Protein AF-0000000087302072 (afdb_homodimer)

Sequence (572 aa):
MSTPLPGRTLVDLNGDALAHCARHLGARDVASLAMACRPLRAAAYCDAVWYHLYRGQWPFQQVPREALGIRELYIRRHTEVHQMKFDDPLSSIYYLDPTELTPSHLMLDRNGVWFSQGPVVKRLRLGLDMELVETYRTHSARITCMRLFPLIDTPLHRSDAHRNEKALVTSSTDRTVRLCWKGQSRCYKGHSGPVTALADKLLDDGECKILATGGEDCTIRLWSMNTRAKKHPLISTLHGHEKTLSHLSVAWHKSSLLVSSSKDTKVIEHRRKLYLKYYINRSNIVMSTPLPGRTLVDLNGDALAHCARHLGARDVASLAMACRPLRAAAYCDAVWYHLYRGQWPFQQVPREALGIRELYIRRHTEVHQMKFDDPLSSIYYLDPTELTPSHLMLDRNGVWFSQGPVVKRLRLGLDMELVETYRTHSARITCMRLFPLIDTPLHRSDAHRNEKALVTSSTDRTVRLCWKGQSRCYKGHSGPVTALADKLLDDGECKILATGGEDCTIRLWSMNTRAKKHPLISTLHGHEKTLSHLSVAWHKSSLLVSSSKDTKVIEHRRKLYLKYYINRSNIV

pLDDT: mean 75.03, std 20.23, range [24.38, 98.56]

Nearest PDB structures (foldseek):
  8i03-assembly1_K  TM=7.562E-01  e=9.283E-08  Schizosaccharomyces pombe
  5g04-assembly1_R  TM=7.813E-01  e=1.193E-05  Homo sapiens
  6tlj-assembly1_Q  TM=7.639E-01  e=2.046E-05  Homo sapiens
  4l9o-assembly2_B  TM=5.261E-01  e=6.475E-07  Komagataella pastoris
  5khu-assembly1_S  TM=4.387E-01  e=9.268E-05  Homo sapiens

Organism: Triticum turgidum subsp. durum (NCBI:txid4567)

Secondary structure (DSSP, 8-state):
---------GGGS-HHHHHHHHTT--HHHHHHHHHH-HHHHHHHT-HHHHHHHHHHH-TTS---TT-TTHHHHHHHHHHHHHTT----TT-EEEE--TTSPPP-EEEEETTEEEEEETTEEEEEE-STT-EEEEEE---SS-EEEEEEEEGGGSTT---GGGTT-EEEEEEETTSEEEEEETTEEEEEE--SS-EEEE-SS-EE-SSSEEEEEEETTS-EEEEE--GGGSS--EEEEE---SS-EEEEEE-SS-TTEEEEEETTSEEEEEE-----THHHHHHTT-/---------GGGS-HHHHHHHHTT--HHHHHHHHHH-HHHHHHHT-HHHHHHHHHHH-TTS---TT-TTHHHHHHHHHHHHHTT----TT-EEEE--TTSPPP-EEEEETTEEEEEETTEEEEEE-STT-EEEEEE---SS-EEEEEEEEGGGSTT---GGGTT-EEEEEEETTSEEEEEETTEEEEEE--SS-EEEE-SS-EE-SSSEEEEEEETTS-EEEEE--GGGSS--EEEEE---SS-EEEEEE-SS-TTEEEEEETTSEEEEEE-----THHHHHHTT-

Structure (mmCIF, N/CA/C/O backbone):
data_AF-0000000087302072-model_v1
#
loop_
_entity.id
_entity.type
_entity.pdbx_description
1 polymer 'F-box domain-containing protein'
#
loop_
_atom_site.group_PDB
_atom_site.id
_atom_site.type_symbol
_atom_site.label_atom_id
_atom_site.label_alt_id
_atom_site.label_comp_id
_atom_site.label_asym_id
_atom_site.label_entity_id
_atom_site.label_seq_id
_atom_site.pdbx_PDB_ins_code
_atom_site.Cartn_x
_atom_site.Cartn_y
_atom_site.Cartn_z
_atom_site.occupancy
_atom_site.B_iso_or_equiv
_atom_site.auth_seq_id
_atom_site.auth_comp_id
_atom_site.auth_asym_id
_atom_site.auth_atom_id
_atom_site.pdbx_PDB_model_num
ATOM 1 N N . MET A 1 1 ? 1.9 80.312 -13.07 1 27.48 1 MET A N 1
ATOM 2 C CA . MET A 1 1 ? 2.621 79.562 -12.047 1 27.48 1 MET A CA 1
ATOM 3 C C . MET A 1 1 ? 1.816 78.375 -11.594 1 27.48 1 MET A C 1
ATOM 5 O O . MET A 1 1 ? 0.83 78.5 -10.867 1 27.48 1 MET A O 1
ATOM 9 N N . SER A 1 2 ? 1.596 77.312 -12.438 1 33.25 2 SER A N 1
ATOM 10 C CA . SER A 1 2 ? 0.752 76.125 -12.359 1 33.25 2 SER A CA 1
ATOM 11 C C . SER A 1 2 ? 1.155 75.25 -11.195 1 33.25 2 SER A C 1
ATOM 13 O O . SER A 1 2 ? 2.334 74.938 -11.031 1 33.25 2 SER A O 1
ATOM 15 N N . THR A 1 3 ? 0.487 75.312 -10.008 1 36.47 3 THR A N 1
ATOM 16 C CA . THR A 1 3 ? 0.676 74.625 -8.758 1 36.47 3 THR A CA 1
ATOM 17 C C . THR A 1 3 ? 0.743 73.125 -8.992 1 36.47 3 THR A C 1
ATOM 19 O O . THR A 1 3 ? -0.147 72.562 -9.625 1 36.47 3 THR A O 1
ATOM 22 N N . PRO A 1 4 ? 1.937 72.438 -8.93 1 36.66 4 PRO A N 1
ATOM 23 C CA . PRO A 1 4 ? 2.154 71 -9.156 1 36.66 4 PRO A CA 1
ATOM 24 C C . PRO A 1 4 ? 1.213 70.125 -8.336 1 36.66 4 PRO A C 1
ATOM 26 O O . PRO A 1 4 ? 0.763 70.562 -7.262 1 36.66 4 PRO A O 1
ATOM 29 N N . LEU A 1 5 ? 0.185 69.5 -8.969 1 37.62 5 LEU A N 1
ATOM 30 C CA . LEU A 1 5 ? -0.734 68.562 -8.383 1 37.62 5 LEU A CA 1
ATOM 31 C C . LEU A 1 5 ? -0.007 67.625 -7.41 1 37.62 5 LEU A C 1
ATOM 33 O O . LEU A 1 5 ? 1.089 67.125 -7.703 1 37.62 5 LEU A O 1
ATOM 37 N N . PRO A 1 6 ? -0.197 67.812 -6.102 1 37.31 6 PRO A N 1
ATOM 38 C CA . PRO A 1 6 ? 0.45 67 -5.066 1 37.31 6 PRO A CA 1
ATOM 39 C C . PRO A 1 6 ? 0.487 65.5 -5.418 1 37.31 6 PRO A C 1
ATOM 41 O O . PRO A 1 6 ? -0.37 65 -6.164 1 37.31 6 PRO A O 1
ATOM 44 N N . GLY A 1 7 ? 1.671 64.938 -5.742 1 36.22 7 GLY A N 1
ATOM 45 C CA . GLY A 1 7 ? 2.031 63.562 -5.984 1 36.22 7 GLY A CA 1
ATOM 46 C C . GLY A 1 7 ? 1.283 62.594 -5.09 1 36.22 7 GLY A C 1
ATOM 47 O O . GLY A 1 7 ? 1.184 62.812 -3.881 1 36.22 7 GLY A O 1
ATOM 48 N N . ARG A 1 8 ? 0.014 62.188 -5.578 1 40.25 8 ARG A N 1
ATOM 49 C CA . ARG A 1 8 ? -0.771 61.188 -4.859 1 40.25 8 ARG A CA 1
ATOM 50 C C . ARG A 1 8 ? 0.125 60.094 -4.297 1 40.25 8 ARG A C 1
ATOM 52 O O . ARG A 1 8 ? 0.917 59.5 -5.031 1 40.25 8 ARG A O 1
ATOM 59 N N . THR A 1 9 ? 0.758 60.344 -3.174 1 40.03 9 THR A N 1
ATOM 60 C CA . THR A 1 9 ? 1.535 59.344 -2.477 1 40.03 9 THR A CA 1
ATOM 61 C C . THR A 1 9 ? 0.706 58.062 -2.266 1 40.03 9 THR A C 1
ATOM 63 O O . THR A 1 9 ? -0.525 58.125 -2.232 1 40.03 9 THR A O 1
ATOM 66 N N . LEU A 1 10 ? 1.238 56.938 -2.561 1 43.88 10 LEU A N 1
ATOM 67 C CA . LEU A 1 10 ? 0.696 55.625 -2.316 1 43.88 10 LEU A CA 1
ATOM 68 C C . LEU A 1 10 ? -0.06 55.562 -0.994 1 43.88 10 LEU A C 1
ATOM 70 O O . LEU A 1 10 ? -0.856 54.656 -0.76 1 43.88 10 LEU A O 1
ATOM 74 N N . VAL A 1 11 ? 0.166 56.5 -0.102 1 44.69 11 VAL A N 1
ATOM 75 C CA . VAL A 1 11 ? -0.5 56.594 1.195 1 44.69 11 VAL A CA 1
ATOM 76 C C . VAL A 1 11 ? -1.96 57 1.007 1 44.69 11 VAL A C 1
ATOM 78 O O . VAL A 1 11 ? -2.775 56.844 1.918 1 44.69 11 VAL A O 1
ATOM 81 N N . ASP A 1 12 ? -2.277 57.812 0.036 1 44.5 12 ASP A N 1
ATOM 82 C CA . ASP A 1 12 ? -3.65 58.25 -0.14 1 44.5 12 ASP A CA 1
ATOM 83 C C . ASP A 1 12 ? -4.516 57.188 -0.785 1 44.5 12 ASP A C 1
ATOM 85 O O . ASP A 1 12 ? -5.602 57.469 -1.295 1 44.5 12 ASP A O 1
ATOM 89 N N . LEU A 1 13 ? -3.957 56.094 -1.172 1 46 13 LEU A N 1
ATOM 90 C CA . LEU A 1 13 ? -4.844 55.094 -1.742 1 46 13 LEU A CA 1
ATOM 91 C C . LEU A 1 13 ? -5.93 54.688 -0.747 1 46 13 LEU A C 1
ATOM 93 O O . LEU A 1 13 ? -5.648 54.469 0.436 1 46 13 LEU A O 1
ATOM 97 N N . ASN A 1 14 ? -7.141 55.156 -0.917 1 49.5 14 ASN A N 1
ATOM 98 C CA . ASN A 1 14 ? -8.336 54.875 -0.134 1 49.5 14 ASN A CA 1
ATOM 99 C C . ASN A 1 14 ? -8.422 53.406 0.222 1 49.5 14 ASN A C 1
ATOM 101 O O . ASN A 1 14 ? -7.852 52.562 -0.476 1 49.5 14 ASN A O 1
ATOM 105 N N . GLY A 1 15 ? -8.789 53.094 1.533 1 49.44 15 GLY A N 1
ATOM 106 C CA . GLY A 1 15 ? -9.039 51.75 2.023 1 49.44 15 GLY A CA 1
ATOM 107 C C . GLY A 1 15 ? -9.664 50.812 0.98 1 49.44 15 GLY A C 1
ATOM 108 O O . GLY A 1 15 ? -9.32 49.656 0.892 1 49.44 15 GLY A O 1
ATOM 109 N N . ASP A 1 16 ? -10.477 51.375 0.191 1 54.22 16 ASP A N 1
ATOM 110 C CA . ASP A 1 16 ? -11.148 50.594 -0.842 1 54.22 16 ASP A CA 1
ATOM 111 C C . ASP A 1 16 ? -10.18 50.219 -1.964 1 54.22 16 ASP A C 1
ATOM 113 O O . ASP A 1 16 ? -10.242 49.125 -2.51 1 54.22 16 ASP A O 1
ATOM 117 N N . ALA A 1 17 ? -9.305 51.125 -2.387 1 56 17 ALA A N 1
ATOM 118 C CA . ALA A 1 17 ? -8.32 50.812 -3.422 1 56 17 ALA A CA 1
ATOM 119 C C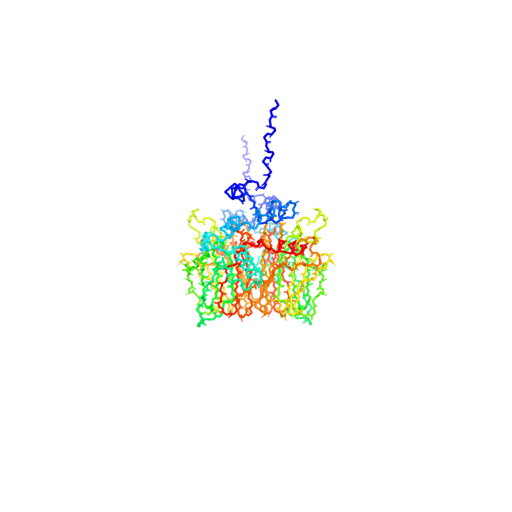 . ALA A 1 17 ? -7.293 49.812 -2.93 1 56 17 ALA A C 1
ATOM 121 O O . ALA A 1 17 ? -6.902 48.906 -3.674 1 56 17 ALA A O 1
ATOM 122 N N . LEU A 1 18 ? -6.918 49.906 -1.713 1 53.06 18 LEU A N 1
ATOM 123 C CA . LEU A 1 18 ? -6.016 48.906 -1.134 1 53.06 18 LEU A CA 1
ATOM 124 C C . LEU A 1 18 ? -6.703 47.562 -1.01 1 53.06 18 LEU A C 1
ATOM 126 O O . LEU A 1 18 ? -6.086 46.531 -1.255 1 53.06 18 LEU A O 1
ATOM 130 N N . ALA A 1 19 ? -7.988 47.656 -0.757 1 55.78 19 ALA A N 1
ATOM 131 C CA . ALA A 1 19 ? -8.766 46.438 -0.749 1 55.78 19 ALA A CA 1
ATOM 132 C C . ALA A 1 19 ? -8.812 45.781 -2.139 1 55.78 19 ALA A C 1
ATOM 134 O O . ALA A 1 19 ? -8.719 44.562 -2.281 1 55.78 19 ALA A O 1
ATOM 135 N N . HIS A 1 20 ? -8.961 46.594 -3.125 1 59.22 20 HIS A N 1
ATOM 136 C CA . HIS A 1 20 ? -8.969 46.094 -4.488 1 59.22 20 HIS A CA 1
ATOM 137 C C . HIS A 1 20 ? -7.609 45.531 -4.879 1 59.22 20 HIS A C 1
ATOM 139 O O . HIS A 1 20 ? -7.527 44.5 -5.559 1 59.22 20 HIS A O 1
ATOM 145 N N . CYS A 1 21 ? -6.562 46.125 -4.473 1 56.34 21 CYS A N 1
ATOM 146 C CA . CYS A 1 21 ? -5.23 45.625 -4.758 1 56.34 21 CYS A CA 1
ATOM 147 C C . CYS A 1 21 ? -4.941 44.375 -3.924 1 56.34 21 CYS A C 1
ATOM 149 O O . CYS A 1 21 ? -4.246 43.469 -4.379 1 56.34 21 CYS A O 1
ATOM 151 N N . ALA A 1 22 ? -5.586 44.375 -2.766 1 56.25 22 ALA A N 1
ATOM 152 C CA . ALA A 1 22 ? -5.379 43.25 -1.855 1 56.25 22 ALA A CA 1
ATOM 153 C C . ALA A 1 22 ? -6.035 42 -2.393 1 56.25 22 ALA A C 1
ATOM 155 O O . ALA A 1 22 ? -5.598 40.875 -2.08 1 56.25 22 ALA A O 1
ATOM 156 N N . ARG A 1 23 ? -6.992 42.281 -3.234 1 58.12 23 ARG A N 1
ATOM 157 C CA . ARG A 1 23 ? -7.633 41.125 -3.838 1 58.12 23 ARG A CA 1
ATOM 158 C C . ARG A 1 23 ? -6.629 40.281 -4.629 1 58.12 23 ARG A C 1
ATOM 160 O O . ARG A 1 23 ? -6.801 39.062 -4.789 1 58.12 23 ARG A O 1
ATOM 167 N N . HIS A 1 24 ? -5.566 40.969 -5.016 1 56.5 24 HIS A N 1
ATOM 168 C CA . HIS A 1 24 ? -4.566 40.281 -5.801 1 56.5 24 HIS A CA 1
ATOM 169 C C . HIS A 1 24 ? -3.314 40 -4.977 1 56.5 24 HIS A C 1
ATOM 171 O O . HIS A 1 24 ? -2.354 39.406 -5.477 1 56.5 24 HIS A O 1
ATOM 177 N N . LEU A 1 25 ? -3.367 40.438 -3.738 1 56.66 25 LEU A N 1
ATOM 178 C CA . LEU A 1 25 ? -2.178 40.281 -2.912 1 56.66 25 LEU A CA 1
ATOM 179 C C . LEU A 1 25 ? -2.342 39.094 -1.956 1 56.66 25 LEU A C 1
ATOM 181 O O . LEU A 1 25 ? -3.398 38.938 -1.341 1 56.66 25 LEU A O 1
ATOM 185 N N . GLY A 1 26 ? -1.495 38.219 -2.031 1 58.59 26 GLY A N 1
ATOM 186 C CA . GLY A 1 26 ? -1.417 37.188 -1.01 1 58.59 26 GLY A CA 1
ATOM 187 C C . GLY A 1 26 ? -0.792 37.656 0.284 1 58.59 26 GLY A C 1
ATOM 188 O O . GLY A 1 26 ? -0.33 38.812 0.365 1 58.59 26 GLY A O 1
ATOM 189 N N . ALA A 1 27 ? -1.087 36.969 1.275 1 57.31 27 ALA A N 1
ATOM 190 C CA . ALA A 1 27 ? -0.577 37.344 2.59 1 57.31 27 ALA A CA 1
ATOM 191 C C . ALA A 1 27 ? 0.906 37.688 2.523 1 57.31 27 ALA A C 1
ATOM 193 O O . ALA A 1 27 ? 1.366 38.594 3.223 1 57.31 27 ALA A O 1
ATOM 194 N N . ARG A 1 28 ? 1.515 37.125 1.558 1 58.19 28 ARG A N 1
ATOM 195 C CA . ARG A 1 28 ? 2.93 37.406 1.345 1 58.19 28 ARG A CA 1
ATOM 196 C C . ARG A 1 28 ? 3.127 38.812 0.769 1 58.19 28 ARG A C 1
ATOM 198 O O . ARG A 1 28 ? 4.062 39.531 1.148 1 58.19 28 ARG A O 1
ATOM 205 N N . ASP A 1 29 ? 2.369 38.969 -0.047 1 59.94 29 ASP A N 1
ATOM 206 C CA . ASP A 1 29 ? 2.463 40.281 -0.692 1 59.94 29 ASP A CA 1
ATOM 207 C C . ASP A 1 29 ? 2.219 41.406 0.31 1 59.94 29 ASP A C 1
ATOM 209 O O . ASP A 1 29 ? 2.916 42.406 0.292 1 59.94 29 ASP A O 1
ATOM 213 N N . VAL A 1 30 ? 1.321 41.125 1.217 1 62 30 VAL A N 1
ATOM 214 C CA . VAL A 1 30 ? 0.946 42.125 2.203 1 62 30 VAL A CA 1
ATOM 215 C C . VAL A 1 30 ? 2.078 42.312 3.211 1 62 30 VAL A C 1
ATOM 217 O O . VAL A 1 30 ? 2.398 43.438 3.598 1 62 30 VAL A O 1
ATOM 220 N N . ALA A 1 31 ? 2.729 41.219 3.471 1 58.03 31 ALA A N 1
ATOM 221 C CA . ALA A 1 31 ? 3.865 41.312 4.387 1 58.03 31 ALA A CA 1
ATOM 222 C C . ALA A 1 31 ? 5.035 42.062 3.748 1 58.03 31 ALA A C 1
ATOM 224 O O . ALA A 1 31 ? 5.703 42.844 4.406 1 58.03 31 ALA A O 1
ATOM 225 N N . SER A 1 32 ? 5.273 41.719 2.598 1 61.03 32 SER A N 1
ATOM 226 C CA . SER A 1 32 ? 6.34 42.406 1.873 1 61.03 32 SER A CA 1
ATOM 227 C C . SER A 1 32 ? 6.051 43.906 1.749 1 61.03 32 SER A C 1
ATOM 229 O O . SER A 1 32 ? 6.969 44.719 1.816 1 61.03 32 SER A O 1
ATOM 231 N N . LEU A 1 33 ? 4.824 44.125 1.572 1 59.97 33 LEU A N 1
ATOM 232 C CA . LEU A 1 33 ? 4.438 45.531 1.446 1 59.97 33 LEU A CA 1
ATOM 233 C C . LEU A 1 33 ? 4.648 46.281 2.762 1 59.97 33 LEU A C 1
ATOM 235 O O . LEU A 1 33 ? 5.074 47.438 2.766 1 59.97 33 LEU A O 1
ATOM 239 N N . ALA A 1 34 ? 4.336 45.5 3.824 1 59.34 34 ALA A N 1
ATOM 240 C CA . ALA A 1 34 ? 4.496 46.094 5.145 1 59.34 34 ALA A CA 1
ATOM 241 C C . ALA A 1 34 ? 5.957 46.438 5.418 1 59.34 34 ALA A C 1
ATOM 243 O O . ALA A 1 34 ? 6.258 47.375 6.137 1 59.34 34 ALA A O 1
ATOM 244 N N . MET A 1 35 ? 6.797 45.656 4.828 1 57.19 35 MET A N 1
ATOM 245 C CA . MET A 1 35 ? 8.227 45.844 5.074 1 57.19 35 MET A CA 1
ATOM 246 C C . MET A 1 35 ? 8.82 46.875 4.125 1 57.19 35 MET A C 1
ATOM 248 O O . MET A 1 35 ? 9.883 47.438 4.402 1 57.19 35 MET A O 1
ATOM 252 N N . ALA A 1 36 ? 8.359 47.031 3.016 1 56.88 36 ALA A N 1
ATOM 253 C CA . ALA A 1 36 ? 9.023 47.812 1.98 1 56.88 36 ALA A CA 1
ATOM 254 C C . ALA A 1 36 ? 8.812 49.312 2.199 1 56.88 36 ALA A C 1
ATOM 256 O O . ALA A 1 36 ? 9.711 50.125 1.962 1 56.88 36 ALA A O 1
ATOM 257 N N . CYS A 1 37 ? 7.52 49.812 2.324 1 55.75 37 CYS A N 1
ATOM 258 C CA . CYS A 1 37 ? 7.391 51.281 2.465 1 55.75 37 CYS A CA 1
ATOM 259 C C . CYS A 1 37 ? 6.367 51.625 3.537 1 55.75 37 CYS A C 1
ATOM 261 O O . CYS A 1 37 ? 5.445 50.844 3.799 1 55.75 37 CYS A O 1
ATOM 263 N N . ARG A 1 38 ? 6.574 52.688 4.422 1 56.34 38 ARG A N 1
ATOM 264 C CA . ARG A 1 38 ? 5.809 53.188 5.559 1 56.34 38 ARG A CA 1
ATOM 265 C C . ARG A 1 38 ? 4.332 53.344 5.207 1 56.34 38 ARG A C 1
ATOM 267 O O . ARG A 1 38 ? 3.463 52.906 5.973 1 56.34 38 ARG A O 1
ATOM 274 N N . PRO A 1 39 ? 4.027 53.969 4.113 1 53.75 39 PRO A N 1
ATOM 275 C CA . PRO A 1 39 ? 2.6 54.125 3.826 1 53.75 39 PRO A CA 1
ATOM 276 C C . PRO A 1 39 ? 1.896 52.812 3.541 1 53.75 39 PRO A C 1
ATOM 278 O O . PRO A 1 39 ? 0.725 52.625 3.891 1 53.75 39 PRO A O 1
ATOM 281 N N . LEU A 1 40 ? 2.693 51.906 3.029 1 55.22 40 LEU A N 1
ATOM 282 C CA . LEU A 1 40 ? 2.062 50.625 2.68 1 55.22 40 LEU A CA 1
ATOM 283 C C . LEU A 1 40 ? 1.978 49.719 3.895 1 55.22 40 LEU A C 1
ATOM 285 O O . LEU A 1 40 ? 1.176 48.781 3.916 1 55.22 40 LEU A O 1
ATOM 289 N N . ARG A 1 41 ? 2.711 50.094 4.871 1 58.56 41 ARG A N 1
ATOM 290 C CA . ARG A 1 41 ? 2.574 49.438 6.164 1 58.56 41 ARG A CA 1
ATOM 291 C C . ARG A 1 41 ? 1.188 49.656 6.758 1 58.56 41 ARG A C 1
ATOM 293 O O . ARG A 1 41 ? 0.612 48.75 7.379 1 58.56 41 ARG A O 1
ATOM 300 N N . ALA A 1 42 ? 0.739 50.875 6.531 1 60.12 42 ALA A N 1
ATOM 301 C CA . ALA A 1 42 ? -0.602 51.188 7.023 1 60.12 42 ALA A CA 1
ATOM 302 C C . ALA A 1 42 ? -1.65 50.312 6.328 1 60.12 42 ALA A C 1
ATOM 304 O O . ALA A 1 42 ? -2.605 49.875 6.961 1 60.12 42 ALA A O 1
ATOM 305 N N . ALA A 1 43 ? -1.455 50.094 5.07 1 58.62 43 ALA A N 1
ATOM 306 C CA . ALA A 1 43 ? -2.355 49.25 4.289 1 58.62 43 ALA A CA 1
ATOM 307 C C . ALA A 1 43 ? -2.25 47.781 4.723 1 58.62 43 ALA A C 1
ATOM 309 O O . ALA A 1 43 ? -3.248 47.062 4.734 1 58.62 43 ALA A O 1
ATOM 310 N N . ALA A 1 44 ? -1.04 47.469 5.117 1 61 44 ALA A N 1
ATOM 311 C CA . ALA A 1 44 ? -0.813 46.094 5.578 1 61 44 ALA A CA 1
ATOM 312 C C . ALA A 1 44 ? -1.511 45.844 6.914 1 61 44 ALA A C 1
ATOM 314 O O . ALA A 1 44 ? -1.811 44.688 7.258 1 61 44 ALA A O 1
ATOM 315 N N . TYR A 1 45 ? -1.797 46.969 7.586 1 60.56 45 TYR A N 1
ATOM 316 C CA . TYR A 1 45 ? -2.443 46.812 8.883 1 60.56 45 TYR A CA 1
ATOM 317 C C . TYR A 1 45 ? -3.922 47.188 8.805 1 60.56 45 TYR A C 1
ATOM 319 O O . TYR A 1 45 ? -4.613 47.219 9.82 1 60.56 45 TYR A O 1
ATOM 327 N N . CYS A 1 46 ? -4.328 47.5 7.645 1 64.06 46 CYS A N 1
ATOM 328 C CA . CYS A 1 46 ? -5.73 47.844 7.449 1 64.06 46 CYS A CA 1
ATOM 329 C C . CYS A 1 46 ? -6.617 46.594 7.559 1 64.06 46 CYS A C 1
ATOM 331 O O . CYS A 1 46 ? -6.293 45.562 7.004 1 64.06 46 CYS A O 1
ATOM 333 N N . ASP A 1 47 ? -7.664 46.625 8.344 1 67.62 47 ASP A N 1
ATOM 334 C CA . ASP A 1 47 ? -8.594 45.531 8.617 1 67.62 47 ASP A CA 1
ATOM 335 C C . ASP A 1 47 ? -9.258 45.062 7.336 1 67.62 47 ASP A C 1
ATOM 337 O O . ASP A 1 47 ? -9.562 43.875 7.203 1 67.62 47 ASP A O 1
ATOM 341 N N . ALA A 1 48 ? -9.344 45.969 6.371 1 67.5 48 ALA A N 1
ATOM 342 C CA . ALA A 1 48 ? -9.992 45.594 5.125 1 67.5 48 ALA A CA 1
ATOM 343 C C . ALA A 1 48 ? -9.125 44.594 4.344 1 67.5 48 ALA A C 1
ATOM 345 O O . ALA A 1 48 ? -9.641 43.625 3.76 1 67.5 48 ALA A O 1
ATOM 346 N N . VAL A 1 49 ? -7.859 44.812 4.336 1 68.88 49 VAL A N 1
ATOM 347 C CA . VAL A 1 49 ? -6.941 43.938 3.637 1 68.88 49 VAL A CA 1
ATOM 348 C C . VAL A 1 49 ? -6.938 42.562 4.309 1 68.88 49 VAL A C 1
ATOM 350 O O . VAL A 1 49 ? -7.027 41.531 3.635 1 68.88 49 VAL A O 1
ATOM 353 N N . TRP A 1 50 ? -6.961 42.594 5.602 1 70.12 50 TRP A N 1
ATOM 354 C CA . TRP A 1 50 ? -6.895 41.344 6.336 1 70.12 50 TRP A CA 1
ATOM 355 C C . TRP A 1 50 ? -8.242 40.625 6.309 1 70.12 50 TRP A C 1
ATOM 357 O O . TRP A 1 50 ? -8.297 39.375 6.367 1 70.12 50 TRP A O 1
ATOM 367 N N . TYR A 1 51 ? -9.25 41.438 6.172 1 71.19 51 TYR A N 1
ATOM 368 C CA . TYR A 1 51 ? -10.547 40.812 5.965 1 71.19 51 TYR A CA 1
ATOM 369 C C . TYR A 1 51 ? -10.578 40.031 4.648 1 71.19 51 TYR A C 1
ATOM 371 O O . TYR A 1 51 ? -11.07 38.906 4.59 1 71.19 51 TYR A O 1
ATOM 379 N N . HIS A 1 52 ? -10.031 40.594 3.65 1 69.88 52 HIS A N 1
ATOM 380 C CA . HIS A 1 52 ? -9.992 39.906 2.359 1 69.88 52 HIS A CA 1
ATOM 381 C C . HIS A 1 52 ? -9.102 38.656 2.414 1 69.88 52 HIS A C 1
ATOM 383 O O . HIS A 1 52 ? -9.453 37.625 1.869 1 69.88 52 HIS A O 1
ATOM 389 N N . LEU A 1 53 ? -8.016 38.812 3.088 1 68.5 53 LEU A N 1
ATOM 390 C CA . LEU A 1 53 ? -7.113 37.656 3.24 1 68.5 53 LEU A CA 1
ATOM 391 C C . LEU A 1 53 ? -7.777 36.562 4.051 1 68.5 53 LEU A C 1
ATOM 393 O O . LEU A 1 53 ? -7.652 35.375 3.711 1 68.5 53 LEU A O 1
ATOM 397 N N . TYR A 1 54 ? -8.477 37.031 5.055 1 68.25 54 TYR A N 1
ATOM 398 C CA . TYR A 1 54 ? -9.195 36.094 5.906 1 68.25 54 TYR A CA 1
ATOM 399 C C . TYR A 1 54 ? -10.305 35.375 5.133 1 68.25 54 TYR A C 1
ATOM 401 O O . TYR A 1 54 ? -10.422 34.156 5.184 1 68.25 54 TYR A O 1
ATOM 409 N N . ARG A 1 55 ? -11 36.156 4.383 1 67.5 55 ARG A N 1
ATOM 410 C CA . ARG A 1 55 ? -12.102 35.562 3.613 1 67.5 55 ARG A CA 1
ATOM 411 C C . ARG A 1 55 ? -11.586 34.688 2.48 1 67.5 55 ARG A C 1
ATOM 413 O O . ARG A 1 55 ? -12.219 33.719 2.115 1 67.5 55 ARG A O 1
ATOM 420 N N . GLY A 1 56 ? -10.586 35.125 1.945 1 65 56 GLY A N 1
ATOM 421 C CA . GLY A 1 56 ? -9.969 34.312 0.896 1 65 56 GLY A CA 1
ATOM 422 C C . GLY A 1 56 ? -9.445 32.969 1.393 1 65 56 GLY A C 1
ATOM 423 O O . GLY A 1 56 ? -9.633 31.953 0.739 1 65 56 GLY A O 1
ATOM 424 N N . GLN A 1 57 ? -8.883 33.062 2.568 1 61.97 57 GLN A N 1
ATOM 425 C CA . GLN A 1 57 ? -8.258 31.859 3.125 1 61.97 57 GLN A CA 1
ATOM 426 C C . GLN A 1 57 ? -9.297 30.969 3.811 1 61.97 57 GLN A C 1
ATOM 428 O O . GLN A 1 57 ? -9.203 29.75 3.758 1 61.97 57 GLN A O 1
ATOM 433 N N . TRP A 1 58 ? -10.312 31.734 4.484 1 59.41 58 TRP A N 1
ATOM 434 C CA . TRP A 1 58 ? -11.344 31 5.215 1 59.41 58 TRP A CA 1
ATOM 435 C C . TRP A 1 58 ? -12.734 31.516 4.84 1 59.41 58 TRP A C 1
ATOM 437 O O . TRP A 1 58 ? -13.391 32.188 5.633 1 59.41 58 TRP A O 1
ATOM 447 N N . PRO A 1 59 ? -13.141 31.094 3.654 1 58.19 59 PRO A N 1
ATOM 448 C CA . PRO A 1 59 ? -14.391 31.672 3.143 1 58.19 59 PRO A CA 1
ATOM 449 C C . PRO A 1 59 ? -15.609 31.266 3.955 1 58.19 59 PRO A C 1
ATOM 451 O O . PRO A 1 59 ? -16.641 31.953 3.939 1 58.19 59 PRO A O 1
ATOM 454 N N . PHE A 1 60 ? -15.445 30.234 4.637 1 53.59 60 PHE A N 1
ATOM 455 C CA . PHE A 1 60 ? -16.641 29.75 5.312 1 53.59 60 PHE A CA 1
ATOM 456 C C . PHE A 1 60 ? -16.703 30.266 6.75 1 53.59 60 PHE A C 1
ATOM 458 O O . PHE A 1 60 ? -17.656 29.969 7.477 1 53.59 60 PHE A O 1
ATOM 465 N N . GLN A 1 61 ? -15.672 30.828 7.199 1 56.72 61 GLN A N 1
ATOM 466 C CA . GLN A 1 61 ? -15.711 31.391 8.547 1 56.72 61 GLN A CA 1
ATOM 467 C C . GLN A 1 61 ? -16.344 32.781 8.531 1 56.72 61 GLN A C 1
ATOM 469 O O . GLN A 1 61 ? -15.977 33.625 7.727 1 56.72 61 GLN A O 1
ATOM 474 N N . GLN A 1 62 ? -17.391 32.906 9.141 1 58.03 62 GLN A N 1
ATOM 475 C CA . GLN A 1 62 ? -18.109 34.188 9.195 1 58.03 62 GLN A CA 1
ATOM 476 C C . GLN A 1 62 ? -17.406 35.188 10.125 1 58.03 62 GLN A C 1
ATOM 478 O O . GLN A 1 62 ? -17.203 34.875 11.305 1 58.03 62 GLN A O 1
ATOM 483 N N . VAL A 1 63 ? -16.531 36.031 9.68 1 61.03 63 VAL A N 1
ATOM 484 C CA . VAL A 1 63 ? -16.016 37.156 10.469 1 61.03 63 VAL A CA 1
ATOM 485 C C . VAL A 1 63 ? -16.734 38.438 10.094 1 61.03 63 VAL A C 1
ATOM 487 O O . VAL A 1 63 ? -16.922 38.719 8.914 1 61.03 63 VAL A O 1
ATOM 490 N N . PRO A 1 64 ? -17.328 39.094 11.055 1 59.44 64 PRO A N 1
ATOM 491 C CA . PRO A 1 64 ? -18 40.375 10.727 1 59.44 64 PRO A CA 1
ATOM 492 C C . PRO A 1 64 ? -17.062 41.375 10.086 1 59.44 64 PRO A C 1
ATOM 494 O O . PRO A 1 64 ? -15.883 41.469 10.453 1 59.44 64 PRO A O 1
ATOM 497 N N . ARG A 1 65 ? -17.391 41.938 8.953 1 60 65 ARG A N 1
ATOM 498 C CA . ARG A 1 65 ? -16.641 42.938 8.195 1 60 65 ARG A CA 1
ATOM 499 C C . ARG A 1 65 ? -16.156 44.062 9.094 1 60 65 ARG A C 1
ATOM 501 O O . ARG A 1 65 ? -15.086 44.656 8.867 1 60 65 ARG A O 1
ATOM 508 N N . GLU A 1 66 ? -16.922 44.375 10.117 1 59.59 66 GLU A N 1
ATOM 509 C CA . GLU A 1 66 ? -16.609 45.531 10.984 1 59.59 66 GLU A CA 1
ATOM 510 C C . GLU A 1 66 ? -15.82 45.094 12.211 1 59.59 66 GLU A C 1
ATOM 512 O O . GLU A 1 66 ? -15.602 45.875 13.133 1 59.59 66 GLU A O 1
ATOM 517 N N . ALA A 1 67 ? -15.336 43.875 12.211 1 58.31 67 ALA A N 1
ATOM 518 C CA . ALA A 1 67 ? -14.625 43.406 13.398 1 58.31 67 ALA A CA 1
ATOM 519 C C . ALA A 1 67 ? -13.266 44.094 13.516 1 58.31 67 ALA A C 1
ATOM 521 O O . ALA A 1 67 ? -12.523 44.188 12.539 1 58.31 67 ALA A O 1
ATOM 522 N N . LEU A 1 68 ? -12.961 44.75 14.586 1 62.97 68 LEU A N 1
ATOM 523 C CA . LEU A 1 68 ? -11.656 45.312 14.922 1 62.97 68 LEU A CA 1
ATOM 524 C C . LEU A 1 68 ? -10.68 44.219 15.297 1 62.97 68 LEU A C 1
ATOM 526 O O . LEU A 1 68 ? -11.07 43.188 15.898 1 62.97 68 LEU A O 1
ATOM 530 N N . GLY A 1 69 ? -9.398 44.156 14.789 1 68.31 69 GLY A N 1
ATOM 531 C CA . GLY A 1 69 ? -8.312 43.219 15.109 1 68.31 69 GLY A CA 1
ATOM 532 C C . GLY A 1 69 ? -8.297 42 14.242 1 68.31 69 GLY A C 1
ATOM 533 O O . GLY A 1 69 ? -7.969 40.906 14.711 1 68.31 69 GLY A O 1
ATOM 534 N N . ILE A 1 70 ? -8.898 42.188 13.016 1 68.69 70 ILE A N 1
ATOM 535 C CA . ILE A 1 70 ? -8.977 41.062 12.102 1 68.69 70 ILE A CA 1
ATOM 536 C C . ILE A 1 70 ? -7.574 40.5 11.844 1 68.69 70 ILE A C 1
ATOM 538 O O . ILE A 1 70 ? -7.395 39.281 11.688 1 68.69 70 ILE A O 1
ATOM 542 N N . ARG A 1 71 ? -6.746 41.438 11.859 1 67.81 71 ARG A N 1
ATOM 543 C CA . ARG A 1 71 ? -5.367 41 11.719 1 67.81 71 ARG A CA 1
ATOM 544 C C . ARG A 1 71 ? -4.996 40.031 12.828 1 67.81 71 ARG A C 1
ATOM 546 O O . ARG A 1 71 ? -4.43 38.969 12.562 1 67.81 71 ARG A O 1
ATOM 553 N N . GLU A 1 72 ? -5.309 40.375 13.984 1 68.56 72 GLU A N 1
ATOM 554 C CA . GLU A 1 72 ? -5.031 39.5 15.117 1 68.56 72 GLU A CA 1
ATOM 555 C C . GLU A 1 72 ? -5.836 38.188 15.016 1 68.56 72 GLU A C 1
ATOM 557 O O . GLU A 1 72 ? -5.332 37.125 15.336 1 68.56 72 GLU A O 1
ATOM 562 N N . LEU A 1 73 ? -7.074 38.312 14.617 1 67.69 73 LEU A N 1
ATOM 563 C CA . LEU A 1 73 ? -7.895 37.125 14.422 1 67.69 73 LEU A CA 1
ATOM 564 C C . LEU A 1 73 ? -7.305 36.25 13.336 1 67.69 73 LEU A C 1
ATOM 566 O O . LEU A 1 73 ? -7.301 35.031 13.469 1 67.69 73 LEU A O 1
ATOM 570 N N . TYR A 1 74 ? -6.863 36.969 12.336 1 63.84 74 TYR A N 1
ATOM 571 C CA . TYR A 1 74 ? -6.199 36.219 11.281 1 63.84 74 TYR A CA 1
ATOM 572 C C . TYR A 1 74 ? -4.953 35.531 11.805 1 63.84 74 TYR A C 1
ATOM 574 O O . TYR A 1 74 ? -4.746 34.344 11.555 1 63.84 74 TYR A O 1
ATOM 582 N N . ILE A 1 75 ? -4.188 36.281 12.609 1 60.22 75 ILE A N 1
ATOM 583 C CA . ILE A 1 75 ? -2.947 35.719 13.141 1 60.22 75 ILE A CA 1
ATOM 584 C C . ILE A 1 75 ? -3.262 34.594 14.117 1 60.22 75 ILE A C 1
ATOM 586 O O . ILE A 1 75 ? -2.629 33.531 14.078 1 60.22 75 ILE A O 1
ATOM 590 N N . ARG A 1 76 ? -4.133 34.812 14.961 1 59.78 76 ARG A N 1
ATOM 591 C CA . ARG A 1 76 ? -4.52 33.75 15.922 1 59.78 76 ARG A CA 1
ATOM 592 C C . ARG A 1 76 ? -5.023 32.531 15.203 1 59.78 76 ARG A C 1
ATOM 594 O O . ARG A 1 76 ? -4.594 31.406 15.508 1 59.78 76 ARG A O 1
ATOM 601 N N . ARG A 1 77 ? -5.949 32.844 14.398 1 57.22 77 ARG A N 1
ATOM 602 C CA . ARG A 1 77 ? -6.48 31.703 13.672 1 57.22 77 ARG A CA 1
ATOM 603 C C . ARG A 1 77 ? -5.391 31.031 12.836 1 57.22 77 ARG A C 1
ATOM 605 O O . ARG A 1 77 ? -5.324 29.797 12.766 1 57.22 77 ARG A O 1
ATOM 612 N N . HIS A 1 78 ? -4.641 31.875 12.391 1 53 78 HIS A N 1
ATOM 613 C CA . HIS A 1 78 ? -3.498 31.391 11.625 1 53 78 HIS A CA 1
ATOM 614 C C . HIS A 1 78 ? -2.553 30.578 12.508 1 53 78 HIS A C 1
ATOM 616 O O . HIS A 1 78 ? -2.086 29.516 12.102 1 53 78 HIS A O 1
ATOM 622 N N . THR A 1 79 ? -2.229 31.125 13.609 1 51.38 79 THR A N 1
ATOM 623 C CA . THR A 1 79 ? -1.417 30.406 14.578 1 51.38 79 THR A CA 1
ATOM 624 C C . THR A 1 79 ? -2.119 29.125 15.023 1 51.38 79 THR A C 1
ATOM 626 O O . THR A 1 79 ? -1.485 28.078 15.156 1 51.38 79 THR A O 1
ATOM 629 N N . GLU A 1 80 ? -3.324 29.312 15.43 1 49.5 80 GLU A N 1
ATOM 630 C CA . GLU A 1 80 ? -4.102 28.156 15.836 1 49.5 80 GLU A CA 1
ATOM 631 C C . GLU A 1 80 ? -4.098 27.078 14.75 1 49.5 80 GLU A C 1
ATOM 633 O O . GLU A 1 80 ? -3.951 25.891 15.047 1 49.5 80 GLU A O 1
ATOM 638 N N . VAL A 1 81 ? -4.312 27.609 13.711 1 46.75 81 VAL A N 1
ATOM 639 C CA . VAL A 1 81 ? -4.344 26.688 12.578 1 46.75 81 VAL A CA 1
ATOM 640 C C . VAL A 1 81 ? -2.957 26.094 12.352 1 46.75 81 VAL A C 1
ATOM 642 O O . VAL A 1 81 ? -2.824 24.906 12.047 1 46.75 81 VAL A O 1
ATOM 645 N N . HIS A 1 82 ? -2.033 26.906 12.57 1 41.81 82 HIS A N 1
ATOM 646 C CA . HIS A 1 82 ? -0.665 26.438 12.359 1 41.81 82 HIS A CA 1
ATOM 647 C C . HIS A 1 82 ? -0.148 25.672 13.57 1 41.81 82 HIS A C 1
ATOM 649 O O . HIS A 1 82 ? 0.723 24.812 13.438 1 41.81 82 HIS A O 1
ATOM 655 N N . GLN A 1 83 ? -0.299 26.266 14.75 1 42.59 83 GLN A N 1
ATOM 656 C CA . GLN A 1 83 ? 0.033 25.406 15.875 1 42.59 83 GLN A CA 1
ATOM 657 C C . GLN A 1 83 ? -0.872 24.172 15.914 1 42.59 83 GLN A C 1
ATOM 659 O O . GLN A 1 83 ? -0.657 23.266 16.703 1 42.59 83 GLN A O 1
ATOM 664 N N . MET A 1 84 ? -1.191 23.625 14.977 1 39.22 84 MET A N 1
ATOM 665 C CA . MET A 1 84 ? -1.941 22.469 14.477 1 39.22 84 MET A CA 1
ATOM 666 C C . MET A 1 84 ? -2.998 22.031 15.484 1 39.22 84 MET A C 1
ATOM 668 O O . MET A 1 84 ? -3.332 20.859 15.562 1 39.22 84 MET A O 1
ATOM 672 N N . LYS A 1 85 ? -3.113 22.719 16.625 1 39.47 85 LYS A N 1
ATOM 673 C CA . LYS A 1 85 ? -4.402 22.469 17.266 1 39.47 85 LYS A CA 1
ATOM 674 C C . LYS A 1 85 ? -5.555 22.734 16.297 1 39.47 85 LYS A C 1
ATOM 676 O O . LYS A 1 85 ? -6.105 23.828 16.281 1 39.47 85 LYS A O 1
ATOM 681 N N . PHE A 1 86 ? -5.363 22.625 15.156 1 36.41 86 PHE A N 1
ATOM 682 C CA . PHE A 1 86 ? -6.145 23.125 14.031 1 36.41 86 PHE A CA 1
ATOM 683 C C . PHE A 1 86 ? -7.57 22.594 14.078 1 36.41 86 PHE A C 1
ATOM 685 O O . PHE A 1 86 ? -7.816 21.438 13.758 1 36.41 86 PHE A O 1
ATOM 692 N N . ASP A 1 87 ? -8.242 22.766 15.023 1 36.25 87 ASP A N 1
ATOM 693 C CA . ASP A 1 87 ? -9.625 22.844 14.562 1 36.25 87 ASP A CA 1
ATOM 694 C C . ASP A 1 87 ? -9.734 23.609 13.258 1 36.25 87 ASP A C 1
ATOM 696 O O . ASP A 1 87 ? -9.922 24.828 13.258 1 36.25 87 ASP A O 1
ATOM 700 N N . ASP A 1 88 ? -8.734 23.828 12.492 1 39.72 88 ASP A N 1
ATOM 701 C CA . ASP A 1 88 ? -9.031 24.625 11.297 1 39.72 88 ASP A CA 1
ATOM 702 C C . ASP A 1 88 ? -10.359 24.203 10.672 1 39.72 88 ASP A C 1
ATOM 704 O O . ASP A 1 88 ? -10.672 23 10.617 1 39.72 88 ASP A O 1
ATOM 708 N N . PRO A 1 89 ? -11.156 25.078 10.641 1 44.12 89 PRO A N 1
ATOM 709 C CA . PRO A 1 89 ? -12.477 24.844 10.062 1 44.12 89 PRO A CA 1
ATOM 710 C C . PRO A 1 89 ? -12.438 23.922 8.844 1 44.12 89 PRO A C 1
ATOM 712 O O . PRO A 1 89 ? -13.453 23.359 8.461 1 44.12 89 PRO A O 1
ATOM 715 N N . LEU A 1 90 ? -11.125 23.766 8.188 1 54.09 90 LEU A N 1
ATOM 716 C CA . LEU A 1 90 ? -11.156 23.094 6.895 1 54.09 90 LEU A CA 1
ATOM 717 C C . LEU A 1 90 ? -10.969 21.578 7.062 1 54.09 90 LEU A C 1
ATOM 719 O O . LEU A 1 90 ? -11.062 20.828 6.09 1 54.09 90 LEU A O 1
ATOM 723 N N . SER A 1 91 ? -10.633 21.281 8.297 1 66.12 91 SER A N 1
ATOM 724 C CA . SER A 1 91 ? -10.625 19.828 8.461 1 66.12 91 SER A CA 1
ATOM 725 C C . SER A 1 91 ? -12.016 19.297 8.789 1 66.12 91 SER A C 1
ATOM 727 O O . SER A 1 91 ? -12.789 19.969 9.477 1 66.12 91 SER A O 1
ATOM 729 N N . SER A 1 92 ? -12.383 18.453 8.086 1 77.38 92 SER A N 1
ATOM 730 C CA . SER A 1 92 ? -13.617 17.719 8.367 1 77.38 92 SER A CA 1
ATOM 731 C C . SER A 1 92 ? -13.328 16.422 9.109 1 77.38 92 SER A C 1
ATOM 733 O O . SER A 1 92 ? -12.344 15.734 8.812 1 77.38 92 SER A O 1
ATOM 735 N N . ILE A 1 93 ? -14.117 16.281 10.164 1 80.69 93 ILE A N 1
ATOM 736 C CA . ILE A 1 93 ? -13.906 15.086 10.977 1 80.69 93 ILE A CA 1
ATOM 737 C C . ILE A 1 93 ? -15.125 14.164 10.875 1 80.69 93 ILE A C 1
ATOM 739 O O . ILE A 1 93 ? -16.266 14.633 10.93 1 80.69 93 ILE A O 1
ATOM 743 N N . TYR A 1 94 ? -14.844 12.977 10.656 1 83.25 94 TYR A N 1
ATOM 744 C CA . TYR A 1 94 ? -15.883 11.961 10.742 1 83.25 94 TYR A CA 1
ATOM 745 C C . TYR A 1 94 ? -15.609 11 11.898 1 83.25 94 TYR A C 1
ATOM 747 O O . TYR A 1 94 ? -14.523 10.43 12 1 83.25 94 TYR A O 1
ATOM 755 N N . TYR A 1 95 ? -16.625 10.859 12.711 1 82.25 95 TYR A N 1
ATOM 756 C CA . TYR A 1 95 ? -16.5 9.953 13.852 1 82.25 95 TYR A CA 1
ATOM 757 C C . TYR A 1 95 ? -17.078 8.578 13.523 1 82.25 95 TYR A C 1
ATOM 759 O O . TYR A 1 95 ? -18.266 8.445 13.227 1 82.25 95 TYR A O 1
ATOM 767 N N . LEU A 1 96 ? -16.141 7.676 13.602 1 80 96 LEU A N 1
ATOM 768 C CA . LEU A 1 96 ? -16.594 6.305 13.414 1 80 96 LEU A CA 1
ATOM 769 C C . LEU A 1 96 ? -17.281 5.781 14.672 1 80 96 LEU A C 1
ATOM 771 O O . LEU A 1 96 ? -17.078 6.32 15.766 1 80 96 LEU A O 1
ATOM 775 N N . ASP A 1 97 ? -18.141 4.777 14.5 1 76.56 97 ASP A N 1
ATOM 776 C CA . ASP A 1 97 ? -18.812 4.172 15.648 1 76.56 97 ASP A CA 1
ATOM 777 C C . ASP A 1 97 ? -17.797 3.588 16.625 1 76.56 97 ASP A C 1
ATOM 779 O O . ASP A 1 97 ? -17.078 2.645 16.297 1 76.56 97 ASP A O 1
ATOM 783 N N . PRO A 1 98 ? -17.719 4.219 17.781 1 71.56 98 PRO A N 1
ATOM 784 C CA . PRO A 1 98 ? -16.719 3.779 18.766 1 71.56 98 PRO A CA 1
ATOM 785 C C . PRO A 1 98 ? -16.953 2.352 19.25 1 71.56 98 PRO A C 1
ATOM 787 O O . PRO A 1 98 ? -16.062 1.739 19.828 1 71.56 98 PRO A O 1
ATOM 790 N N . THR A 1 99 ? -18.172 1.882 19.078 1 77.38 99 THR A N 1
ATOM 791 C CA . THR A 1 99 ? -18.5 0.534 19.547 1 77.38 99 THR A CA 1
ATOM 792 C C . THR A 1 99 ? -17.922 -0.511 18.594 1 77.38 99 THR A C 1
ATOM 794 O O . THR A 1 99 ? -17.812 -1.688 18.938 1 77.38 99 THR A O 1
ATOM 797 N N . GLU A 1 100 ? -17.516 0.025 17.516 1 78.75 100 GLU A N 1
ATOM 798 C CA . GLU A 1 100 ? -16.953 -0.885 16.531 1 78.75 100 GLU A CA 1
ATOM 799 C C . GLU A 1 100 ? -15.43 -0.963 16.656 1 78.75 100 GLU A C 1
ATOM 801 O O . GLU A 1 100 ? -14.82 -0.171 17.375 1 78.75 100 GLU A O 1
ATOM 806 N N . LEU A 1 101 ? -14.906 -1.97 16.156 1 81.38 101 LEU A N 1
ATOM 807 C CA . LEU A 1 101 ? -13.453 -2.141 16.172 1 81.38 101 LEU A CA 1
ATOM 808 C C . LEU A 1 101 ? -12.758 -0.977 15.484 1 81.38 101 LEU A C 1
ATOM 810 O O . LEU A 1 101 ? -13.359 -0.3 14.641 1 81.38 101 LEU A O 1
ATOM 814 N N . THR A 1 102 ? -11.609 -0.667 15.898 1 80.69 102 THR A N 1
ATOM 815 C CA . THR A 1 102 ? -10.797 0.358 15.25 1 80.69 102 THR A CA 1
ATOM 816 C C . THR A 1 102 ? -10.555 0.007 13.781 1 80.69 102 THR A C 1
ATOM 818 O O . THR A 1 102 ? -10.406 -1.166 13.438 1 80.69 102 THR A O 1
ATOM 821 N N . PRO A 1 103 ? -10.469 1.052 12.953 1 81.88 103 PRO A N 1
ATOM 822 C CA . PRO A 1 103 ? -10.18 0.772 11.539 1 81.88 103 PRO A CA 1
ATOM 823 C C . PRO A 1 103 ? -8.828 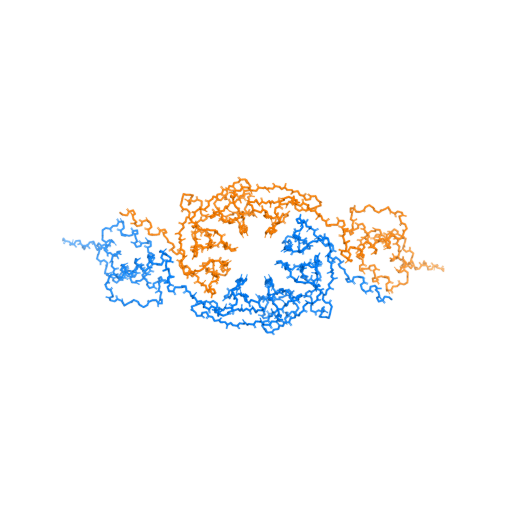0.098 11.336 1 81.88 103 PRO A C 1
ATOM 825 O O . PRO A 1 103 ? -7.852 0.453 12 1 81.88 103 PRO A O 1
ATOM 828 N N . SER A 1 104 ? -8.859 -0.896 10.531 1 84.62 104 SER A N 1
ATOM 829 C CA . SER A 1 104 ? -7.625 -1.642 10.289 1 84.62 104 SER A CA 1
ATOM 830 C C . SER A 1 104 ? -7.008 -1.261 8.945 1 84.62 104 SER A C 1
ATOM 832 O O . SER A 1 104 ? -5.805 -1.449 8.734 1 84.62 104 SER A O 1
ATOM 834 N N . HIS A 1 105 ? -7.742 -0.719 8.047 1 87.25 105 HIS A N 1
ATOM 835 C CA . HIS A 1 105 ? -7.281 -0.33 6.719 1 87.25 105 HIS A CA 1
ATOM 836 C C . HIS A 1 105 ? -7.91 0.987 6.281 1 87.25 105 HIS A C 1
ATOM 838 O O . HIS A 1 105 ? -9.062 1.271 6.617 1 87.25 105 HIS A O 1
ATOM 844 N N . LEU A 1 106 ? -7.133 1.772 5.578 1 86.5 106 LEU A N 1
ATOM 845 C CA . LEU A 1 106 ? -7.617 3.014 4.984 1 86.5 106 LEU A CA 1
ATOM 846 C C . LEU A 1 106 ? -7.07 3.188 3.57 1 86.5 106 LEU A C 1
ATOM 848 O O . LEU A 1 106 ? -5.871 3.012 3.338 1 86.5 106 LEU A O 1
ATOM 852 N N . MET A 1 107 ? -7.941 3.395 2.697 1 88.75 107 MET A N 1
ATOM 853 C CA . MET A 1 107 ? -7.531 3.623 1.315 1 88.75 107 MET A CA 1
ATOM 854 C C . MET A 1 107 ? -8.297 4.797 0.708 1 88.75 107 MET A C 1
ATOM 856 O O . MET A 1 107 ? -9.523 4.805 0.702 1 88.75 107 MET A O 1
ATOM 860 N N . LEU A 1 108 ? -7.594 5.703 0.129 1 86.81 108 LEU A N 1
ATOM 861 C CA . LEU A 1 108 ? -8.227 6.824 -0.55 1 86.81 108 LEU A CA 1
ATOM 862 C C . LEU A 1 108 ? -8.547 6.477 -2 1 86.81 108 LEU A C 1
ATOM 864 O O . LEU A 1 108 ? -7.746 5.82 -2.674 1 86.81 108 LEU A O 1
ATOM 868 N N . ASP A 1 109 ? -9.68 6.887 -2.412 1 87.44 109 ASP A N 1
ATOM 869 C CA . ASP A 1 109 ? -10.141 6.75 -3.789 1 87.44 109 ASP A CA 1
ATOM 870 C C . ASP A 1 109 ? -10.922 7.98 -4.23 1 87.44 109 ASP A C 1
ATOM 872 O O . ASP A 1 109 ? -12.109 8.109 -3.932 1 87.44 109 ASP A O 1
ATOM 876 N N . ARG A 1 110 ? -10.234 8.766 -4.965 1 82.81 110 ARG A N 1
ATOM 877 C CA . ARG A 1 110 ? -10.82 10.023 -5.402 1 82.81 110 ARG A CA 1
ATOM 878 C C . ARG A 1 110 ? -11.398 10.797 -4.219 1 82.81 110 ARG A C 1
ATOM 880 O O . ARG A 1 110 ? -10.68 11.125 -3.273 1 82.81 110 ARG A O 1
ATOM 887 N N . ASN A 1 111 ? -12.633 11.008 -4.211 1 81.75 111 ASN A N 1
ATOM 888 C CA . ASN A 1 111 ? -13.242 11.828 -3.162 1 81.75 111 ASN A CA 1
ATOM 889 C C . ASN A 1 111 ? -13.82 10.969 -2.045 1 81.75 111 ASN A C 1
ATOM 891 O O . ASN A 1 111 ? -14.688 11.414 -1.294 1 81.75 111 ASN A O 1
ATOM 895 N N . GLY A 1 112 ? -13.266 9.789 -2.016 1 88 112 GLY A N 1
ATOM 896 C CA . GLY A 1 112 ? -13.742 8.898 -0.965 1 88 112 GLY A CA 1
ATOM 897 C C . GLY A 1 112 ? -12.625 8.141 -0.271 1 88 112 GLY A C 1
ATOM 898 O O . GLY A 1 112 ? -11.5 8.109 -0.76 1 88 112 GLY A O 1
ATOM 899 N N . VAL A 1 113 ? -13.031 7.66 0.892 1 89.25 113 VAL A N 1
ATOM 900 C CA . VAL A 1 113 ? -12.078 6.852 1.647 1 89.25 113 VAL A CA 1
ATOM 901 C C . VAL A 1 113 ? -12.734 5.535 2.059 1 89.25 113 VAL A C 1
ATOM 903 O O . VAL A 1 113 ? -13.859 5.523 2.561 1 89.25 113 VAL A O 1
ATOM 906 N N . TRP A 1 114 ? -12 4.469 1.709 1 92.38 114 TRP A N 1
ATOM 907 C CA . TRP A 1 114 ? -12.406 3.145 2.172 1 92.38 114 TRP A CA 1
ATOM 908 C C . TRP A 1 114 ? -11.75 2.816 3.512 1 92.38 114 TRP A C 1
ATOM 910 O O . TRP A 1 114 ? -10.578 3.113 3.727 1 92.38 114 TRP A O 1
ATOM 920 N N . PHE A 1 115 ? -12.531 2.217 4.414 1 89.81 115 PHE A N 1
ATOM 921 C CA . PHE A 1 115 ? -11.945 1.721 5.656 1 89.81 115 PHE A CA 1
ATOM 922 C C . PHE A 1 115 ? -12.68 0.477 6.141 1 89.81 115 PHE A C 1
ATOM 924 O O . PHE A 1 115 ? -13.836 0.246 5.766 1 89.81 115 PHE A O 1
ATOM 931 N N . SER A 1 116 ? -11.945 -0.326 6.848 1 91.94 116 SER A N 1
ATOM 932 C CA . SER A 1 116 ? -12.547 -1.545 7.379 1 91.94 116 SER A CA 1
ATOM 933 C C . SER A 1 116 ? -12.609 -1.511 8.906 1 91.94 116 SER A C 1
ATOM 935 O O . SER A 1 116 ? -11.758 -0.906 9.555 1 91.94 116 SER A O 1
ATOM 937 N N . GLN A 1 117 ? -13.633 -2.123 9.438 1 89.69 117 GLN A N 1
ATOM 938 C CA . GLN A 1 117 ? -13.852 -2.383 10.859 1 89.69 117 GLN A CA 1
ATOM 939 C C . GLN A 1 117 ? -14.336 -3.809 11.094 1 89.69 117 GLN A C 1
ATOM 941 O O . GLN A 1 117 ? -15.523 -4.102 10.906 1 89.69 117 GLN A O 1
ATOM 946 N N . GLY A 1 118 ? -13.414 -4.652 11.508 1 90.81 118 GLY A N 1
ATOM 947 C CA . GLY A 1 118 ? -13.781 -6.055 11.609 1 90.81 118 GLY A CA 1
ATOM 948 C C . GLY A 1 118 ? -14.133 -6.68 10.273 1 90.81 118 GLY A C 1
ATOM 949 O O . GLY A 1 118 ? -13.32 -6.664 9.344 1 90.81 118 GLY A O 1
ATOM 950 N N . PRO A 1 119 ? -15.398 -7.18 10.227 1 94.44 119 PRO A N 1
ATOM 951 C CA . PRO A 1 119 ? -15.805 -7.828 8.977 1 94.44 119 PRO A CA 1
ATOM 952 C C . PRO A 1 119 ? -16.469 -6.859 8 1 94.44 119 PRO A C 1
ATOM 954 O O . PRO A 1 119 ? -16.922 -7.277 6.934 1 94.44 119 PRO A O 1
ATOM 957 N N . VAL A 1 120 ? -16.484 -5.578 8.344 1 93.81 120 VAL A N 1
ATOM 958 C CA . VAL A 1 120 ? -17.266 -4.613 7.57 1 93.81 120 VAL A CA 1
ATOM 959 C C . VAL A 1 120 ? -16.328 -3.623 6.883 1 93.81 120 VAL A C 1
ATOM 961 O O . VAL A 1 120 ? -15.344 -3.178 7.48 1 93.81 120 VAL A O 1
ATOM 964 N N . VAL A 1 121 ? -16.641 -3.291 5.648 1 95 121 VAL A N 1
ATOM 965 C CA . VAL A 1 121 ? -15.938 -2.232 4.934 1 95 121 VAL A CA 1
ATOM 966 C C . VAL A 1 121 ? -16.906 -1.096 4.605 1 95 121 VAL A C 1
ATOM 968 O O . VAL A 1 121 ? -18.047 -1.339 4.215 1 95 121 VAL A O 1
ATOM 971 N N . LYS A 1 122 ? -16.422 0.074 4.766 1 93.12 122 LYS A N 1
ATOM 972 C CA . LYS A 1 122 ? -17.234 1.264 4.531 1 93.12 122 LYS A CA 1
ATOM 973 C C . LYS A 1 122 ? -16.516 2.258 3.629 1 93.12 122 LYS A C 1
ATOM 975 O O . LYS A 1 122 ? -15.281 2.266 3.574 1 93.12 122 LYS A O 1
ATOM 980 N N . ARG A 1 123 ? -17.312 3.027 2.984 1 94 123 ARG A N 1
ATOM 981 C CA . ARG A 1 123 ? -16.781 4.117 2.174 1 94 123 ARG A CA 1
ATOM 982 C C . ARG A 1 123 ? -17.359 5.461 2.609 1 94 123 ARG A C 1
ATOM 984 O O . ARG A 1 123 ? -18.578 5.605 2.723 1 94 123 ARG A O 1
ATOM 991 N N . LEU A 1 124 ? -16.469 6.398 2.883 1 91.06 124 LEU A N 1
ATOM 992 C CA . LEU A 1 124 ? -16.828 7.758 3.271 1 91.06 124 LEU A CA 1
ATOM 993 C C . LEU A 1 124 ? -16.578 8.734 2.131 1 91.06 124 LEU A C 1
ATOM 995 O O . LEU A 1 124 ? -15.508 8.703 1.505 1 91.06 124 LEU A O 1
ATOM 999 N N . ARG A 1 125 ? -17.562 9.5 1.841 1 90 125 ARG A N 1
ATOM 1000 C CA . ARG A 1 125 ? -17.328 10.625 0.942 1 90 125 ARG A CA 1
ATOM 1001 C C . ARG A 1 125 ? -16.672 11.789 1.682 1 90 125 ARG A C 1
ATOM 1003 O O . ARG A 1 125 ? -17.172 12.234 2.717 1 90 125 ARG A O 1
ATOM 1010 N N . LEU A 1 126 ? -15.57 12.195 1.174 1 82.81 126 LEU A N 1
ATOM 1011 C CA . LEU A 1 126 ? -14.82 13.273 1.81 1 82.81 126 LEU A CA 1
ATOM 1012 C C . LEU A 1 126 ? -15.414 14.633 1.453 1 82.81 126 LEU A C 1
ATOM 1014 O O . LEU A 1 126 ? -16.172 14.75 0.482 1 82.81 126 LEU A O 1
ATOM 1018 N N . GLY A 1 127 ? -15.078 15.562 2.203 1 76.38 127 GLY A N 1
ATOM 1019 C CA . GLY A 1 127 ? -15.594 16.906 2.07 1 76.38 127 GLY A CA 1
ATOM 1020 C C . GLY A 1 127 ? -16.016 17.516 3.395 1 76.38 127 GLY A C 1
ATOM 1021 O O . GLY A 1 127 ? -15.742 16.953 4.457 1 76.38 127 GLY A O 1
ATOM 1022 N N . LEU A 1 128 ? -16.547 18.703 3.293 1 72.12 128 LEU A N 1
ATOM 1023 C CA . LEU A 1 128 ? -16.969 19.406 4.496 1 72.12 128 LEU A CA 1
ATOM 1024 C C . LEU A 1 128 ? -18.047 18.609 5.246 1 72.12 128 LEU A C 1
ATOM 1026 O O . LEU A 1 128 ? -18.062 18.609 6.477 1 72.12 128 LEU A O 1
ATOM 1030 N N . ASP A 1 129 ? -18.797 17.906 4.465 1 79.5 129 ASP A N 1
ATOM 1031 C CA . ASP A 1 129 ? -19.828 17.047 5.043 1 79.5 129 ASP A CA 1
ATOM 1032 C C . ASP A 1 129 ? -19.594 15.586 4.68 1 79.5 129 ASP A C 1
ATOM 1034 O O . ASP A 1 129 ? -20.281 15.039 3.812 1 79.5 129 ASP A O 1
ATOM 1038 N N . MET A 1 130 ? -18.688 15.047 5.461 1 83.94 130 MET A N 1
ATOM 1039 C CA . MET A 1 130 ? -18.375 13.648 5.176 1 83.94 130 MET A CA 1
ATOM 1040 C C . MET A 1 130 ? -19.578 12.758 5.43 1 83.94 130 MET A C 1
ATOM 1042 O O . MET A 1 130 ? -20.312 12.961 6.402 1 83.94 130 MET A O 1
ATOM 1046 N N . GLU A 1 131 ? -19.781 11.828 4.508 1 87.81 131 GLU A N 1
ATOM 1047 C CA . GLU A 1 131 ? -20.953 10.961 4.613 1 87.81 131 GLU A CA 1
ATOM 1048 C C . GLU A 1 131 ? -20.625 9.531 4.203 1 87.81 131 GLU A C 1
ATOM 1050 O O . GLU A 1 131 ? -19.875 9.312 3.248 1 87.81 131 GLU A O 1
ATOM 1055 N N . LEU A 1 132 ? -21.188 8.648 5.008 1 90.88 132 LEU A N 1
ATOM 1056 C CA . LEU A 1 132 ? -21.078 7.242 4.629 1 90.88 132 LEU A CA 1
ATOM 1057 C C . LEU A 1 132 ? -21.922 6.953 3.389 1 90.88 132 LEU A C 1
ATOM 1059 O O . LEU A 1 132 ? -23.125 7.227 3.365 1 90.88 132 LEU A O 1
ATOM 1063 N N . VAL A 1 133 ? -21.281 6.379 2.355 1 93 133 VAL A N 1
ATOM 1064 C CA . VAL A 1 133 ? -22.016 6.254 1.099 1 93 133 VAL A CA 1
ATOM 1065 C C . VAL A 1 133 ? -22.156 4.777 0.727 1 93 133 VAL A C 1
ATOM 1067 O O . VAL A 1 133 ? -23.047 4.406 -0.037 1 93 133 VAL A O 1
ATOM 1070 N N . GLU A 1 134 ? -21.281 3.896 1.166 1 94.25 134 GLU A N 1
ATOM 1071 C CA . GLU A 1 134 ? -21.328 2.469 0.863 1 94.25 134 GLU A CA 1
ATOM 1072 C C . GLU A 1 134 ? -20.875 1.638 2.062 1 94.25 134 GLU A C 1
ATOM 1074 O O . GLU A 1 134 ? -19.984 2.035 2.799 1 94.25 134 GLU A O 1
ATOM 1079 N N . THR A 1 135 ? -21.5 0.568 2.264 1 93.88 135 THR A N 1
ATOM 1080 C CA . THR A 1 135 ? -21.141 -0.387 3.305 1 93.88 135 THR A CA 1
ATOM 1081 C C . THR A 1 135 ? -21.25 -1.818 2.785 1 93.88 135 THR A C 1
ATOM 1083 O O . THR A 1 135 ? -22.234 -2.191 2.164 1 93.88 135 THR A O 1
ATOM 1086 N N . TYR A 1 136 ? -20.203 -2.59 2.998 1 95.56 136 TYR A N 1
ATOM 1087 C CA . TYR A 1 136 ? -20.203 -3.998 2.617 1 95.56 136 TYR A CA 1
ATOM 1088 C C . TYR A 1 136 ? -20.031 -4.895 3.84 1 95.56 136 TYR A C 1
ATOM 1090 O O . TYR A 1 136 ? -19.047 -4.785 4.566 1 95.56 136 TYR A O 1
ATOM 1098 N N . ARG A 1 137 ? -20.969 -5.688 4.043 1 94.31 137 ARG A N 1
ATOM 1099 C CA . ARG A 1 137 ? -20.938 -6.719 5.074 1 94.31 137 ARG A CA 1
ATOM 1100 C C . ARG A 1 137 ? -20.906 -8.109 4.453 1 94.31 137 ARG A C 1
ATOM 1102 O O . ARG A 1 137 ? -21.875 -8.867 4.57 1 94.31 137 ARG A O 1
ATOM 1109 N N . THR A 1 138 ? -19.828 -8.398 3.859 1 91.88 138 THR A N 1
ATOM 1110 C CA . THR A 1 138 ? -19.797 -9.594 3.025 1 91.88 138 THR A CA 1
ATOM 1111 C C . THR A 1 138 ? -18.969 -10.688 3.68 1 91.88 138 THR A C 1
ATOM 1113 O O . THR A 1 138 ? -19.047 -11.859 3.291 1 91.88 138 THR A O 1
ATOM 1116 N N . HIS A 1 139 ? -18.172 -10.344 4.652 1 96.19 139 HIS A N 1
ATOM 1117 C CA . HIS A 1 139 ? -17.328 -11.312 5.332 1 96.19 139 HIS A CA 1
ATOM 1118 C C . HIS A 1 139 ? -17.922 -11.719 6.676 1 96.19 139 HIS A C 1
ATOM 1120 O O . HIS A 1 139 ? -18.672 -10.961 7.277 1 96.19 139 HIS A O 1
ATOM 1126 N N . SER A 1 140 ? -17.609 -12.93 7.137 1 96.75 140 SER A N 1
ATOM 1127 C CA . SER A 1 140 ? -18.062 -13.422 8.43 1 96.75 140 SER A CA 1
ATOM 1128 C C . SER A 1 140 ? -17 -13.25 9.508 1 96.75 140 SER A C 1
ATOM 1130 O O . SER A 1 140 ? -17.219 -13.586 10.672 1 96.75 140 SER A O 1
ATOM 1132 N N . ALA A 1 141 ? -15.922 -12.812 9.156 1 97.12 141 ALA A N 1
ATOM 1133 C CA . ALA A 1 141 ? -14.812 -12.594 10.086 1 97.12 141 ALA A CA 1
ATOM 1134 C C . ALA A 1 141 ? -14.008 -11.367 9.695 1 97.12 141 ALA A C 1
ATOM 1136 O O . ALA A 1 141 ? -14.367 -10.648 8.758 1 97.12 141 ALA A O 1
ATOM 1137 N N . ARG A 1 142 ? -12.945 -11.133 10.398 1 95.88 142 ARG A N 1
ATOM 1138 C CA . ARG A 1 142 ? -12.141 -9.922 10.25 1 95.88 142 ARG A CA 1
ATOM 1139 C C . ARG A 1 142 ? -11.531 -9.836 8.859 1 95.88 142 ARG A C 1
ATOM 1141 O O . ARG A 1 142 ? -11.055 -10.844 8.32 1 95.88 142 ARG A O 1
ATOM 1148 N N . ILE A 1 143 ? -11.516 -8.617 8.312 1 97 143 ILE A N 1
ATOM 1149 C CA . ILE A 1 143 ? -10.859 -8.336 7.043 1 97 143 ILE A CA 1
ATOM 1150 C C . ILE A 1 143 ? -9.352 -8.227 7.258 1 97 143 ILE A C 1
ATOM 1152 O O . ILE A 1 143 ? -8.898 -7.566 8.195 1 97 143 ILE A O 1
ATOM 1156 N N . THR A 1 144 ? -8.586 -8.906 6.402 1 96.81 144 THR A N 1
ATOM 1157 C CA . THR A 1 144 ? -7.141 -8.938 6.578 1 96.81 144 THR A CA 1
ATOM 1158 C C . THR A 1 144 ? -6.457 -7.973 5.609 1 96.81 144 THR A C 1
ATOM 1160 O O . THR A 1 144 ? -5.398 -7.426 5.914 1 96.81 144 THR A O 1
ATOM 1163 N N . CYS A 1 145 ? -6.973 -7.836 4.418 1 96.44 145 CYS A N 1
ATOM 1164 C CA . CYS A 1 145 ? -6.406 -6.945 3.406 1 96.44 145 CYS A CA 1
ATOM 1165 C C . CYS A 1 145 ? -7.504 -6.324 2.553 1 96.44 145 CYS A C 1
ATOM 1167 O O . CYS A 1 145 ? -8.586 -6.895 2.416 1 96.44 145 CYS A O 1
ATOM 1169 N N . MET A 1 146 ? -7.156 -5.16 1.992 1 96.44 146 MET A N 1
ATOM 1170 C CA . MET A 1 146 ? -8.016 -4.453 1.049 1 96.44 146 MET A CA 1
ATOM 1171 C C . MET A 1 146 ? -7.207 -3.891 -0.114 1 96.44 146 MET A C 1
ATOM 1173 O O . MET A 1 146 ? -6.105 -3.373 0.083 1 96.44 146 MET A O 1
ATOM 1177 N N . ARG A 1 147 ? -7.758 -4.012 -1.251 1 96.62 147 ARG A N 1
ATOM 1178 C CA . ARG A 1 147 ? -7.164 -3.441 -2.455 1 96.62 147 ARG A CA 1
ATOM 1179 C C . ARG A 1 147 ? -8.234 -2.869 -3.377 1 96.62 147 ARG A C 1
ATOM 1181 O O . ARG A 1 147 ? -9.383 -3.314 -3.35 1 96.62 147 ARG A O 1
ATOM 1188 N N . LEU A 1 148 ? -7.793 -1.867 -4.168 1 95.75 148 LEU A N 1
ATOM 1189 C CA . LEU A 1 148 ? -8.633 -1.329 -5.234 1 95.75 148 LEU A CA 1
ATOM 1190 C C . LEU A 1 148 ? -8.039 -1.654 -6.602 1 95.75 148 LEU A C 1
ATOM 1192 O O . LEU A 1 148 ? -6.84 -1.49 -6.82 1 95.75 148 LEU A O 1
ATOM 1196 N N . PHE A 1 149 ? -8.914 -2.115 -7.469 1 96.5 149 PHE A N 1
ATOM 1197 C CA . PHE A 1 149 ? -8.508 -2.408 -8.836 1 96.5 149 PHE A CA 1
ATOM 1198 C C . PHE A 1 149 ? -9.43 -1.724 -9.836 1 96.5 149 PHE A C 1
ATOM 1200 O O . PHE A 1 149 ? -10.609 -1.506 -9.555 1 96.5 149 PHE A O 1
ATOM 1207 N N . PRO A 1 150 ? -8.875 -1.424 -11.016 1 94.81 150 PRO A N 1
ATOM 1208 C CA . PRO A 1 150 ? -9.766 -0.863 -12.039 1 94.81 150 PRO A CA 1
ATOM 1209 C C . PRO A 1 150 ? -10.953 -1.768 -12.344 1 94.81 150 PRO A C 1
ATOM 1211 O O . PRO A 1 150 ? -10.781 -2.961 -12.602 1 94.81 150 PRO A O 1
ATOM 1214 N N . LEU A 1 151 ? -12.078 -1.172 -12.359 1 95.56 151 LEU A N 1
ATOM 1215 C CA . LEU A 1 151 ? -13.305 -1.925 -12.602 1 95.56 151 LEU A CA 1
ATOM 1216 C C . LEU A 1 151 ? -13.258 -2.617 -13.961 1 95.56 151 LEU A C 1
ATOM 1218 O O . LEU A 1 151 ? -13.719 -3.752 -14.102 1 95.56 151 LEU A O 1
ATOM 1222 N N . ILE A 1 152 ? -12.648 -2.016 -14.938 1 93 152 ILE A N 1
ATOM 1223 C CA . ILE A 1 152 ? -12.602 -2.502 -16.312 1 93 152 ILE A CA 1
ATOM 1224 C C . ILE A 1 152 ? -11.852 -3.83 -16.359 1 93 152 ILE A C 1
ATOM 1226 O O . ILE A 1 152 ? -12.008 -4.602 -17.312 1 93 152 ILE A O 1
ATOM 1230 N N . ASP A 1 153 ? -11.07 -4.051 -15.352 1 93.56 153 ASP A N 1
ATOM 1231 C CA . ASP A 1 153 ? -10.25 -5.258 -15.336 1 93.56 153 ASP A CA 1
ATOM 1232 C C . ASP A 1 153 ? -10.914 -6.359 -14.508 1 93.56 153 ASP A C 1
ATOM 1234 O O . ASP A 1 153 ? -10.289 -7.383 -14.219 1 93.56 153 ASP A O 1
ATOM 1238 N N . THR A 1 154 ? -12.102 -6.199 -14.055 1 94.25 154 THR A N 1
ATOM 1239 C CA . THR A 1 154 ? -12.797 -7.156 -13.203 1 94.25 154 THR A CA 1
ATOM 1240 C C . THR A 1 154 ? -14.062 -7.672 -13.891 1 94.25 154 THR A C 1
ATOM 1242 O O . THR A 1 154 ? -14.562 -7.055 -14.828 1 94.25 154 THR A O 1
ATOM 1245 N N . PRO A 1 155 ? -14.555 -8.805 -13.422 1 93.12 155 PRO A N 1
ATOM 1246 C CA . PRO A 1 155 ? -15.766 -9.359 -14.039 1 93.12 155 PRO A CA 1
ATOM 1247 C C . PRO A 1 155 ? -17.016 -8.531 -13.727 1 93.12 155 PRO A C 1
ATOM 1249 O O . PRO A 1 155 ? -18.094 -8.805 -14.281 1 93.12 155 PRO A O 1
ATOM 1252 N N . LEU A 1 156 ? -16.938 -7.543 -12.898 1 93.19 156 LEU A N 1
ATOM 1253 C CA . LEU A 1 156 ? -18.094 -6.738 -12.523 1 93.19 156 LEU A CA 1
ATOM 1254 C C . LEU A 1 156 ? -18.297 -5.598 -13.508 1 93.19 156 LEU A C 1
ATOM 1256 O O . LEU A 1 156 ? -19.312 -4.902 -13.453 1 93.19 156 LEU A O 1
ATOM 1260 N N . HIS A 1 157 ? -17.359 -5.477 -14.398 1 91.25 157 HIS A N 1
ATOM 1261 C CA . HIS A 1 157 ? -17.5 -4.418 -15.391 1 91.25 157 HIS A CA 1
ATOM 1262 C C . HIS A 1 157 ? -18.656 -4.711 -16.344 1 91.25 157 HIS A C 1
ATOM 1264 O O . HIS A 1 157 ? -18.719 -5.797 -16.922 1 91.25 157 HIS A O 1
ATOM 1270 N N . ARG A 1 158 ? -19.547 -3.734 -16.516 1 85.5 158 ARG A N 1
ATOM 1271 C CA . ARG A 1 158 ? -20.703 -3.961 -17.375 1 85.5 158 ARG A CA 1
ATOM 1272 C C . ARG A 1 158 ? -20.797 -2.883 -18.453 1 85.5 158 ARG A C 1
ATOM 1274 O O . ARG A 1 158 ? -21.344 -3.125 -19.531 1 85.5 158 ARG A O 1
ATOM 1281 N N . SER A 1 159 ? -20.344 -1.635 -18.156 1 84.81 159 SER A N 1
ATOM 1282 C CA . SER A 1 159 ? -20.531 -0.542 -19.109 1 84.81 159 SER A CA 1
ATOM 1283 C C . SER A 1 159 ? -19.359 0.418 -19.078 1 84.81 159 SER A C 1
ATOM 1285 O O . SER A 1 159 ? -18.641 0.504 -18.078 1 84.81 159 SER A O 1
ATOM 1287 N N . ASP A 1 160 ? -19.281 1.137 -20.141 1 86.06 160 ASP A N 1
ATOM 1288 C CA . ASP A 1 160 ? -18.203 2.1 -20.297 1 86.06 160 ASP A CA 1
ATOM 1289 C C . ASP A 1 160 ? -18.438 3.34 -19.438 1 86.06 160 ASP A C 1
ATOM 1291 O O . ASP A 1 160 ? -17.516 4.133 -19.219 1 86.06 160 ASP A O 1
ATOM 1295 N N . ALA A 1 161 ? -19.594 3.475 -18.922 1 87.44 161 ALA A N 1
ATOM 1296 C CA . ALA A 1 161 ? -19.922 4.641 -18.109 1 87.44 161 ALA A CA 1
ATOM 1297 C C . ALA A 1 161 ? -19.109 4.656 -16.812 1 87.44 161 ALA A C 1
ATOM 1299 O O . ALA A 1 161 ? -18.906 5.715 -16.219 1 87.44 161 ALA A O 1
ATOM 1300 N N . HIS A 1 162 ? -18.609 3.51 -16.516 1 86.44 162 HIS A N 1
ATOM 1301 C CA . HIS A 1 162 ? -17.906 3.402 -15.242 1 86.44 162 HIS A CA 1
ATOM 1302 C C . HIS A 1 162 ? -16.469 2.945 -15.445 1 86.44 162 HIS A C 1
ATOM 1304 O O . HIS A 1 162 ? -15.883 2.307 -14.57 1 86.44 162 HIS A O 1
ATOM 1310 N N . ARG A 1 163 ? -15.93 3.279 -16.5 1 85.5 163 ARG A N 1
ATOM 1311 C CA . ARG A 1 163 ? -14.625 2.771 -16.922 1 85.5 163 ARG A CA 1
ATOM 1312 C C . ARG A 1 163 ? -13.523 3.277 -15.992 1 85.5 163 ARG A C 1
ATOM 1314 O O . ARG A 1 163 ? -12.492 2.621 -15.828 1 85.5 163 ARG A O 1
ATOM 1321 N N . ASN A 1 164 ? -13.727 4.395 -15.352 1 87.62 164 ASN A N 1
ATOM 1322 C CA . ASN A 1 164 ? -12.688 4.984 -14.516 1 87.62 164 ASN A CA 1
ATOM 1323 C C . ASN A 1 164 ? -12.898 4.66 -13.039 1 87.62 164 ASN A C 1
ATOM 1325 O O . ASN A 1 164 ? -12.164 5.16 -12.18 1 87.62 164 ASN A O 1
ATOM 1329 N N . GLU A 1 165 ? -13.836 3.846 -12.812 1 92.5 165 GLU A N 1
ATOM 1330 C CA . GLU A 1 165 ? -14.125 3.49 -11.43 1 92.5 165 GLU A CA 1
ATOM 1331 C C . GLU A 1 165 ? -13.297 2.283 -10.984 1 92.5 165 GLU A C 1
ATOM 1333 O O . GLU A 1 165 ? -12.68 1.612 -11.82 1 92.5 165 GLU A O 1
ATOM 1338 N N . LYS A 1 166 ? -13.242 2.109 -9.695 1 95 166 LYS A N 1
ATOM 1339 C CA . LYS A 1 166 ? -12.484 0.998 -9.125 1 95 166 LYS A CA 1
ATOM 1340 C C . LYS A 1 166 ? -13.398 0.036 -8.375 1 95 166 LYS A C 1
ATOM 1342 O O . LYS A 1 166 ? -14.453 0.437 -7.875 1 95 166 LYS A O 1
ATOM 1347 N N . ALA A 1 167 ? -12.992 -1.232 -8.391 1 96.69 167 ALA A N 1
ATOM 1348 C CA . ALA A 1 167 ? -13.641 -2.262 -7.582 1 96.69 167 ALA A CA 1
ATOM 1349 C C . ALA A 1 167 ? -12.836 -2.561 -6.324 1 96.69 167 ALA A C 1
ATOM 1351 O O . ALA A 1 167 ? -11.602 -2.471 -6.332 1 96.69 167 ALA A O 1
ATOM 1352 N N . LEU A 1 168 ? -13.531 -2.898 -5.27 1 97.5 168 LEU A N 1
ATOM 1353 C CA . LEU A 1 168 ? -12.914 -3.223 -3.986 1 97.5 168 LEU A CA 1
ATOM 1354 C C . LEU A 1 168 ? -12.719 -4.727 -3.842 1 97.5 168 LEU A C 1
ATOM 1356 O O . LEU A 1 168 ? -13.656 -5.504 -4.062 1 97.5 168 LEU A O 1
ATOM 1360 N N . VAL A 1 169 ? -11.492 -5.117 -3.531 1 98.25 169 VAL A N 1
ATOM 1361 C CA . VAL A 1 169 ? -11.203 -6.508 -3.191 1 98.25 169 VAL A CA 1
ATOM 1362 C C . VAL A 1 169 ? -10.797 -6.605 -1.723 1 98.25 169 VAL A C 1
ATOM 1364 O O . VAL A 1 169 ? -9.961 -5.836 -1.251 1 98.25 169 VAL A O 1
ATOM 1367 N N . THR A 1 170 ? -11.383 -7.512 -0.988 1 98.12 170 THR A N 1
ATOM 1368 C CA . THR A 1 170 ? -11.055 -7.723 0.418 1 98.12 170 THR A CA 1
ATOM 1369 C C . THR A 1 170 ? -10.773 -9.195 0.692 1 98.12 170 THR A C 1
ATOM 1371 O O . THR A 1 170 ? -11.375 -10.078 0.069 1 98.12 170 THR A O 1
ATOM 1374 N N . SER A 1 171 ? -9.859 -9.438 1.523 1 98.38 171 SER A N 1
ATOM 1375 C CA . SER A 1 171 ? -9.609 -10.773 2.066 1 98.38 171 SER A CA 1
ATOM 1376 C C . SER A 1 171 ? -9.969 -10.844 3.545 1 98.38 171 SER A C 1
ATOM 1378 O O . SER A 1 171 ? -10.07 -9.812 4.215 1 98.38 171 SER A O 1
ATOM 1380 N N . SER A 1 172 ? -10.094 -12.039 4.055 1 98.31 172 SER A N 1
ATOM 1381 C CA . SER A 1 172 ? -10.578 -12.188 5.422 1 98.31 172 SER A CA 1
ATOM 1382 C C . SER A 1 172 ? -10 -13.438 6.078 1 98.31 172 SER A C 1
ATOM 1384 O O . SER A 1 172 ? -9.492 -14.328 5.391 1 98.31 172 SER A O 1
ATOM 1386 N N . THR A 1 173 ? -10.18 -13.469 7.363 1 98.12 173 THR A N 1
ATOM 1387 C CA . THR A 1 173 ? -9.828 -14.664 8.125 1 98.12 173 THR A CA 1
ATOM 1388 C C . THR A 1 173 ? -10.867 -15.766 7.906 1 98.12 173 THR A C 1
ATOM 1390 O O . THR A 1 173 ? -10.633 -16.922 8.25 1 98.12 173 THR A O 1
ATOM 1393 N N . ASP A 1 174 ? -11.969 -15.508 7.289 1 98 174 ASP A N 1
ATOM 1394 C CA . ASP A 1 174 ? -12.992 -16.516 7.016 1 98 174 ASP A CA 1
ATOM 1395 C C . ASP A 1 174 ? -12.633 -17.344 5.793 1 98 174 ASP A C 1
ATOM 1397 O O . ASP A 1 174 ? -13.461 -18.094 5.277 1 98 174 ASP A O 1
ATOM 1401 N N . ARG A 1 175 ? -11.484 -17.125 5.227 1 98.19 175 ARG A N 1
ATOM 1402 C CA . ARG A 1 175 ? -10.867 -17.922 4.176 1 98.19 175 ARG A CA 1
ATOM 1403 C C . ARG A 1 175 ? -11.375 -17.5 2.799 1 98.19 175 ARG A C 1
ATOM 1405 O O . ARG A 1 175 ? -11.172 -18.219 1.815 1 98.19 175 ARG A O 1
ATOM 1412 N N . THR A 1 176 ? -12.031 -16.344 2.748 1 97.75 176 THR A N 1
ATOM 1413 C CA . THR A 1 176 ? -12.602 -15.945 1.464 1 97.75 176 THR A CA 1
ATOM 1414 C C . THR A 1 176 ? -12.031 -14.609 1.001 1 97.75 176 THR A C 1
ATOM 1416 O O . THR A 1 176 ? -11.453 -13.867 1.797 1 97.75 176 THR A O 1
ATOM 1419 N N . VAL A 1 177 ? -12.188 -14.383 -0.26 1 98.19 177 VAL A N 1
ATOM 1420 C CA . VAL A 1 177 ? -11.922 -13.102 -0.909 1 98.19 177 VAL A CA 1
ATOM 1421 C C . VAL A 1 177 ? -13.203 -12.57 -1.552 1 98.19 177 VAL A C 1
ATOM 1423 O O . VAL A 1 177 ? -13.969 -13.336 -2.137 1 98.19 177 VAL A O 1
ATOM 1426 N N . ARG A 1 178 ? -13.422 -11.312 -1.421 1 98.06 178 ARG A N 1
ATOM 1427 C CA . ARG A 1 178 ? -14.617 -10.711 -1.995 1 98.06 178 ARG A CA 1
ATOM 1428 C C . ARG A 1 178 ? -14.258 -9.586 -2.961 1 98.06 178 ARG A C 1
ATOM 1430 O O . ARG A 1 178 ? -13.359 -8.789 -2.684 1 98.06 178 ARG A O 1
ATOM 1437 N N . LEU A 1 179 ? -14.898 -9.57 -4.031 1 97.56 179 LEU A N 1
ATOM 1438 C CA . LEU A 1 179 ? -14.883 -8.477 -5 1 97.56 179 LEU A CA 1
ATOM 1439 C C . LEU A 1 179 ? -16.188 -7.699 -4.969 1 97.56 179 LEU A C 1
ATOM 1441 O O . LEU A 1 179 ? -17.266 -8.273 -5.188 1 97.56 179 LEU A O 1
ATOM 1445 N N . CYS A 1 180 ? -16.094 -6.383 -4.727 1 97.19 180 CYS A N 1
ATOM 1446 C CA . CYS A 1 180 ? -17.297 -5.59 -4.5 1 97.19 180 CYS A CA 1
ATOM 1447 C C . CYS A 1 180 ? -17.281 -4.328 -5.355 1 97.19 180 CYS A C 1
ATOM 1449 O O . CYS A 1 180 ? -16.234 -3.697 -5.527 1 97.19 180 CYS A O 1
ATOM 1451 N N . TRP A 1 181 ? -18.5 -4 -5.84 1 95.25 181 TRP A N 1
ATOM 1452 C CA . TRP A 1 181 ? -18.703 -2.748 -6.559 1 95.25 181 TRP A CA 1
ATOM 1453 C C . TRP A 1 181 ? -20.172 -2.357 -6.562 1 95.25 181 TRP A C 1
ATOM 1455 O O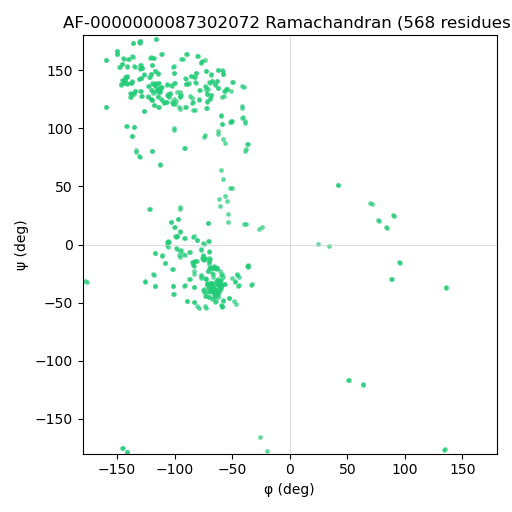 . TRP A 1 181 ? -21.016 -3.096 -7.078 1 95.25 181 TRP A O 1
ATOM 1465 N N . LYS A 1 182 ? -20.453 -1.237 -5.984 1 91.88 182 LYS A N 1
ATOM 1466 C CA . LYS A 1 182 ? -21.766 -0.609 -5.996 1 91.88 182 LYS A CA 1
ATOM 1467 C C . LYS A 1 182 ? -22.875 -1.643 -5.789 1 91.88 182 LYS A C 1
ATOM 1469 O O . LYS A 1 182 ? -23.797 -1.73 -6.586 1 91.88 182 LYS A O 1
ATOM 1474 N N . GLY A 1 183 ? -22.719 -2.393 -4.789 1 89.75 183 GLY A N 1
ATOM 1475 C CA . GLY A 1 183 ? -23.766 -3.311 -4.371 1 89.75 183 GLY A CA 1
ATOM 1476 C C . GLY A 1 183 ? -23.578 -4.711 -4.926 1 89.75 183 GLY A C 1
ATOM 1477 O O . GLY A 1 183 ? -24.25 -5.648 -4.488 1 89.75 183 GLY A O 1
ATOM 1478 N N . GLN A 1 184 ? -22.781 -4.852 -5.883 1 92.56 184 GLN A N 1
ATOM 1479 C CA . GLN A 1 184 ? -22.469 -6.176 -6.414 1 92.56 184 GLN A CA 1
ATOM 1480 C C . GLN A 1 184 ? -21.266 -6.781 -5.695 1 92.56 184 GLN A C 1
ATOM 1482 O O . GLN A 1 184 ? -20.359 -6.062 -5.27 1 92.56 184 GLN A O 1
ATOM 1487 N N . SER A 1 185 ? -21.406 -8.102 -5.516 1 93.31 185 SER A N 1
ATOM 1488 C CA . SER A 1 185 ? -20.281 -8.773 -4.863 1 93.31 185 SER A CA 1
ATOM 1489 C C . SER A 1 185 ? -20.062 -10.172 -5.418 1 93.31 185 SER A C 1
ATOM 1491 O O . SER A 1 185 ? -21.031 -10.844 -5.801 1 93.31 185 SER A O 1
ATOM 1493 N N . ARG A 1 186 ? -18.844 -10.523 -5.543 1 94.56 186 ARG A N 1
ATOM 1494 C CA . ARG A 1 186 ? -18.438 -11.883 -5.891 1 94.56 186 ARG A CA 1
ATOM 1495 C C . ARG A 1 186 ? -17.516 -12.477 -4.82 1 94.56 186 ARG A C 1
ATOM 1497 O O . ARG A 1 186 ? -16.672 -11.773 -4.27 1 94.56 186 ARG A O 1
ATOM 1504 N N . CYS A 1 187 ? -17.719 -13.758 -4.652 1 95.94 187 CYS A N 1
ATOM 1505 C CA . CYS A 1 187 ? -16.953 -14.445 -3.615 1 95.94 187 CYS A CA 1
ATOM 1506 C C . CYS A 1 187 ? -15.984 -15.453 -4.227 1 95.94 187 CYS A C 1
ATOM 1508 O O . CYS A 1 187 ? -16.359 -16.219 -5.113 1 95.94 187 CYS A O 1
ATOM 1510 N N . TYR A 1 188 ? -14.797 -15.445 -3.779 1 96.5 188 TYR A N 1
ATOM 1511 C CA . TYR A 1 188 ? -13.781 -16.406 -4.184 1 96.5 188 TYR A CA 1
ATOM 1512 C C . TYR A 1 188 ? -13.383 -17.297 -3.012 1 96.5 188 TYR A C 1
ATOM 1514 O O . TYR A 1 188 ? -12.82 -16.812 -2.023 1 96.5 188 TYR A O 1
ATOM 1522 N N . LYS A 1 189 ? -13.641 -18.562 -3.211 1 95.25 189 LYS A N 1
ATOM 1523 C CA . LYS A 1 189 ? -13.359 -19.547 -2.178 1 95.25 189 LYS A CA 1
ATOM 1524 C C . LYS A 1 189 ? -12.336 -20.578 -2.662 1 95.25 189 LYS A C 1
ATOM 1526 O O . LYS A 1 189 ? -12.438 -21.078 -3.783 1 95.25 189 LYS A O 1
ATOM 1531 N N . GLY A 1 190 ? -11.336 -20.781 -1.828 1 94.25 190 GLY A N 1
ATOM 1532 C CA . GLY A 1 190 ? -10.344 -21.766 -2.219 1 94.25 190 GLY A CA 1
ATOM 1533 C C . GLY A 1 190 ? -9.289 -22 -1.161 1 94.25 190 GLY A C 1
ATOM 1534 O O . GLY A 1 190 ? -8.805 -23.125 -0.994 1 94.25 190 GLY A O 1
ATOM 1535 N N . HIS A 1 191 ? -8.953 -21.031 -0.424 1 96.69 191 HIS A N 1
ATOM 1536 C CA . HIS A 1 191 ? -7.961 -21.156 0.635 1 96.69 191 HIS A CA 1
ATOM 1537 C C . HIS A 1 191 ? -8.477 -22.031 1.773 1 96.69 191 HIS A C 1
ATOM 1539 O O . HIS A 1 191 ? -9.672 -22.016 2.08 1 96.69 191 HIS A O 1
ATOM 1545 N N . SER A 1 192 ? -7.594 -22.766 2.391 1 97.25 192 SER A N 1
ATOM 1546 C CA . SER A 1 192 ? -7.98 -23.625 3.498 1 97.25 192 SER A CA 1
ATOM 1547 C C . SER A 1 192 ? -7.773 -22.938 4.84 1 97.25 192 SER A C 1
ATOM 1549 O O . SER A 1 192 ? -8.133 -23.484 5.887 1 97.25 192 SER A O 1
ATOM 1551 N N . GLY A 1 193 ? -7.227 -21.797 4.879 1 97.69 193 GLY A N 1
ATOM 1552 C CA . GLY A 1 193 ? -7.047 -20.938 6.039 1 97.69 193 GLY A CA 1
ATOM 1553 C C . GLY A 1 193 ? -7.25 -19.469 5.73 1 97.69 193 GLY A C 1
ATOM 1554 O O . GLY A 1 193 ? -7.637 -19.109 4.613 1 97.69 193 GLY A O 1
ATOM 1555 N N . PRO A 1 194 ? -7.051 -18.734 6.762 1 98.38 194 PRO A N 1
ATOM 1556 C CA . PRO A 1 194 ? -7.18 -17.281 6.551 1 98.38 194 PRO A CA 1
ATOM 1557 C C . PRO A 1 194 ? -6.387 -16.797 5.344 1 98.38 194 PRO A C 1
ATOM 1559 O O . PRO A 1 194 ? -5.273 -17.266 5.098 1 98.38 194 PRO A O 1
ATOM 1562 N N . VAL A 1 195 ? -6.965 -15.867 4.574 1 98.56 195 VAL A N 1
ATOM 1563 C CA . VAL A 1 195 ? -6.246 -15.18 3.51 1 98.56 195 VAL A CA 1
ATOM 1564 C C . VAL A 1 195 ? -5.484 -13.984 4.086 1 98.56 195 VAL A C 1
ATOM 1566 O O . VAL A 1 195 ? -6.086 -13.086 4.68 1 98.56 195 VAL A O 1
ATOM 1569 N N . THR A 1 196 ? -4.172 -13.969 3.9 1 97.44 196 THR A N 1
ATOM 1570 C CA . THR A 1 196 ? -3.352 -13.016 4.645 1 97.44 196 THR A CA 1
ATOM 1571 C C . THR A 1 196 ? -2.664 -12.039 3.697 1 97.44 196 THR A C 1
ATOM 1573 O O . THR A 1 196 ? -2.047 -11.062 4.141 1 97.44 196 THR A O 1
ATOM 1576 N N . ALA A 1 197 ? -2.764 -12.25 2.408 1 96.5 197 ALA A N 1
ATOM 1577 C CA . ALA A 1 197 ? -2.104 -11.352 1.462 1 96.5 197 ALA A CA 1
ATOM 1578 C C . ALA A 1 197 ? -2.914 -11.219 0.175 1 96.5 197 ALA A C 1
ATOM 1580 O O . ALA A 1 197 ? -3.473 -12.203 -0.317 1 96.5 197 ALA A O 1
ATOM 1581 N N . LEU A 1 198 ? -3.006 -10.008 -0.311 1 97.25 198 LEU A N 1
ATOM 1582 C CA . LEU A 1 198 ? -3.545 -9.664 -1.622 1 97.25 198 LEU A CA 1
ATOM 1583 C C . LEU A 1 198 ? -2.496 -8.961 -2.475 1 97.25 198 LEU A C 1
ATOM 1585 O O . LEU A 1 198 ? -1.793 -8.07 -1.99 1 97.25 198 LEU A O 1
ATOM 1589 N N . ALA A 1 199 ? -2.385 -9.406 -3.67 1 95.06 199 ALA A N 1
ATOM 1590 C CA . ALA A 1 199 ? -1.47 -8.688 -4.559 1 95.06 199 ALA A CA 1
ATOM 1591 C C . ALA A 1 199 ? -1.923 -7.25 -4.77 1 95.06 199 ALA A C 1
ATOM 1593 O O . ALA A 1 199 ? -3.123 -6.965 -4.777 1 95.06 199 ALA A O 1
ATOM 1594 N N . ASP A 1 200 ? -0.979 -6.371 -4.996 1 91.62 200 ASP A N 1
ATOM 1595 C CA . ASP A 1 200 ? -1.274 -4.945 -5.102 1 91.62 200 ASP A CA 1
ATOM 1596 C C . ASP A 1 200 ? -1.726 -4.582 -6.516 1 91.62 200 ASP A C 1
ATOM 1598 O O . ASP A 1 200 ? -2.271 -3.5 -6.738 1 91.62 200 ASP A O 1
ATOM 1602 N N . LYS A 1 201 ? -1.463 -5.469 -7.445 1 92.81 201 LYS A N 1
ATOM 1603 C CA . LYS A 1 201 ? -1.906 -5.34 -8.828 1 92.81 201 LYS A CA 1
ATOM 1604 C C . LYS A 1 201 ? -2.373 -6.68 -9.383 1 92.81 201 LYS A C 1
ATOM 1606 O O . LYS A 1 201 ? -2.031 -7.734 -8.852 1 92.81 201 LYS A O 1
ATOM 1611 N N . LEU A 1 202 ? -3.139 -6.531 -10.414 1 94.06 202 LEU A N 1
ATOM 1612 C CA . LEU A 1 202 ? -3.549 -7.754 -11.102 1 94.06 202 LEU A CA 1
ATOM 1613 C C . LEU A 1 202 ? -2.463 -8.227 -12.055 1 94.06 202 LEU A C 1
ATOM 1615 O O . LEU A 1 202 ? -1.823 -7.418 -12.734 1 94.06 202 LEU A O 1
ATOM 1619 N N . LEU A 1 203 ? -2.328 -9.461 -12.031 1 89.38 203 LEU A N 1
ATOM 1620 C CA . LEU A 1 203 ? -1.47 -10.062 -13.039 1 89.38 203 LEU A CA 1
ATOM 1621 C C . LEU A 1 203 ? -2.146 -10.039 -14.406 1 89.38 203 LEU A C 1
ATOM 1623 O O . LEU A 1 203 ? -3.375 -9.977 -14.5 1 89.38 203 LEU A O 1
ATOM 1627 N N . ASP A 1 204 ? -1.267 -9.953 -15.367 1 84.38 204 ASP A N 1
ATOM 1628 C CA . ASP A 1 204 ? -1.748 -9.977 -16.75 1 84.38 204 ASP A CA 1
ATOM 1629 C C . ASP A 1 204 ? -1.043 -11.055 -17.562 1 84.38 204 ASP A C 1
ATOM 1631 O O . ASP A 1 204 ? 0.173 -11 -17.75 1 84.38 204 ASP A O 1
ATOM 1635 N N . ASP A 1 205 ? -1.737 -11.984 -17.969 1 71.88 205 ASP A N 1
ATOM 1636 C CA . ASP A 1 205 ? -1.127 -13.055 -18.75 1 71.88 205 ASP A CA 1
ATOM 1637 C C . ASP A 1 205 ? -1.367 -12.852 -20.25 1 71.88 205 ASP A C 1
ATOM 1639 O O . ASP A 1 205 ? -1.143 -13.758 -21.047 1 71.88 205 ASP A O 1
ATOM 1643 N N . GLY A 1 206 ? -1.779 -11.648 -20.578 1 68.62 206 GLY A N 1
ATOM 1644 C CA . GLY A 1 206 ? -2.076 -11.359 -21.969 1 68.62 206 GLY A CA 1
ATOM 1645 C C . GLY A 1 206 ? -3.51 -11.672 -22.359 1 68.62 206 GLY A C 1
ATOM 1646 O O . GLY A 1 206 ? -4.066 -11.055 -23.266 1 68.62 206 GLY A O 1
ATOM 1647 N N . GLU A 1 207 ? -4.125 -12.656 -21.703 1 68.38 207 GLU A N 1
ATOM 1648 C CA . GLU A 1 207 ? -5.492 -13.055 -22.031 1 68.38 207 GLU A CA 1
ATOM 1649 C C . GLU A 1 207 ? -6.484 -12.477 -21.031 1 68.38 207 GLU A C 1
ATOM 1651 O O . GLU A 1 207 ? -7.566 -12.023 -21.406 1 68.38 207 GLU A O 1
ATOM 1656 N N . CYS A 1 208 ? -6.062 -12.578 -19.875 1 77.75 208 CYS A N 1
ATOM 1657 C CA . CYS A 1 208 ? -6.969 -12.062 -18.844 1 77.75 208 CYS A CA 1
ATOM 1658 C C . CYS A 1 208 ? -6.195 -11.539 -17.641 1 77.75 208 CYS A C 1
ATOM 1660 O O . CYS A 1 208 ? -5.008 -11.836 -17.484 1 77.75 208 CYS A O 1
ATOM 1662 N N . LYS A 1 209 ? -6.91 -10.805 -16.891 1 90.56 209 LYS A N 1
ATOM 1663 C CA . LYS A 1 209 ? -6.363 -10.336 -15.609 1 90.56 209 LYS A CA 1
ATOM 1664 C C . LYS A 1 209 ? -6.516 -11.398 -14.531 1 90.56 209 LYS A C 1
ATOM 1666 O O . LYS A 1 209 ? -7.492 -12.148 -14.516 1 90.56 209 LYS A O 1
ATOM 1671 N N . ILE A 1 210 ? -5.492 -11.445 -13.648 1 91.88 210 ILE A N 1
AT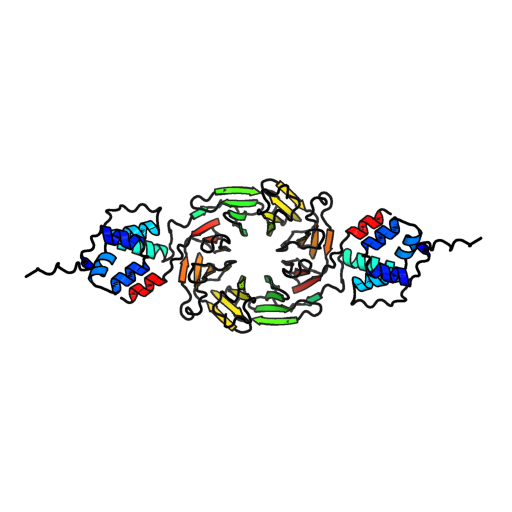OM 1672 C CA . ILE A 1 210 ? -5.453 -12.484 -12.625 1 91.88 210 ILE A CA 1
ATOM 1673 C C . ILE A 1 210 ? -5.199 -11.859 -11.258 1 91.88 210 ILE A C 1
ATOM 1675 O O . ILE A 1 210 ? -4.301 -11.023 -11.102 1 91.88 210 ILE A O 1
ATOM 1679 N N . LEU A 1 211 ? -5.988 -12.258 -10.289 1 95.69 211 LEU A N 1
ATOM 1680 C CA . LEU A 1 211 ? -5.773 -11.852 -8.898 1 95.69 211 LEU A CA 1
ATOM 1681 C C . LEU A 1 211 ? -4.98 -12.914 -8.141 1 95.69 211 LEU A C 1
ATOM 1683 O O . LEU A 1 211 ? -5.328 -14.094 -8.172 1 95.69 211 LEU A O 1
ATOM 1687 N N . ALA A 1 212 ? -3.938 -12.5 -7.508 1 95 212 ALA A N 1
ATOM 1688 C CA . ALA A 1 212 ? -3.156 -13.414 -6.672 1 95 212 ALA A CA 1
ATOM 1689 C C . ALA A 1 212 ? -3.447 -13.18 -5.191 1 95 212 ALA A C 1
ATOM 1691 O O . ALA A 1 212 ? -3.441 -12.039 -4.723 1 95 212 ALA A O 1
ATOM 1692 N N . THR A 1 213 ? -3.73 -14.203 -4.473 1 97.56 213 THR A N 1
ATOM 1693 C CA . THR A 1 213 ? -3.98 -14.148 -3.035 1 97.56 213 THR A CA 1
ATOM 1694 C C . THR A 1 213 ? -3.086 -15.141 -2.293 1 97.56 213 THR A C 1
ATOM 1696 O O . THR A 1 213 ? -2.73 -16.188 -2.834 1 97.56 213 THR A O 1
ATOM 1699 N N . GLY A 1 214 ? -2.668 -14.812 -1.141 1 97.12 214 GLY A N 1
ATOM 1700 C CA . GLY A 1 214 ? -1.869 -15.672 -0.276 1 97.12 214 GLY A CA 1
ATOM 1701 C C . GLY A 1 214 ? -2.535 -15.961 1.055 1 97.12 214 GLY A C 1
ATOM 1702 O O . GLY A 1 214 ? -3.217 -15.102 1.617 1 97.12 214 GLY A O 1
ATOM 1703 N N . GLY A 1 215 ? -2.287 -17.141 1.539 1 97.44 215 GLY A N 1
ATOM 1704 C CA . GLY A 1 215 ? -2.984 -17.516 2.756 1 97.44 215 GLY A CA 1
ATOM 1705 C C . GLY A 1 215 ? -2.059 -18.078 3.824 1 97.44 215 GLY A C 1
ATOM 1706 O O . GLY A 1 215 ? -0.853 -18.203 3.605 1 97.44 215 GLY A O 1
ATOM 1707 N N . GLU A 1 216 ? -2.684 -18.297 4.949 1 97.44 216 GLU A N 1
ATOM 1708 C CA . GLU A 1 216 ? -2.014 -18.984 6.039 1 97.44 216 GLU A CA 1
ATOM 1709 C C . GLU A 1 216 ? -1.733 -20.453 5.676 1 97.44 216 GLU A C 1
ATOM 1711 O O . GLU A 1 216 ? -0.896 -21.094 6.305 1 97.44 216 GLU A O 1
ATOM 1716 N N . ASP A 1 217 ? -2.402 -21.016 4.727 1 95.06 217 ASP A N 1
ATOM 1717 C CA . ASP A 1 217 ? -2.203 -22.375 4.254 1 95.06 217 ASP A CA 1
ATOM 1718 C C . ASP A 1 217 ? -0.93 -22.5 3.418 1 95.06 217 ASP A C 1
ATOM 1720 O O . ASP A 1 217 ? -0.674 -23.531 2.803 1 95.06 217 ASP A O 1
ATOM 1724 N N . CYS A 1 218 ? -0.176 -21.406 3.229 1 92.81 218 CYS A N 1
ATOM 1725 C CA . CYS A 1 218 ? 1.154 -21.344 2.635 1 92.81 218 CYS A CA 1
ATOM 1726 C C . CYS A 1 218 ? 1.081 -21.453 1.116 1 92.81 218 CYS A C 1
ATOM 1728 O O . CYS A 1 218 ? 2.07 -21.781 0.465 1 92.81 218 CYS A O 1
ATOM 1730 N N . THR A 1 219 ? -0.111 -21.156 0.63 1 91.5 219 THR A N 1
ATOM 1731 C CA . THR A 1 219 ? -0.268 -21.234 -0.817 1 91.5 219 THR A CA 1
ATOM 1732 C C . THR A 1 219 ? -0.658 -19.891 -1.404 1 91.5 219 THR A C 1
ATOM 1734 O O . THR A 1 219 ? -1.164 -19.016 -0.691 1 91.5 219 THR A O 1
ATOM 1737 N N . ILE A 1 220 ? -0.315 -19.734 -2.656 1 92.94 220 ILE A N 1
ATOM 1738 C CA . ILE A 1 220 ? -0.813 -18.625 -3.455 1 92.94 220 ILE A CA 1
ATOM 1739 C C . ILE A 1 220 ? -1.876 -19.125 -4.43 1 92.94 220 ILE A C 1
ATOM 1741 O O . ILE A 1 220 ? -1.668 -20.125 -5.133 1 92.94 220 ILE A O 1
ATOM 1745 N N . ARG A 1 221 ? -2.959 -18.516 -4.406 1 93.56 221 ARG A N 1
ATOM 1746 C CA . ARG A 1 221 ? -4.023 -18.844 -5.348 1 93.56 221 ARG A CA 1
ATOM 1747 C C . ARG A 1 221 ? -4.16 -17.766 -6.422 1 93.56 221 ARG A C 1
ATOM 1749 O O . ARG A 1 221 ? -4.078 -16.578 -6.129 1 93.56 221 ARG A O 1
ATOM 1756 N N . LEU A 1 222 ? -4.336 -18.172 -7.637 1 91.25 222 LEU A N 1
ATOM 1757 C CA . LEU A 1 222 ? -4.539 -17.297 -8.781 1 91.25 222 LEU A CA 1
ATOM 1758 C C . LEU A 1 222 ? -5.977 -17.391 -9.289 1 91.25 222 LEU A C 1
ATOM 1760 O O . LEU A 1 222 ? -6.445 -18.469 -9.641 1 91.25 222 LEU A O 1
ATOM 1764 N N . TRP A 1 223 ? -6.613 -16.25 -9.297 1 92.81 223 TRP A N 1
ATOM 1765 C CA . TRP A 1 223 ? -8.023 -16.203 -9.688 1 92.81 223 TRP A CA 1
ATOM 1766 C C . TRP A 1 223 ? -8.203 -15.453 -10.992 1 92.81 223 TRP A C 1
ATOM 1768 O O . TRP A 1 223 ? -7.684 -14.344 -11.148 1 92.81 223 TRP A O 1
ATOM 1778 N N . SER A 1 224 ? -8.992 -16.016 -11.844 1 89.44 224 SER A N 1
ATOM 1779 C CA . SER A 1 224 ? -9.312 -15.312 -13.086 1 89.44 224 SER A CA 1
ATOM 1780 C C . SER A 1 224 ? -10.266 -14.148 -12.836 1 89.44 224 SER A C 1
ATOM 1782 O O . SER A 1 224 ? -11.242 -14.289 -12.102 1 89.44 224 SER A O 1
ATOM 1784 N N . MET A 1 225 ? -9.992 -13.023 -13.445 1 92.62 225 MET A N 1
ATOM 1785 C CA . MET A 1 225 ? -10.867 -11.859 -13.359 1 92.62 225 MET A CA 1
ATOM 1786 C C . MET A 1 225 ? -11.688 -11.695 -14.633 1 92.62 225 MET A C 1
ATOM 1788 O O . MET A 1 225 ? -12.227 -10.617 -14.898 1 92.62 225 MET A O 1
ATOM 1792 N N . ASN A 1 226 ? -11.75 -12.703 -15.281 1 84.06 226 ASN A N 1
ATOM 1793 C CA . ASN A 1 226 ? -12.562 -12.703 -16.5 1 84.06 226 ASN A CA 1
ATOM 1794 C C . ASN A 1 226 ? -14.023 -13.008 -16.188 1 84.06 226 ASN A C 1
ATOM 1796 O O . ASN A 1 226 ? -14.32 -13.812 -15.305 1 84.06 226 ASN A O 1
ATOM 1800 N N . THR A 1 227 ? -14.875 -12.398 -16.922 1 72.56 227 THR A N 1
ATOM 1801 C CA . THR A 1 227 ? -16.312 -12.578 -16.75 1 72.56 227 THR A CA 1
ATOM 1802 C C . THR A 1 227 ? -16.719 -14.023 -17 1 72.56 227 THR A C 1
ATOM 1804 O O . THR A 1 227 ? -17.641 -14.539 -16.375 1 72.56 227 THR A O 1
ATOM 1807 N N . ARG A 1 228 ? -16.078 -14.688 -17.891 1 67.62 228 ARG A N 1
ATOM 1808 C CA . ARG A 1 228 ? -16.453 -16.031 -18.312 1 67.62 228 ARG A CA 1
ATOM 1809 C C . ARG A 1 228 ? -16.094 -17.062 -17.234 1 67.62 228 ARG A C 1
ATOM 1811 O O . ARG A 1 228 ? -16.594 -18.188 -17.266 1 67.62 228 ARG A O 1
ATOM 1818 N N . ALA A 1 229 ? -15.336 -16.703 -16.25 1 61.5 229 ALA A N 1
ATOM 1819 C CA . ALA A 1 229 ? -14.828 -17.609 -15.242 1 61.5 229 ALA A CA 1
ATOM 1820 C C . ALA A 1 229 ? -15.719 -17.609 -14 1 61.5 229 ALA A C 1
ATOM 1822 O O . ALA A 1 229 ? -15.234 -17.812 -12.883 1 61.5 229 ALA A O 1
ATOM 1823 N N . LYS A 1 230 ? -16.969 -17.391 -14.125 1 65 230 LYS A N 1
ATOM 1824 C CA . LYS A 1 230 ? -17.859 -17.219 -12.984 1 65 230 LYS A CA 1
ATOM 1825 C C . LYS A 1 230 ? -17.938 -18.484 -12.141 1 65 230 LYS A C 1
ATOM 1827 O O . LYS A 1 230 ? -17.891 -18.422 -10.906 1 65 230 LYS A O 1
ATOM 1832 N N . LYS A 1 231 ? -17.844 -19.594 -12.781 1 71.31 231 LYS A N 1
ATOM 1833 C CA . LYS A 1 231 ? -18.094 -20.812 -12.008 1 71.31 231 LYS A CA 1
ATOM 1834 C C . LYS A 1 231 ? -16.781 -21.359 -11.43 1 71.31 231 LYS A C 1
ATOM 1836 O O . LYS A 1 231 ? -16.766 -21.859 -10.297 1 71.31 231 LYS A O 1
ATOM 1841 N N . HIS A 1 232 ? -15.656 -21.234 -12.164 1 78.69 232 HIS A N 1
ATOM 1842 C CA . HIS A 1 232 ? -14.375 -21.75 -11.688 1 78.69 232 HIS A CA 1
ATOM 1843 C C . HIS A 1 232 ? -13.266 -20.734 -11.867 1 78.69 232 HIS A C 1
ATOM 1845 O O . HIS A 1 232 ? -12.414 -20.875 -12.742 1 78.69 232 HIS A O 1
ATOM 1851 N N . PRO A 1 233 ? -13.273 -19.844 -10.938 1 86.44 233 PRO A N 1
ATOM 1852 C CA . PRO A 1 233 ? -12.328 -18.75 -11.156 1 86.44 233 PRO A CA 1
ATOM 1853 C C . PRO A 1 233 ? -10.898 -19.109 -10.766 1 86.44 233 PRO A C 1
ATOM 1855 O O . PRO A 1 233 ? -9.953 -18.391 -11.109 1 86.44 233 PRO A O 1
ATOM 1858 N N . LEU A 1 234 ? -10.719 -20.188 -10.039 1 87.5 234 LEU A N 1
ATOM 1859 C CA . LEU A 1 234 ? -9.367 -20.562 -9.625 1 87.5 234 LEU A CA 1
ATOM 1860 C C . LEU A 1 234 ? -8.57 -21.109 -10.805 1 87.5 234 LEU A C 1
ATOM 1862 O O . LEU A 1 234 ? -8.938 -22.109 -11.406 1 87.5 234 LEU A O 1
ATOM 1866 N N . ILE A 1 235 ? -7.559 -20.453 -11.117 1 82.69 235 ILE A N 1
ATOM 1867 C CA . ILE A 1 235 ? -6.715 -20.812 -12.25 1 82.69 235 ILE A CA 1
ATOM 1868 C C . ILE A 1 235 ? -5.625 -21.781 -11.797 1 82.69 235 ILE A C 1
ATOM 1870 O O . ILE A 1 235 ? -5.352 -22.781 -12.461 1 82.69 235 ILE A O 1
ATOM 1874 N N . SER A 1 236 ? -4.984 -21.391 -10.719 1 83.38 236 SER A N 1
ATOM 1875 C CA . SER A 1 236 ? -3.832 -22.172 -10.266 1 83.38 236 SER A CA 1
ATOM 1876 C C . SER A 1 236 ? -3.533 -21.906 -8.797 1 83.38 236 SER A C 1
ATOM 1878 O O . SER A 1 236 ? -4.02 -20.938 -8.219 1 83.38 236 SER A O 1
ATOM 1880 N N . THR A 1 237 ? -2.857 -22.828 -8.25 1 86.12 237 THR A N 1
ATOM 1881 C CA . THR A 1 237 ? -2.33 -22.719 -6.895 1 86.12 237 THR A CA 1
ATOM 1882 C C . THR A 1 237 ? -0.808 -22.812 -6.898 1 86.12 237 THR A C 1
ATOM 1884 O O . THR A 1 237 ? -0.241 -23.75 -7.457 1 86.12 237 THR A O 1
ATOM 1887 N N . LEU A 1 238 ? -0.178 -21.844 -6.352 1 85.38 238 LEU A N 1
ATOM 1888 C CA . LEU A 1 238 ? 1.277 -21.859 -6.254 1 85.38 238 LEU A CA 1
ATOM 1889 C C . LEU A 1 238 ? 1.725 -22.281 -4.859 1 85.38 238 LEU A C 1
ATOM 1891 O O . LEU A 1 238 ? 1.145 -21.859 -3.859 1 85.38 238 LEU A O 1
ATOM 1895 N N . HIS A 1 239 ? 2.779 -23.109 -4.902 1 83.25 239 HIS A N 1
ATOM 1896 C CA . HIS A 1 239 ? 3.352 -23.609 -3.66 1 83.25 239 HIS A CA 1
ATOM 1897 C C . HIS A 1 239 ? 4.785 -23.125 -3.473 1 83.25 239 HIS A C 1
ATOM 1899 O O . HIS A 1 239 ? 5.277 -22.312 -4.27 1 83.25 239 HIS A O 1
ATOM 1905 N N . GLY A 1 240 ? 5.406 -23.469 -2.316 1 79.12 240 GLY A N 1
ATOM 1906 C CA . GLY A 1 240 ? 6.793 -23.094 -2.084 1 79.12 240 GLY A CA 1
ATOM 1907 C C . GLY A 1 240 ? 7.039 -22.547 -0.688 1 79.12 240 GLY A C 1
ATOM 1908 O O . GLY A 1 240 ? 8.109 -22.766 -0.114 1 79.12 240 GLY A O 1
ATOM 1909 N N . HIS A 1 241 ? 6.105 -21.859 -0.259 1 84.75 241 HIS A N 1
ATOM 1910 C CA . HIS A 1 241 ? 6.238 -21.328 1.093 1 84.75 241 HIS A CA 1
ATOM 1911 C C . HIS A 1 241 ? 5.859 -22.375 2.135 1 84.75 241 HIS A C 1
ATOM 1913 O O . HIS A 1 241 ? 5 -23.219 1.888 1 84.75 241 HIS A O 1
ATOM 1919 N N . GLU A 1 242 ? 6.488 -22.328 3.242 1 87.25 242 GLU A N 1
ATOM 1920 C CA . GLU A 1 242 ? 6.23 -23.281 4.312 1 87.25 242 GLU A CA 1
ATOM 1921 C C . GLU A 1 242 ? 5.547 -22.625 5.5 1 87.25 242 GLU A C 1
ATOM 1923 O O . GLU A 1 242 ? 5.152 -23.297 6.457 1 87.25 242 GLU A O 1
ATOM 1928 N N . LYS A 1 243 ? 5.5 -21.391 5.441 1 91.19 243 LYS A N 1
ATOM 1929 C CA . LYS A 1 243 ? 4.789 -20.625 6.457 1 91.19 243 LYS A CA 1
ATOM 1930 C C . LYS A 1 243 ? 3.826 -19.625 5.824 1 91.19 243 LYS A C 1
ATOM 1932 O O . LYS A 1 243 ? 3.746 -19.531 4.598 1 91.19 243 LYS A O 1
ATOM 1937 N N . THR A 1 244 ? 3.094 -18.984 6.668 1 94 244 THR A N 1
ATOM 1938 C CA . THR A 1 244 ? 2.041 -18.062 6.25 1 94 244 THR A CA 1
ATOM 1939 C C . THR A 1 244 ? 2.598 -16.984 5.312 1 94 244 THR A C 1
ATOM 1941 O O . THR A 1 244 ? 3.664 -16.422 5.57 1 94 244 THR A O 1
ATOM 1944 N N . LEU A 1 245 ? 1.904 -16.719 4.199 1 93.5 245 LEU A N 1
ATOM 1945 C CA . LEU A 1 245 ? 2.26 -15.625 3.291 1 93.5 245 LEU A CA 1
ATOM 1946 C C . LEU A 1 245 ? 2.031 -14.273 3.951 1 93.5 245 LEU A C 1
ATOM 1948 O O . LEU A 1 245 ? 1.037 -14.078 4.652 1 93.5 245 LEU A O 1
ATOM 1952 N N . SER A 1 246 ? 2.943 -13.414 3.672 1 91.62 246 SER A N 1
ATOM 1953 C CA . SER A 1 246 ? 2.83 -12.094 4.273 1 91.62 246 SER A CA 1
ATOM 1954 C C . SER A 1 246 ? 2.65 -11.016 3.211 1 91.62 246 SER A C 1
ATOM 1956 O O . SER A 1 246 ? 1.922 -10.047 3.422 1 91.62 246 SER A O 1
ATOM 1958 N N . HIS A 1 247 ? 3.309 -11.203 2.09 1 91.12 247 HIS A N 1
ATOM 1959 C CA . HIS A 1 247 ? 3.252 -10.164 1.066 1 91.12 247 HIS A CA 1
ATOM 1960 C C . HIS A 1 247 ? 3.197 -10.773 -0.332 1 91.12 247 HIS A C 1
ATOM 1962 O O . HIS A 1 247 ? 3.83 -11.797 -0.593 1 91.12 247 HIS A O 1
ATOM 1968 N N . LEU A 1 248 ? 2.465 -10.102 -1.16 1 92.25 248 LEU A N 1
ATOM 1969 C CA . LEU A 1 248 ? 2.387 -10.375 -2.59 1 92.25 248 LEU A CA 1
ATOM 1970 C C . LEU A 1 248 ? 2.484 -9.086 -3.4 1 92.25 248 LEU A C 1
ATOM 1972 O O . LEU A 1 248 ? 1.819 -8.102 -3.084 1 92.25 248 LEU A O 1
ATOM 1976 N N . SER A 1 249 ? 3.314 -9.102 -4.387 1 90.62 249 SER A N 1
ATOM 1977 C CA . SER A 1 249 ? 3.438 -7.918 -5.234 1 90.62 249 SER A CA 1
ATOM 1978 C C . SER A 1 249 ? 3.678 -8.305 -6.691 1 90.62 249 SER A C 1
ATOM 1980 O O . SER A 1 249 ? 4.43 -9.242 -6.973 1 90.62 249 SER A O 1
ATOM 1982 N N . VAL A 1 250 ? 3.027 -7.578 -7.555 1 88.44 250 VAL A N 1
ATOM 1983 C CA . VAL A 1 250 ? 3.188 -7.789 -8.992 1 88.44 250 VAL A CA 1
ATOM 1984 C C . VAL A 1 250 ? 4.078 -6.699 -9.578 1 88.44 250 VAL A C 1
ATOM 1986 O O . VAL A 1 250 ? 3.898 -5.516 -9.281 1 88.44 250 VAL A O 1
ATOM 1989 N N . ALA A 1 251 ? 4.941 -7.129 -10.414 1 81.5 251 ALA A N 1
ATOM 1990 C CA . ALA A 1 251 ? 5.852 -6.16 -11.016 1 81.5 251 ALA A CA 1
ATOM 1991 C C . ALA A 1 251 ? 5.113 -5.246 -11.992 1 81.5 251 ALA A C 1
ATOM 1993 O O . ALA A 1 251 ? 4.273 -5.707 -12.766 1 81.5 251 ALA A O 1
ATOM 1994 N N . TRP A 1 252 ? 5.496 -4 -11.93 1 70.31 252 TRP A N 1
ATOM 1995 C CA . TRP A 1 252 ? 4.828 -3.023 -12.789 1 70.31 252 TRP A CA 1
ATOM 1996 C C . TRP A 1 252 ? 5.289 -3.16 -14.234 1 70.31 252 TRP A C 1
ATOM 1998 O O . TRP A 1 252 ? 4.492 -2.996 -15.164 1 70.31 252 TRP A O 1
ATOM 2008 N N . HIS A 1 253 ? 6.539 -3.41 -14.383 1 69.88 253 HIS A N 1
ATOM 2009 C CA . HIS A 1 253 ? 7.129 -3.42 -15.719 1 69.88 253 HIS A CA 1
ATOM 2010 C C . HIS A 1 253 ? 6.914 -4.762 -16.406 1 69.88 253 HIS A C 1
ATOM 2012 O O . HIS A 1 253 ? 7.047 -4.867 -17.625 1 69.88 253 HIS A O 1
ATOM 2018 N N . LYS A 1 254 ? 6.617 -5.746 -15.68 1 72.31 254 LYS A N 1
ATOM 2019 C CA . LYS A 1 254 ? 6.312 -7.09 -16.172 1 72.31 254 LYS A CA 1
ATOM 2020 C C . LYS A 1 254 ? 5.105 -7.676 -15.438 1 72.31 254 LYS A C 1
ATOM 2022 O O . LYS A 1 254 ? 5.262 -8.328 -14.406 1 72.31 254 LYS A O 1
ATOM 2027 N N . SER A 1 255 ? 4.004 -7.508 -15.984 1 77.75 255 SER A N 1
ATOM 2028 C CA . SER A 1 255 ? 2.748 -7.789 -15.297 1 77.75 255 SER A CA 1
ATOM 2029 C C . SER A 1 255 ? 2.551 -9.289 -15.094 1 77.75 255 SER A C 1
ATOM 2031 O O . SER A 1 255 ? 1.558 -9.711 -14.5 1 77.75 255 SER A O 1
ATOM 2033 N N . SER A 1 256 ? 3.52 -10.07 -15.492 1 77.19 256 SER A N 1
ATOM 2034 C CA . SER A 1 256 ? 3.438 -11.516 -15.289 1 77.19 256 SER A CA 1
ATOM 2035 C C . SER A 1 256 ? 4.363 -11.977 -14.172 1 77.19 256 SER A C 1
ATOM 2037 O O . SER A 1 256 ? 4.445 -13.164 -13.875 1 77.19 256 SER A O 1
ATOM 2039 N N . LEU A 1 257 ? 5.008 -11.047 -13.594 1 81.69 257 LEU A N 1
ATOM 2040 C CA . LEU A 1 257 ? 5.961 -11.367 -12.531 1 81.69 257 LEU A CA 1
ATOM 2041 C C . LEU A 1 257 ? 5.348 -11.102 -11.164 1 81.69 257 LEU A C 1
ATOM 2043 O O . LEU A 1 257 ? 4.906 -9.992 -10.875 1 81.69 257 LEU A O 1
ATOM 2047 N N . LEU A 1 258 ? 5.301 -12.141 -10.359 1 88.5 258 LEU A N 1
ATOM 2048 C CA . LEU A 1 258 ? 4.785 -12.086 -9 1 88.5 258 LEU A CA 1
ATOM 2049 C C . LEU A 1 258 ? 5.891 -12.375 -7.988 1 88.5 258 LEU A C 1
ATOM 2051 O O . LEU A 1 258 ? 6.68 -13.305 -8.172 1 88.5 258 LEU A O 1
ATOM 2055 N N . VAL A 1 259 ? 5.965 -11.57 -7 1 88.69 259 VAL A N 1
ATOM 2056 C CA . VAL A 1 259 ? 6.906 -11.805 -5.914 1 88.69 259 VAL A CA 1
ATOM 2057 C C . VAL A 1 259 ? 6.148 -12.031 -4.609 1 88.69 259 VAL A C 1
ATOM 2059 O O . VAL A 1 259 ? 5.18 -11.32 -4.316 1 88.69 259 VAL A O 1
ATOM 2062 N N . SER A 1 260 ? 6.566 -13.008 -3.855 1 90.56 260 SER A N 1
ATOM 2063 C CA . SER A 1 260 ? 5.906 -13.344 -2.596 1 90.56 260 SER A CA 1
ATOM 2064 C C . SER A 1 260 ? 6.914 -13.453 -1.457 1 90.56 260 SER A C 1
ATOM 2066 O O . SER A 1 260 ? 8.094 -13.719 -1.688 1 90.56 260 SER A O 1
ATOM 2068 N N . SER A 1 261 ? 6.469 -13.18 -0.325 1 88.44 261 SER A N 1
ATOM 2069 C CA . SER A 1 261 ? 7.23 -13.406 0.898 1 88.44 261 SER A CA 1
ATOM 2070 C C . SER A 1 261 ? 6.371 -14.062 1.975 1 88.44 261 SER A C 1
ATOM 2072 O O . SER A 1 261 ? 5.148 -13.906 1.974 1 88.44 261 SER A O 1
ATOM 2074 N N . SER A 1 262 ? 7 -14.766 2.83 1 88.62 262 SER A N 1
ATOM 2075 C CA . SER A 1 262 ? 6.32 -15.469 3.91 1 88.62 262 SER A CA 1
ATOM 2076 C C . SER A 1 262 ? 7.059 -15.297 5.234 1 88.62 262 SER A C 1
ATOM 2078 O O . SER A 1 262 ? 8.148 -14.719 5.273 1 88.62 262 SER A O 1
ATOM 2080 N N . LYS A 1 263 ? 6.438 -15.797 6.289 1 85.19 263 LYS A N 1
ATOM 2081 C CA . LYS A 1 263 ? 7.012 -15.695 7.629 1 85.19 263 LYS A CA 1
ATOM 2082 C C . LYS A 1 263 ? 8.242 -16.578 7.77 1 85.19 263 LYS A C 1
ATOM 2084 O O . LYS A 1 263 ? 8.984 -16.484 8.75 1 85.19 263 LYS A O 1
ATOM 2089 N N . ASP A 1 264 ? 8.523 -17.5 6.793 1 74.06 264 ASP A N 1
ATOM 2090 C CA . ASP A 1 264 ? 9.711 -18.344 6.82 1 74.06 264 ASP A CA 1
ATOM 2091 C C . ASP A 1 264 ? 10.922 -17.609 6.234 1 74.06 264 ASP A C 1
ATOM 2093 O O . ASP A 1 264 ? 11.953 -18.219 5.969 1 74.06 264 ASP A O 1
ATOM 2097 N N . THR A 1 265 ? 10.828 -16.406 5.934 1 74 265 THR A N 1
ATOM 2098 C CA . THR A 1 265 ? 11.938 -15.57 5.48 1 74 265 THR A CA 1
ATOM 2099 C C . THR A 1 265 ? 12.367 -15.961 4.07 1 74 265 THR A C 1
ATOM 2101 O O . THR A 1 265 ? 13.562 -16.109 3.797 1 74 265 THR A O 1
ATOM 2104 N N . LYS A 1 266 ? 11.438 -16.328 3.305 1 81 266 LYS A N 1
ATOM 2105 C CA . LYS A 1 266 ? 11.68 -16.625 1.895 1 81 266 LYS A CA 1
ATOM 2106 C C . LYS A 1 266 ? 11.031 -15.57 0.995 1 81 266 LYS A C 1
ATOM 2108 O O . LYS A 1 266 ? 9.914 -15.133 1.252 1 81 266 LYS A O 1
ATOM 2113 N N . VAL A 1 267 ? 11.828 -15.188 0.043 1 81.62 267 VAL A N 1
ATOM 2114 C CA . VAL A 1 267 ? 11.289 -14.406 -1.061 1 81.62 267 VAL A CA 1
ATOM 2115 C C . VAL A 1 267 ? 11.305 -15.234 -2.344 1 81.62 267 VAL A C 1
ATOM 2117 O O . VAL A 1 267 ? 12.344 -15.789 -2.713 1 81.62 267 VAL A O 1
ATOM 2120 N N . ILE A 1 268 ? 10.141 -15.359 -2.965 1 82.56 268 ILE A N 1
ATOM 2121 C CA . ILE A 1 268 ? 10.039 -16.188 -4.168 1 82.56 268 ILE A CA 1
ATOM 2122 C C . ILE A 1 268 ? 9.555 -15.32 -5.336 1 82.56 268 ILE A C 1
ATOM 2124 O O . ILE A 1 268 ? 8.594 -14.562 -5.199 1 82.56 268 ILE A O 1
ATOM 2128 N N . GLU A 1 269 ? 10.281 -15.328 -6.359 1 81.38 269 GLU A N 1
ATOM 2129 C CA . GLU A 1 269 ? 9.844 -14.766 -7.637 1 81.38 269 GLU A CA 1
ATOM 2130 C C . GLU A 1 269 ? 9.156 -15.828 -8.492 1 81.38 269 GLU A C 1
ATOM 2132 O O . GLU A 1 269 ? 9.742 -16.875 -8.789 1 81.38 269 GLU A O 1
ATOM 2137 N N . HIS A 1 270 ? 7.902 -15.492 -8.734 1 76.88 270 HIS A N 1
ATOM 2138 C CA . HIS A 1 270 ? 7.117 -16.391 -9.562 1 76.88 270 HIS A CA 1
ATOM 2139 C C . HIS A 1 270 ? 7.02 -15.875 -11 1 76.88 270 HIS A C 1
ATOM 2141 O O . HIS A 1 270 ? 6.496 -14.789 -11.234 1 76.88 270 HIS A O 1
ATOM 2147 N N . ARG A 1 271 ? 7.746 -16.344 -11.766 1 63.47 271 ARG A N 1
ATOM 2148 C CA . ARG A 1 271 ? 7.676 -15.953 -13.172 1 63.47 271 ARG A CA 1
ATOM 2149 C C . ARG A 1 271 ? 6.73 -16.859 -13.945 1 63.47 271 ARG A C 1
ATOM 2151 O O . ARG A 1 271 ? 6.797 -18.078 -13.828 1 63.47 271 ARG A O 1
ATOM 2158 N N . ARG A 1 272 ? 5.508 -16.484 -13.82 1 53.16 272 ARG A N 1
ATOM 2159 C CA . ARG A 1 272 ? 4.52 -17.328 -14.492 1 53.16 272 ARG A CA 1
ATOM 2160 C C . ARG A 1 272 ? 4.828 -17.453 -15.977 1 53.16 272 ARG A C 1
ATOM 2162 O O . ARG A 1 272 ? 5.043 -16.453 -16.656 1 53.16 272 ARG A O 1
ATOM 2169 N N . LYS A 1 273 ? 5.5 -18.219 -16.438 1 45.22 273 LYS A N 1
ATOM 2170 C CA . LYS A 1 273 ? 4.809 -18.484 -17.703 1 45.22 273 LYS A CA 1
ATOM 2171 C C . LYS A 1 273 ? 3.334 -18.812 -17.453 1 45.22 273 LYS A C 1
ATOM 2173 O O . LYS A 1 273 ? 2.99 -19.922 -17.062 1 45.22 273 LYS A O 1
ATOM 2178 N N . LEU A 1 274 ? 2.551 -17.984 -16.609 1 40.22 274 LEU A N 1
ATOM 2179 C CA . LEU A 1 274 ? 1.118 -18.203 -16.438 1 40.22 274 LEU A CA 1
ATOM 2180 C C . LEU A 1 274 ? 0.516 -18.875 -17.656 1 40.22 274 LEU A C 1
ATOM 2182 O O . LEU A 1 274 ? -0.11 -18.203 -18.5 1 40.22 274 LEU A O 1
ATOM 2186 N N . TYR A 1 275 ? 1.204 -19.375 -18.484 1 33.38 275 TYR A N 1
ATOM 2187 C CA . TYR A 1 275 ? 0.484 -20.172 -19.469 1 33.38 275 TYR A CA 1
ATOM 2188 C C . TYR A 1 275 ? -0.375 -21.234 -18.781 1 33.38 275 TYR A C 1
ATOM 2190 O O . TYR A 1 275 ? 0.13 -22.281 -18.375 1 33.38 275 TYR A O 1
ATOM 2198 N N . LEU A 1 276 ? -0.997 -20.828 -17.578 1 33.88 276 LEU A N 1
ATOM 2199 C CA . LEU A 1 276 ? -1.919 -21.75 -16.922 1 33.88 276 LEU A CA 1
ATOM 2200 C C . LEU A 1 276 ? -2.527 -22.719 -17.922 1 33.88 276 LEU A C 1
ATOM 2202 O O . LEU A 1 276 ? -2.512 -22.469 -19.141 1 33.88 276 LEU A O 1
ATOM 2206 N N . LYS A 1 277 ? -3.664 -23.375 -17.328 1 35.34 277 LYS A N 1
ATOM 2207 C CA . LYS A 1 277 ? -4.711 -24.375 -17.531 1 35.34 277 LYS A CA 1
ATOM 2208 C C . LYS A 1 277 ? -5.449 -24.156 -18.844 1 35.34 277 LYS A C 1
ATOM 2210 O O . LYS A 1 277 ? -6.301 -24.953 -19.234 1 35.34 277 LYS A O 1
ATOM 2215 N N . TYR A 1 278 ? -5.555 -22.969 -19.359 1 30.02 278 TYR A N 1
ATOM 2216 C CA . TYR A 1 278 ? -6.48 -23.188 -20.469 1 30.02 278 TYR A CA 1
ATOM 2217 C C . TYR A 1 278 ? -6.105 -24.438 -21.25 1 30.02 278 TYR A C 1
ATOM 2219 O O . TYR A 1 278 ? -6.98 -25.156 -21.734 1 30.02 278 TYR A O 1
ATOM 2227 N N . TYR A 1 279 ? -4.859 -24.719 -21.391 1 29.89 279 TYR A N 1
ATOM 2228 C CA . TYR A 1 279 ? -4.598 -25.812 -22.312 1 29.89 279 TYR A CA 1
ATOM 2229 C C . TYR A 1 279 ? -4.75 -27.156 -21.609 1 29.89 279 TYR A C 1
ATOM 2231 O O . TYR A 1 279 ? -4.898 -28.188 -22.266 1 29.89 279 TYR A O 1
ATOM 2239 N N . ILE A 1 280 ? -4.574 -27.234 -20.266 1 30.33 280 ILE A N 1
ATOM 2240 C CA . ILE A 1 280 ? -4.766 -28.609 -19.781 1 30.33 280 ILE A CA 1
ATOM 2241 C C . ILE A 1 280 ? -6.254 -28.953 -19.797 1 30.33 280 ILE A C 1
ATOM 2243 O O . ILE A 1 280 ? -6.633 -30.047 -20.203 1 30.33 280 ILE A O 1
ATOM 2247 N N . ASN A 1 281 ? -7.074 -28.141 -19.188 1 30.95 281 ASN A N 1
ATOM 2248 C CA . ASN A 1 281 ? -8.445 -28.641 -19.156 1 30.95 281 ASN A CA 1
ATOM 2249 C C . ASN A 1 281 ? -9 -28.844 -20.562 1 30.95 281 ASN A C 1
ATOM 2251 O O . ASN A 1 281 ? -9.961 -29.609 -20.734 1 30.95 281 ASN A O 1
ATOM 2255 N N . ARG A 1 282 ? -8.688 -28.078 -21.547 1 31.67 282 ARG A N 1
ATOM 2256 C CA . ARG A 1 282 ? -9.312 -28.516 -22.797 1 31.67 282 ARG A CA 1
ATOM 2257 C C . ARG A 1 282 ? -8.703 -29.812 -23.281 1 31.67 282 ARG A C 1
ATOM 2259 O O . ARG A 1 282 ? -9.258 -30.469 -24.172 1 31.67 282 ARG A O 1
ATOM 2266 N N . SER A 1 283 ? -7.559 -30.094 -22.812 1 31.03 283 SER A N 1
ATOM 2267 C CA . SER A 1 283 ? -7.152 -31.406 -23.312 1 31.03 283 SER A CA 1
ATOM 2268 C C . SER A 1 283 ? -7.938 -32.531 -22.641 1 31.03 283 SER A C 1
ATOM 2270 O O . SER A 1 283 ? -7.887 -33.688 -23.094 1 31.03 283 SER A O 1
ATOM 2272 N N . ASN A 1 284 ? -8.398 -32.406 -21.406 1 29.64 284 ASN A N 1
ATOM 2273 C CA . ASN A 1 284 ? -9.164 -33.594 -21.016 1 29.64 284 ASN A CA 1
ATOM 2274 C C . ASN A 1 284 ? -10.484 -33.688 -21.766 1 29.64 284 ASN A C 1
ATOM 2276 O O . ASN A 1 284 ? -11.312 -34.531 -21.469 1 29.64 284 ASN A O 1
ATOM 2280 N N . ILE A 1 285 ? -10.953 -32.594 -22.422 1 27.23 285 ILE A N 1
ATOM 2281 C CA . ILE A 1 285 ? -12.109 -33.031 -23.203 1 27.23 285 ILE A CA 1
ATOM 2282 C C . ILE A 1 285 ? -11.656 -33.906 -24.359 1 27.23 285 ILE A C 1
ATOM 2284 O O . ILE A 1 285 ? -12.477 -34.312 -25.188 1 27.23 285 ILE A O 1
ATOM 2288 N N . VAL A 1 286 ? -10.445 -34.5 -24.375 1 24.92 286 VAL A N 1
ATOM 2289 C CA . VAL A 1 286 ? -10.555 -35.656 -25.234 1 24.92 286 VAL A CA 1
ATOM 2290 C C . VAL A 1 286 ? -11.172 -36.812 -24.469 1 24.92 286 VAL A C 1
ATOM 2292 O O . VAL A 1 286 ? -10.875 -37.031 -23.281 1 24.92 286 VAL A O 1
ATOM 2295 N N . MET B 1 1 ? -0.402 -38.312 -71 1 27.53 1 MET B N 1
ATOM 2296 C CA . MET B 1 1 ? -1.192 -38.656 -69.812 1 27.53 1 MET B CA 1
ATOM 2297 C C . MET B 1 1 ? -0.421 -38.344 -68.562 1 27.53 1 MET B C 1
ATOM 2299 O O . MET B 1 1 ? 0.532 -39.031 -68.188 1 27.53 1 MET B O 1
ATOM 2303 N N . SER B 1 2 ? -0.188 -37.031 -68.188 1 33.56 2 SER B N 1
ATOM 2304 C CA . SER B 1 2 ? 0.625 -36.406 -67.188 1 33.56 2 SER B CA 1
ATOM 2305 C C . SER B 1 2 ? 0.164 -36.844 -65.75 1 33.56 2 SER B C 1
ATOM 2307 O O . SER B 1 2 ? -1.025 -36.75 -65.438 1 33.56 2 SER B O 1
ATOM 2309 N N . THR B 1 3 ? 0.782 -37.875 -65.125 1 36.53 3 THR B N 1
ATOM 2310 C CA . THR B 1 3 ? 0.521 -38.5 -63.844 1 36.53 3 THR B CA 1
ATOM 2311 C C . THR B 1 3 ? 0.438 -37.406 -62.781 1 36.53 3 THR B C 1
ATOM 2313 O O . THR B 1 3 ? 1.354 -36.594 -62.625 1 36.53 3 THR B O 1
ATOM 2316 N N . PRO B 1 4 ? -0.766 -37.031 -62.25 1 37.03 4 PRO B N 1
ATOM 2317 C CA . PRO B 1 4 ? -0.994 -36.031 -61.219 1 37.03 4 PRO B CA 1
ATOM 2318 C C . PRO B 1 4 ? -0.118 -36.219 -60 1 37.03 4 PRO B C 1
ATOM 2320 O O . PRO B 1 4 ? 0.277 -37.344 -59.688 1 37.03 4 PRO B O 1
ATOM 2323 N N . LEU B 1 5 ? 0.94 -35.375 -59.781 1 38.25 5 LEU B N 1
ATOM 2324 C CA . LEU B 1 5 ? 1.806 -35.312 -58.625 1 38.25 5 LEU B CA 1
ATOM 2325 C C . LEU B 1 5 ? 1.004 -35.531 -57.344 1 38.25 5 LEU B C 1
ATOM 2327 O O . LEU B 1 5 ? -0.075 -34.969 -57.188 1 38.25 5 LEU B O 1
ATOM 2331 N N . PRO B 1 6 ? 1.108 -36.719 -56.719 1 37.84 6 PRO B N 1
ATOM 2332 C CA . PRO B 1 6 ? 0.388 -37.062 -55.5 1 37.84 6 PRO B CA 1
ATOM 2333 C C . PRO B 1 6 ? 0.345 -35.906 -54.5 1 37.84 6 PRO B C 1
ATOM 2335 O O . PRO B 1 6 ? 1.228 -35.031 -54.5 1 37.84 6 PRO B O 1
ATOM 2338 N N . GLY B 1 7 ? -0.834 -35.281 -54.281 1 36.59 7 GLY B N 1
ATOM 2339 C CA . GLY B 1 7 ? -1.208 -34.25 -53.344 1 36.59 7 GLY B CA 1
ATOM 2340 C C . GLY B 1 7 ? -0.518 -34.406 -52 1 36.59 7 GLY B C 1
ATOM 2341 O O . GLY B 1 7 ? -0.5 -35.5 -51.406 1 36.59 7 GLY B O 1
ATOM 2342 N N . ARG B 1 8 ? 0.758 -33.812 -51.906 1 40.59 8 ARG B N 1
ATOM 2343 C CA . ARG B 1 8 ? 1.499 -33.812 -50.656 1 40.59 8 ARG B CA 1
ATOM 2344 C C . ARG B 1 8 ? 0.568 -33.594 -49.469 1 40.59 8 ARG B C 1
ATOM 2346 O O . ARG B 1 8 ? -0.191 -32.625 -49.438 1 40.59 8 ARG B O 1
ATOM 2353 N N . THR B 1 9 ? -0.081 -34.656 -49 1 40.72 9 THR B N 1
ATOM 2354 C CA . THR B 1 9 ? -0.902 -34.562 -47.812 1 40.72 9 THR B CA 1
ATOM 2355 C C . THR B 1 9 ? -0.101 -34 -46.625 1 40.72 9 THR B C 1
ATOM 2357 O O . THR B 1 9 ? 1.128 -34.094 -46.594 1 40.72 9 THR B O 1
ATOM 2360 N N . LEU B 1 10 ? -0.643 -33.062 -45.906 1 43.88 10 LEU B N 1
ATOM 2361 C CA . LEU B 1 10 ? -0.118 -32.469 -44.688 1 43.88 10 LEU B CA 1
ATOM 2362 C C . LEU B 1 10 ? 0.598 -33.5 -43.812 1 43.88 10 LEU B C 1
ATOM 2364 O O . LEU B 1 10 ? 1.354 -33.156 -42.906 1 43.88 10 LEU B O 1
ATOM 2368 N N . VAL B 1 11 ? 0.312 -34.781 -44.031 1 44.88 11 VAL B N 1
ATOM 2369 C CA . VAL B 1 11 ? 0.942 -35.844 -43.281 1 44.88 11 VAL B CA 1
ATOM 2370 C C . VAL B 1 11 ? 2.404 -36 -43.688 1 44.88 11 VAL B C 1
ATOM 2372 O O . VAL B 1 11 ? 3.193 -36.656 -43 1 44.88 11 VAL B O 1
ATOM 2375 N N . ASP B 1 12 ? 2.713 -35.75 -44.938 1 44.56 12 ASP B N 1
ATOM 2376 C CA . ASP B 1 12 ? 4.086 -35.938 -45.406 1 44.56 12 ASP B CA 1
ATOM 2377 C C . ASP B 1 12 ? 4.98 -34.781 -44.938 1 44.56 12 ASP B C 1
ATOM 2379 O O . ASP B 1 12 ? 6.078 -34.594 -45.469 1 44.56 12 ASP B O 1
ATOM 2383 N N . LEU B 1 13 ? 4.453 -33.781 -44.312 1 45.69 13 LEU B N 1
ATOM 2384 C CA . LEU B 1 13 ? 5.363 -32.75 -43.875 1 45.69 13 LEU B CA 1
ATOM 2385 C C . LEU B 1 13 ? 6.418 -33.312 -42.938 1 45.69 13 LEU B C 1
ATOM 2387 O O . LEU B 1 13 ? 6.105 -34.125 -42.031 1 45.69 13 LEU B O 1
ATOM 2391 N N . ASN B 1 14 ? 7.625 -33.5 -43.406 1 49.12 14 ASN B N 1
ATOM 2392 C CA . ASN B 1 14 ? 8.805 -33.969 -42.656 1 49.12 14 ASN B CA 1
ATOM 2393 C C . ASN B 1 14 ? 8.875 -33.375 -41.281 1 49.12 14 ASN B C 1
ATOM 2395 O O . ASN B 1 14 ? 8.336 -32.281 -41.031 1 49.12 14 ASN B O 1
ATOM 2399 N N . GLY B 1 15 ? 9.195 -34.219 -40.219 1 49.31 15 GLY B N 1
ATOM 2400 C CA . GLY B 1 15 ? 9.438 -33.812 -38.844 1 49.31 15 GLY B CA 1
ATOM 2401 C C . GLY B 1 15 ? 10.094 -32.438 -38.75 1 49.31 15 GLY B C 1
ATOM 2402 O O . GLY B 1 15 ? 9.758 -31.641 -37.875 1 49.31 15 GLY B O 1
ATOM 2403 N N . ASP B 1 16 ? 10.914 -32.156 -39.688 1 53.78 16 ASP B N 1
ATOM 2404 C CA . ASP B 1 16 ? 11.617 -30.891 -39.688 1 53.78 16 ASP B CA 1
ATOM 2405 C C . ASP B 1 16 ? 10.68 -29.75 -40.094 1 53.78 16 ASP B C 1
ATOM 2407 O O . ASP B 1 16 ? 10.766 -28.641 -39.531 1 53.78 16 ASP B O 1
ATOM 2411 N N . ALA B 1 17 ? 9.828 -29.953 -41.062 1 55.62 17 ALA B N 1
ATOM 2412 C CA . ALA B 1 17 ? 8.867 -28.922 -41.469 1 55.62 17 ALA B CA 1
ATOM 2413 C C . ALA B 1 17 ? 7.848 -28.656 -40.344 1 55.62 17 ALA B C 1
ATOM 2415 O O . ALA B 1 17 ? 7.488 -27.516 -40.094 1 55.62 17 ALA B O 1
ATOM 2416 N N . LEU B 1 18 ? 7.438 -29.656 -39.688 1 52.66 18 LEU B N 1
ATOM 2417 C CA . LEU B 1 18 ? 6.527 -29.484 -38.562 1 52.66 18 LEU B CA 1
ATOM 2418 C C . LEU B 1 18 ? 7.227 -28.781 -37.406 1 52.66 18 LEU B C 1
ATOM 2420 O O . LEU B 1 18 ? 6.629 -27.938 -36.75 1 52.66 18 LEU B O 1
ATOM 2424 N N . ALA B 1 19 ? 8.508 -29.094 -37.344 1 55.78 19 ALA B N 1
ATOM 2425 C CA . ALA B 1 19 ? 9.289 -28.359 -36.344 1 55.78 19 ALA B CA 1
ATOM 2426 C C . ALA B 1 19 ? 9.375 -26.875 -36.688 1 55.78 19 ALA B C 1
ATOM 2428 O O . ALA B 1 19 ? 9.289 -26.016 -35.812 1 55.78 19 ALA B O 1
ATOM 2429 N N . HIS B 1 20 ? 9.516 -26.609 -37.938 1 58.66 20 HIS B N 1
ATOM 2430 C CA . HIS B 1 20 ? 9.57 -25.219 -38.344 1 58.66 20 HIS B CA 1
ATOM 2431 C C . HIS B 1 20 ? 8.227 -24.531 -38.156 1 58.66 20 HIS B C 1
ATOM 2433 O O . HIS B 1 20 ? 8.164 -23.359 -37.75 1 58.66 20 HIS B O 1
ATOM 2439 N N . CYS B 1 21 ? 7.172 -25.188 -38.375 1 56.25 21 CYS B N 1
ATOM 2440 C CA . CYS B 1 21 ? 5.852 -24.609 -38.156 1 56.25 21 CYS B CA 1
ATOM 2441 C C . CYS B 1 21 ? 5.547 -24.5 -36.688 1 56.25 21 CYS B C 1
ATOM 2443 O O . CYS B 1 21 ? 4.875 -23.562 -36.25 1 56.25 21 CYS B O 1
ATOM 2445 N N . ALA B 1 22 ? 6.16 -25.438 -35.969 1 56.34 22 ALA B N 1
ATOM 2446 C CA . ALA B 1 22 ? 5.93 -25.469 -34.531 1 56.34 22 ALA B CA 1
ATOM 2447 C C . ALA B 1 22 ? 6.602 -24.281 -33.844 1 56.34 22 ALA B C 1
ATOM 2449 O O . ALA B 1 22 ? 6.156 -23.828 -32.781 1 56.34 22 ALA B O 1
ATOM 2450 N N . ARG B 1 23 ? 7.566 -23.812 -34.562 1 58.28 23 ARG B N 1
ATOM 2451 C CA . ARG B 1 23 ? 8.227 -22.641 -34.031 1 58.28 23 ARG B CA 1
ATOM 2452 C C . ARG B 1 23 ? 7.238 -21.484 -33.844 1 58.28 23 ARG B C 1
ATOM 2454 O O . ARG B 1 23 ? 7.418 -20.625 -33 1 58.28 23 ARG B O 1
ATOM 2461 N N . HIS B 1 24 ? 6.191 -21.594 -34.656 1 56.53 24 HIS B N 1
ATOM 2462 C CA . HIS B 1 24 ? 5.219 -20.516 -34.594 1 56.53 24 HIS B CA 1
ATOM 2463 C C . HIS B 1 24 ? 3.943 -20.953 -33.875 1 56.53 24 HIS B C 1
ATOM 2465 O O . HIS B 1 24 ? 3.002 -20.172 -33.719 1 56.53 24 HIS B O 1
ATOM 2471 N N . LEU B 1 25 ? 3.967 -22.219 -33.5 1 56.97 25 LEU B N 1
ATOM 2472 C CA . LEU B 1 25 ? 2.756 -22.734 -32.875 1 56.97 25 LEU B CA 1
ATOM 2473 C C . LEU B 1 25 ? 2.893 -22.766 -31.344 1 56.97 25 LEU B C 1
ATOM 2475 O O . LEU B 1 25 ? 3.926 -23.172 -30.812 1 56.97 25 LEU B O 1
ATOM 2479 N N . GLY B 1 26 ? 2.059 -22.094 -30.719 1 58.72 26 GLY B N 1
ATOM 2480 C CA . GLY B 1 26 ? 1.946 -22.266 -29.281 1 58.72 26 GLY B CA 1
ATOM 2481 C C . GLY B 1 26 ? 1.269 -23.562 -28.875 1 58.72 26 GLY B C 1
ATOM 2482 O O . GLY B 1 26 ? 0.792 -24.312 -29.734 1 58.72 26 GLY B O 1
ATOM 2483 N N . ALA B 1 27 ? 1.525 -23.922 -27.703 1 57.69 27 ALA B N 1
ATOM 2484 C CA . ALA B 1 27 ? 0.959 -25.172 -27.203 1 57.69 27 ALA B CA 1
ATOM 2485 C C . ALA B 1 27 ? -0.523 -25.281 -27.547 1 57.69 27 ALA B C 1
ATOM 2487 O O . ALA B 1 27 ? -1.021 -26.375 -27.828 1 57.69 27 ALA B O 1
ATOM 2488 N N . ARG B 1 28 ? -1.096 -24.156 -27.688 1 59 28 ARG B N 1
ATOM 2489 C CA . ARG B 1 28 ? -2.504 -24.125 -28.078 1 59 28 ARG B CA 1
ATOM 2490 C C . ARG B 1 28 ? -2.689 -24.516 -29.531 1 59 28 ARG B C 1
ATOM 2492 O O . ARG B 1 28 ? -3.641 -25.219 -29.875 1 59 28 ARG B O 1
ATOM 2499 N N . ASP B 1 29 ? -1.902 -23.984 -30.125 1 59.84 29 ASP B N 1
ATOM 2500 C CA . ASP B 1 29 ? -1.984 -24.281 -31.562 1 59.84 29 ASP B CA 1
ATOM 2501 C C . ASP B 1 29 ? -1.789 -25.766 -31.828 1 59.84 29 ASP B C 1
ATOM 2503 O O . ASP B 1 29 ? -2.494 -26.359 -32.656 1 59.84 29 ASP B O 1
ATOM 2507 N N . VAL B 1 30 ? -0.911 -26.344 -31.062 1 62.22 30 VAL B N 1
ATOM 2508 C CA . VAL B 1 30 ? -0.581 -27.766 -31.25 1 62.22 30 VAL B CA 1
ATOM 2509 C C . VAL B 1 30 ? -1.751 -28.625 -30.781 1 62.22 30 VAL B C 1
ATOM 2511 O O . VAL B 1 30 ? -2.094 -29.609 -31.438 1 62.22 30 VAL B O 1
ATOM 2514 N N . ALA B 1 31 ? -2.391 -28.141 -29.781 1 58.69 31 ALA B N 1
ATOM 2515 C CA . ALA B 1 31 ? -3.561 -28.875 -29.297 1 58.69 31 ALA B CA 1
ATOM 2516 C C . ALA B 1 31 ? -4.711 -28.781 -30.297 1 58.69 31 ALA B C 1
ATOM 2518 O O . ALA B 1 31 ? -5.406 -29.781 -30.547 1 58.69 31 ALA B O 1
ATOM 2519 N N . SER B 1 32 ? -4.926 -27.672 -30.75 1 61.31 32 SER B N 1
ATOM 2520 C CA . SER B 1 32 ? -5.969 -27.484 -31.75 1 61.31 32 SER B CA 1
ATOM 2521 C C . SER B 1 32 ? -5.691 -28.312 -33 1 61.31 32 SER B C 1
ATOM 2523 O O . SER B 1 32 ? -6.617 -28.844 -33.625 1 61.31 32 SER B O 1
ATOM 2525 N N . LEU B 1 33 ? -4.465 -28.375 -33.281 1 59.97 33 LEU B N 1
ATOM 2526 C CA . LEU B 1 33 ? -4.082 -29.141 -34.438 1 59.97 33 LEU B CA 1
ATOM 2527 C C . LEU B 1 33 ? -4.344 -30.625 -34.219 1 59.97 33 LEU B C 1
ATOM 2529 O O . LEU B 1 33 ? -4.781 -31.328 -35.156 1 59.97 33 LEU B O 1
ATOM 2533 N N . ALA B 1 34 ? -4.047 -30.984 -32.969 1 59.25 34 ALA B N 1
ATOM 2534 C CA . ALA B 1 34 ? -4.258 -32.375 -32.625 1 59.25 34 ALA B CA 1
ATOM 2535 C C . ALA B 1 34 ? -5.734 -32.75 -32.75 1 59.25 34 ALA B C 1
ATOM 2537 O O . ALA B 1 34 ? -6.066 -33.906 -33.062 1 59.25 34 ALA B O 1
ATOM 2538 N N . MET B 1 35 ? -6.539 -31.812 -32.531 1 57.34 35 MET B N 1
ATOM 2539 C CA . MET B 1 35 ? -7.977 -32.062 -32.531 1 57.34 35 MET B CA 1
ATOM 2540 C C . MET B 1 35 ? -8.547 -31.938 -33.938 1 57.34 35 MET B C 1
ATOM 2542 O O . MET B 1 35 ? -9.609 -32.5 -34.25 1 57.34 35 MET B O 1
ATOM 2546 N N . ALA B 1 36 ? -8.047 -31.188 -34.75 1 56.88 36 ALA B N 1
ATOM 2547 C CA . ALA B 1 36 ? -8.68 -30.828 -36 1 56.88 36 ALA B CA 1
ATOM 2548 C C . ALA B 1 36 ? -8.477 -31.922 -37.062 1 56.88 36 ALA B C 1
ATOM 2550 O O . ALA B 1 36 ? -9.375 -32.188 -37.844 1 56.88 36 ALA B O 1
ATOM 2551 N N . CYS B 1 37 ? -7.195 -32.375 -37.344 1 56.19 37 CYS B N 1
ATOM 2552 C CA . CYS B 1 37 ? -7.074 -33.375 -38.406 1 56.19 37 CYS B CA 1
ATOM 2553 C C . CYS B 1 37 ? -6.094 -34.469 -38 1 56.19 37 CYS B C 1
ATOM 2555 O O . CYS B 1 37 ? -5.176 -34.25 -37.219 1 56.19 37 CYS B O 1
ATOM 2557 N N . ARG B 1 38 ? -6.328 -35.844 -38.281 1 56.62 38 ARG B N 1
ATOM 2558 C CA . ARG B 1 38 ? -5.609 -37.062 -37.969 1 56.62 38 ARG B CA 1
ATOM 2559 C C . ARG B 1 38 ? -4.125 -36.906 -38.281 1 56.62 38 ARG B C 1
ATOM 2561 O O . ARG B 1 38 ? -3.275 -37.281 -37.469 1 56.62 38 ARG B O 1
ATOM 2568 N N . PRO B 1 39 ? -3.793 -36.469 -39.438 1 54.06 39 PRO B N 1
ATOM 2569 C CA . PRO B 1 39 ? -2.359 -36.375 -39.719 1 54.06 39 PRO B CA 1
ATOM 2570 C C . PRO B 1 39 ? -1.635 -35.375 -38.844 1 54.06 39 PRO B C 1
ATOM 2572 O O . PRO B 1 39 ? -0.476 -35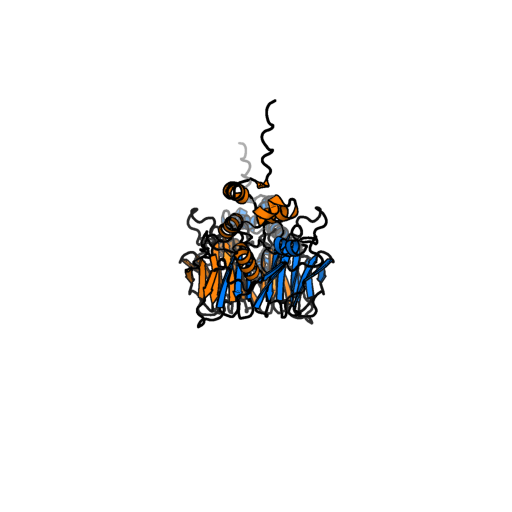.594 -38.469 1 54.06 39 PRO B O 1
ATOM 2575 N N . LEU B 1 40 ? -2.4 -34.375 -38.5 1 55.31 40 LEU B N 1
ATOM 2576 C CA . LEU B 1 40 ? -1.744 -33.344 -37.719 1 55.31 40 LEU B CA 1
ATOM 2577 C C . LEU B 1 40 ? -1.701 -33.75 -36.219 1 55.31 40 LEU B C 1
ATOM 2579 O O . LEU B 1 40 ? -0.896 -33.219 -35.469 1 55.31 40 LEU B O 1
ATOM 2583 N N . ARG B 1 41 ? -2.475 -34.719 -35.938 1 59.16 41 ARG B N 1
ATOM 2584 C CA . ARG B 1 41 ? -2.385 -35.312 -34.625 1 59.16 41 ARG B CA 1
ATOM 2585 C C . ARG B 1 41 ? -1.026 -35.969 -34.406 1 59.16 41 ARG B C 1
ATOM 2587 O O . ARG B 1 41 ? -0.469 -35.938 -33.312 1 59.16 41 ARG B O 1
ATOM 2594 N N . ALA B 1 42 ? -0.59 -36.594 -35.469 1 60.31 42 ALA B N 1
ATOM 2595 C CA . ALA B 1 42 ? 0.729 -37.219 -35.406 1 60.31 42 ALA B CA 1
ATOM 2596 C C . ALA B 1 42 ? 1.809 -36.156 -35.125 1 60.31 42 ALA B C 1
ATOM 2598 O O . ALA B 1 42 ? 2.738 -36.406 -34.344 1 60.31 42 ALA B O 1
ATOM 2599 N N . ALA B 1 43 ? 1.665 -35.031 -35.719 1 58.91 43 ALA B N 1
ATOM 2600 C CA . ALA B 1 43 ? 2.6 -33.938 -35.531 1 58.91 43 ALA B CA 1
ATOM 2601 C C . ALA B 1 43 ? 2.488 -33.375 -34.125 1 58.91 43 ALA B C 1
ATOM 2603 O O . ALA B 1 43 ? 3.488 -32.938 -33.531 1 58.91 43 ALA B O 1
ATOM 2604 N N . ALA B 1 44 ? 1.28 -33.438 -33.656 1 61 44 ALA B N 1
ATOM 2605 C CA . ALA B 1 44 ? 1.046 -32.938 -32.312 1 61 44 ALA B CA 1
ATOM 2606 C C . ALA B 1 44 ? 1.697 -33.844 -31.266 1 61 44 ALA B C 1
ATOM 2608 O O . ALA B 1 44 ? 1.999 -33.406 -30.141 1 61 44 ALA B O 1
ATOM 2609 N N . TYR B 1 45 ? 1.956 -35.062 -31.703 1 60.88 45 TYR B N 1
ATOM 2610 C CA . TYR B 1 45 ? 2.553 -36 -30.781 1 60.88 45 TYR B CA 1
ATOM 2611 C C . TYR B 1 45 ? 4.031 -36.219 -31.078 1 60.88 45 TYR B C 1
ATOM 2613 O O . TYR B 1 45 ? 4.684 -37.062 -30.469 1 60.88 45 TYR B O 1
ATOM 2621 N N . CYS B 1 46 ? 4.469 -35.531 -32.031 1 64.25 46 CYS B N 1
ATOM 2622 C CA . CYS B 1 46 ? 5.875 -35.656 -32.406 1 64.25 46 CYS B CA 1
ATOM 2623 C C . CYS B 1 46 ? 6.77 -35 -31.359 1 64.25 46 CYS B C 1
ATOM 2625 O O . CYS B 1 46 ? 6.473 -33.906 -30.875 1 64.25 46 CYS B O 1
ATOM 2627 N N . ASP B 1 47 ? 7.797 -35.688 -30.875 1 68.12 47 ASP B N 1
ATOM 2628 C CA . ASP B 1 47 ? 8.727 -35.25 -29.844 1 68.12 47 ASP B CA 1
ATOM 2629 C C . ASP B 1 47 ? 9.438 -33.938 -30.234 1 68.12 47 ASP B C 1
ATOM 2631 O O . ASP B 1 47 ? 9.766 -33.125 -29.391 1 68.12 47 ASP B O 1
ATOM 2635 N N . ALA B 1 48 ? 9.547 -33.781 -31.562 1 67.56 48 ALA B N 1
ATOM 2636 C CA . ALA B 1 48 ? 10.25 -32.562 -32.031 1 67.56 48 ALA B CA 1
ATOM 2637 C C . ALA B 1 48 ? 9.414 -31.312 -31.734 1 67.56 48 ALA B C 1
ATOM 2639 O O . ALA B 1 48 ? 9.961 -30.281 -31.328 1 67.56 48 ALA B O 1
ATOM 2640 N N . VAL B 1 49 ? 8.156 -31.406 -31.922 1 68.94 49 VAL B N 1
ATOM 2641 C CA . VAL B 1 49 ? 7.266 -30.281 -31.656 1 68.94 49 VAL B CA 1
ATOM 2642 C C . VAL B 1 49 ? 7.254 -29.969 -30.172 1 68.94 49 VAL B C 1
ATOM 2644 O O . VAL B 1 49 ? 7.375 -28.797 -29.766 1 68.94 49 VAL B O 1
ATOM 2647 N N . TRP B 1 50 ? 7.227 -31 -29.406 1 70.5 50 TRP B N 1
ATOM 2648 C CA . TRP B 1 50 ? 7.148 -30.797 -27.953 1 70.5 50 TRP B CA 1
ATOM 2649 C C . TRP B 1 50 ? 8.508 -30.391 -27.391 1 70.5 50 TRP B C 1
ATOM 2651 O O . TRP B 1 50 ? 8.57 -29.688 -26.391 1 70.5 50 TRP B O 1
ATOM 2661 N N . TYR B 1 51 ? 9.5 -30.812 -28.094 1 71.38 51 TYR B N 1
ATOM 2662 C CA . TYR B 1 51 ? 10.812 -30.312 -27.719 1 71.38 51 TYR B CA 1
ATOM 2663 C C . TYR B 1 51 ? 10.906 -28.797 -27.922 1 71.38 51 TYR B C 1
ATOM 2665 O O . TYR B 1 51 ? 11.406 -28.078 -27.047 1 71.38 51 TYR B O 1
ATOM 2673 N N . HIS B 1 52 ? 10.383 -28.328 -28.969 1 69.62 52 HIS B N 1
ATOM 2674 C CA . HIS B 1 52 ? 10.406 -26.891 -29.219 1 69.62 52 HIS B CA 1
ATOM 2675 C C . HIS B 1 52 ? 9.523 -26.141 -28.234 1 69.62 52 HIS B C 1
ATOM 2677 O O . HIS B 1 52 ? 9.906 -25.078 -27.734 1 69.62 52 HIS B O 1
ATOM 2683 N N . LEU B 1 53 ? 8.406 -26.719 -27.953 1 68.62 53 LEU B N 1
ATOM 2684 C CA . LEU B 1 53 ? 7.516 -26.094 -26.969 1 68.62 53 LEU B CA 1
ATOM 2685 C C . LEU B 1 53 ? 8.164 -26.078 -25.594 1 68.62 53 LEU B C 1
ATOM 2687 O O . LEU B 1 53 ? 8.07 -25.078 -24.875 1 68.62 53 LEU B O 1
ATOM 2691 N N . TYR B 1 54 ? 8.828 -27.188 -25.328 1 68.25 54 TYR B N 1
ATOM 2692 C CA . TYR B 1 54 ? 9.523 -27.297 -24.062 1 68.25 54 TYR B CA 1
ATOM 2693 C C . TYR B 1 54 ? 10.664 -26.297 -23.969 1 68.25 54 TYR B C 1
ATOM 2695 O O . TYR B 1 54 ? 10.797 -25.594 -22.969 1 68.25 54 TYR B O 1
ATOM 2703 N N . ARG B 1 55 ? 11.367 -26.203 -25 1 67.25 55 ARG B N 1
ATOM 2704 C CA . ARG B 1 55 ? 12.5 -25.281 -25.016 1 67.25 55 ARG B CA 1
ATOM 2705 C C . ARG B 1 55 ? 12.031 -23.828 -25.031 1 67.25 55 ARG B C 1
ATOM 2707 O O . ARG B 1 55 ? 12.688 -22.953 -24.453 1 67.25 55 ARG B O 1
ATOM 2714 N N . GLY B 1 56 ? 11.039 -23.625 -25.703 1 64.5 56 GLY B N 1
ATOM 2715 C CA . GLY B 1 56 ? 10.469 -22.297 -25.719 1 64.5 56 GLY B CA 1
ATOM 2716 C C . GLY B 1 56 ? 9.945 -21.844 -24.375 1 64.5 56 GLY B C 1
ATOM 2717 O O . GLY B 1 56 ? 10.172 -20.703 -23.969 1 64.5 56 GLY B O 1
ATOM 2718 N N . GLN B 1 57 ? 9.336 -22.781 -23.719 1 62.03 57 GLN B N 1
ATOM 2719 C CA . GLN B 1 57 ? 8.719 -22.453 -22.438 1 62.03 57 GLN B CA 1
ATOM 2720 C C . GLN B 1 57 ? 9.75 -22.484 -21.312 1 62.03 57 GLN B C 1
ATOM 2722 O O . GLN B 1 57 ? 9.672 -21.688 -20.375 1 62.03 57 GLN B O 1
ATOM 2727 N N . TRP B 1 58 ? 10.727 -23.516 -21.469 1 59.69 58 TRP B N 1
ATOM 2728 C CA . TRP B 1 58 ? 11.734 -23.672 -20.438 1 59.69 58 TRP B CA 1
ATOM 2729 C C . TRP B 1 58 ? 13.133 -23.734 -21.047 1 59.69 58 TRP B C 1
ATOM 2731 O O . TRP B 1 58 ? 13.75 -24.797 -21.094 1 59.69 58 TRP B O 1
ATOM 2741 N N . PRO B 1 59 ? 13.586 -22.562 -21.453 1 58.03 59 PRO B N 1
ATOM 2742 C CA . PRO B 1 59 ? 14.844 -22.547 -22.203 1 58.03 59 PRO B CA 1
ATOM 2743 C C . PRO B 1 59 ? 16.047 -22.969 -21.359 1 58.03 59 PRO B C 1
ATOM 2745 O O . PRO B 1 59 ? 17.062 -23.422 -21.891 1 58.03 59 PRO B O 1
ATOM 2748 N N . PHE B 1 60 ? 15.859 -22.875 -20.125 1 54 60 PHE B N 1
ATOM 2749 C CA . PHE B 1 60 ? 17.031 -23.156 -19.312 1 54 60 PHE B CA 1
ATOM 2750 C C . PHE B 1 60 ? 17.047 -24.594 -18.828 1 54 60 PHE B C 1
ATOM 2752 O O . PHE B 1 60 ? 17.969 -25.031 -18.141 1 54 60 PHE B O 1
ATOM 2759 N N . GLN B 1 61 ? 16 -25.266 -19.031 1 57 61 GLN B N 1
ATOM 2760 C CA . GLN B 1 61 ? 15.977 -26.688 -18.641 1 57 61 GLN B CA 1
ATOM 2761 C C . GLN B 1 61 ? 16.594 -27.547 -19.734 1 57 61 GLN B C 1
ATOM 2763 O O . GLN B 1 61 ? 16.25 -27.438 -20.906 1 57 61 GLN B O 1
ATOM 2768 N N . GLN B 1 62 ? 17.625 -28.156 -19.453 1 57.97 62 GLN B N 1
ATOM 2769 C CA . GLN B 1 62 ? 18.312 -29.016 -20.406 1 57.97 62 GLN B CA 1
ATOM 2770 C C . GLN B 1 62 ? 17.562 -30.328 -20.625 1 57.97 62 GLN B C 1
ATOM 2772 O O . GLN B 1 62 ? 17.312 -31.062 -19.672 1 57.97 62 GLN B O 1
ATOM 2777 N N . VAL B 1 63 ? 16.719 -30.469 -21.594 1 61.22 63 VAL B N 1
ATOM 2778 C CA . VAL B 1 63 ? 16.156 -31.766 -21.984 1 61.22 63 VAL B CA 1
ATOM 2779 C C . VAL B 1 63 ? 16.891 -32.281 -23.219 1 61.22 63 VAL B C 1
ATOM 2781 O O . VAL B 1 63 ? 17.125 -31.562 -24.172 1 61.22 63 VAL B O 1
ATOM 2784 N N . PRO B 1 64 ? 17.406 -33.469 -23.125 1 59.34 64 PRO B N 1
ATOM 2785 C CA . PRO B 1 64 ? 18.094 -34.031 -24.312 1 59.34 64 PRO B CA 1
ATOM 2786 C C . PRO B 1 64 ? 17.172 -34.125 -25.531 1 59.34 64 PRO B C 1
ATOM 2788 O O . PRO B 1 64 ? 15.992 -34.438 -25.391 1 59.34 64 PRO B O 1
ATOM 2791 N N . ARG B 1 65 ? 17.547 -33.594 -26.656 1 59.78 65 ARG B N 1
ATOM 2792 C CA . ARG B 1 65 ? 16.812 -33.594 -27.922 1 59.78 65 ARG B CA 1
ATOM 2793 C C . ARG B 1 65 ? 16.281 -34.969 -28.266 1 59.78 65 ARG B C 1
ATOM 2795 O O . ARG B 1 65 ? 15.227 -35.094 -28.875 1 59.78 65 ARG B O 1
ATOM 2802 N N . GLU B 1 66 ? 17 -36 -27.859 1 59.12 66 GLU B N 1
ATOM 2803 C CA . GLU B 1 66 ? 16.656 -37.375 -28.219 1 59.12 66 GLU B CA 1
ATOM 2804 C C . GLU B 1 66 ? 15.82 -38.031 -27.125 1 59.12 66 GLU B C 1
ATOM 2806 O O . GLU B 1 66 ? 15.555 -39.219 -27.188 1 59.12 66 GLU B O 1
ATOM 2811 N N . ALA B 1 67 ? 15.367 -37.25 -26.203 1 58.5 67 ALA B N 1
ATOM 2812 C CA . ALA B 1 67 ? 14.617 -37.875 -25.125 1 58.5 67 ALA B CA 1
ATOM 2813 C C . ALA B 1 67 ? 13.242 -38.344 -25.594 1 58.5 67 ALA B C 1
ATOM 2815 O O . ALA B 1 67 ? 12.539 -37.594 -26.281 1 58.5 67 ALA B O 1
ATOM 2816 N N . LEU B 1 68 ? 12.898 -39.594 -25.469 1 62.81 68 LEU B N 1
ATOM 2817 C CA . LEU B 1 68 ? 11.578 -40.156 -25.719 1 62.81 68 LEU B CA 1
ATOM 2818 C C . LEU B 1 68 ? 10.594 -39.719 -24.625 1 62.81 68 LEU B C 1
ATOM 2820 O O . LEU B 1 68 ? 10.977 -39.594 -23.469 1 62.81 68 LEU B O 1
ATOM 2824 N N . GLY B 1 69 ? 9.328 -39.25 -24.922 1 68.81 69 GLY B N 1
ATOM 2825 C CA . GLY B 1 69 ? 8.242 -38.906 -24.016 1 68.81 69 GLY B CA 1
ATOM 2826 C C . GLY B 1 69 ? 8.281 -37.438 -23.578 1 68.81 69 GLY B C 1
ATOM 2827 O O . GLY B 1 69 ? 7.945 -37.125 -22.438 1 68.81 69 GLY B O 1
ATOM 2828 N N . ILE B 1 70 ? 8.914 -36.656 -24.484 1 68.5 70 ILE B N 1
ATOM 2829 C CA . ILE B 1 70 ? 9.047 -35.219 -24.156 1 68.5 70 ILE B CA 1
ATOM 2830 C C . ILE B 1 70 ? 7.66 -34.625 -23.906 1 68.5 70 ILE B C 1
ATOM 2832 O O . ILE B 1 70 ? 7.504 -33.75 -23.062 1 68.5 70 ILE B O 1
ATOM 2836 N N . ARG B 1 71 ? 6.832 -35.188 -24.656 1 67.69 71 ARG B N 1
ATOM 2837 C CA . ARG B 1 71 ? 5.465 -34.75 -24.406 1 67.69 71 ARG B CA 1
ATOM 2838 C C . ARG B 1 71 ? 5.062 -35 -22.953 1 67.69 71 ARG B C 1
ATOM 2840 O O . ARG B 1 71 ? 4.531 -34.125 -22.281 1 67.69 71 ARG B O 1
ATOM 2847 N N . GLU B 1 72 ? 5.316 -36.156 -22.516 1 68.56 72 GLU B N 1
ATOM 2848 C CA . GLU B 1 72 ? 5.004 -36.5 -21.125 1 68.56 72 GLU B CA 1
ATOM 2849 C C . GLU B 1 72 ? 5.832 -35.625 -20.156 1 68.56 72 GLU B C 1
ATOM 2851 O O . GLU B 1 72 ? 5.328 -35.188 -19.125 1 68.56 72 GLU B O 1
ATOM 2856 N N . LEU B 1 73 ? 7.062 -35.469 -20.484 1 67.38 73 LEU B N 1
ATOM 2857 C CA . LEU B 1 73 ? 7.906 -34.625 -19.656 1 67.38 73 LEU B CA 1
ATOM 2858 C C . LEU B 1 73 ? 7.371 -33.188 -19.625 1 67.38 73 LEU B C 1
ATOM 2860 O O . LEU B 1 73 ? 7.375 -32.531 -18.578 1 67.38 73 LEU B O 1
ATOM 2864 N N . TYR B 1 74 ? 6.961 -32.844 -20.828 1 63.06 74 TYR B N 1
ATOM 2865 C CA . TYR B 1 74 ? 6.352 -31.516 -20.891 1 63.06 74 TYR B CA 1
ATOM 2866 C C . TYR B 1 74 ? 5.094 -31.453 -20.031 1 63.06 74 TYR B C 1
ATOM 2868 O O . TYR B 1 74 ? 4.918 -30.5 -19.25 1 63.06 74 TYR B O 1
ATOM 2876 N N . ILE B 1 75 ? 4.301 -32.469 -20.156 1 60.12 75 ILE B N 1
ATOM 2877 C CA . ILE B 1 75 ? 3.045 -32.5 -19.406 1 60.12 75 ILE B CA 1
ATOM 2878 C C . ILE B 1 75 ? 3.336 -32.594 -17.906 1 60.12 75 ILE B C 1
ATOM 2880 O O . ILE B 1 75 ? 2.723 -31.875 -17.109 1 60.12 75 ILE B O 1
ATOM 2884 N N . ARG B 1 76 ? 4.195 -33.438 -17.547 1 59.88 76 ARG B N 1
ATOM 2885 C CA . ARG B 1 76 ? 4.559 -33.562 -16.141 1 59.88 76 ARG B CA 1
ATOM 2886 C C . ARG B 1 76 ? 5.102 -32.25 -15.594 1 59.88 76 ARG B C 1
ATOM 2888 O O . ARG B 1 76 ? 4.68 -31.781 -14.531 1 59.88 76 ARG B O 1
ATOM 2895 N N . ARG B 1 77 ? 6.062 -31.844 -16.328 1 57.22 77 ARG B N 1
ATOM 2896 C CA . ARG B 1 77 ? 6.633 -30.594 -15.867 1 57.22 77 ARG B CA 1
ATOM 2897 C C . ARG B 1 77 ? 5.586 -29.484 -15.867 1 57.22 77 ARG B C 1
ATOM 2899 O O . ARG B 1 77 ? 5.535 -28.672 -14.945 1 57.22 77 ARG B O 1
ATOM 2906 N N . HIS B 1 78 ? 4.855 -29.625 -16.828 1 53.22 78 HIS B N 1
ATOM 2907 C CA . HIS B 1 78 ? 3.754 -28.672 -16.922 1 53.22 78 HIS B CA 1
ATOM 2908 C C . HIS B 1 78 ? 2.783 -28.828 -15.766 1 53.22 78 HIS B C 1
ATOM 2910 O O . HIS B 1 78 ? 2.352 -27.844 -15.172 1 53.22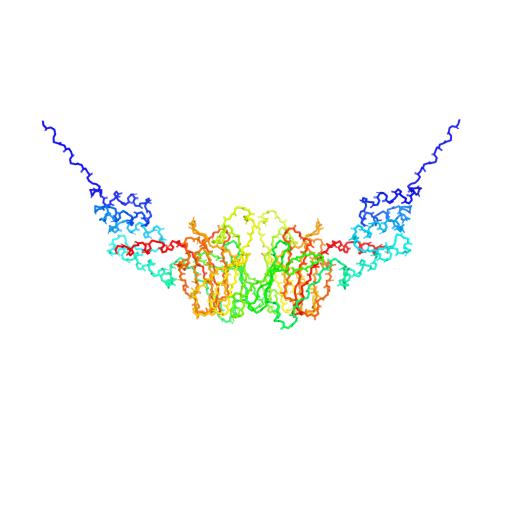 78 HIS B O 1
ATOM 2916 N N . THR B 1 79 ? 2.393 -30.031 -15.523 1 51.41 79 THR B N 1
ATOM 2917 C CA . THR B 1 79 ? 1.552 -30.328 -14.367 1 51.41 79 THR B CA 1
ATOM 2918 C C . THR B 1 79 ? 2.252 -29.906 -13.07 1 51.41 79 THR B C 1
ATOM 2920 O O . THR B 1 79 ? 1.628 -29.344 -12.172 1 51.41 79 THR B O 1
ATOM 2923 N N . GLU B 1 80 ? 3.43 -30.391 -12.969 1 50.03 80 GLU B N 1
ATOM 2924 C CA . GLU B 1 80 ? 4.207 -30.031 -11.789 1 50.03 80 GLU B CA 1
ATOM 2925 C C . GLU B 1 80 ? 4.258 -28.516 -11.609 1 50.03 80 GLU B C 1
ATOM 2927 O O . GLU B 1 80 ? 4.113 -28.016 -10.492 1 50.03 80 GLU B O 1
ATOM 2932 N N . VAL B 1 81 ? 4.512 -28 -12.672 1 47.19 81 VAL B N 1
ATOM 2933 C CA . VAL B 1 81 ? 4.605 -26.547 -12.641 1 47.19 81 VAL B CA 1
ATOM 2934 C C . VAL B 1 81 ? 3.236 -25.953 -12.336 1 47.19 81 VAL B C 1
ATOM 2936 O O . VAL B 1 81 ? 3.131 -24.969 -11.594 1 47.19 81 VAL B O 1
ATOM 2939 N N . HIS B 1 82 ? 2.291 -26.594 -12.859 1 41.88 82 HIS B N 1
ATOM 2940 C CA . HIS B 1 82 ? 0.941 -26.078 -12.664 1 41.88 82 HIS B CA 1
ATOM 2941 C C . HIS B 1 82 ? 0.371 -26.531 -11.32 1 41.88 82 HIS B C 1
ATOM 2943 O O . HIS B 1 82 ? -0.487 -25.859 -10.75 1 41.88 82 HIS B O 1
ATOM 2949 N N . GLN B 1 83 ? 0.477 -27.859 -11.062 1 42.78 83 GLN B N 1
ATOM 2950 C CA . GLN B 1 83 ? 0.081 -28.188 -9.695 1 42.78 83 GLN B CA 1
ATOM 2951 C C . GLN B 1 83 ? 0.963 -27.469 -8.68 1 42.78 83 GLN B C 1
ATOM 2953 O O . GLN B 1 83 ? 0.731 -27.562 -7.473 1 42.78 83 GLN B O 1
ATOM 2958 N N . MET B 1 84 ? 1.42 -26.438 -8.836 1 39.56 84 MET B N 1
ATOM 2959 C CA . MET B 1 84 ? 2.188 -25.375 -8.195 1 39.56 84 MET B CA 1
ATOM 2960 C C . MET B 1 84 ? 3.195 -25.953 -7.207 1 39.56 84 MET B C 1
ATOM 2962 O O . MET B 1 84 ? 3.547 -25.297 -6.223 1 39.56 84 MET B O 1
ATOM 2966 N N . LYS B 1 85 ? 3.236 -27.297 -7.035 1 39.5 85 LYS B N 1
ATOM 2967 C CA . LYS B 1 85 ? 4.473 -27.703 -6.375 1 39.5 85 LYS B CA 1
ATOM 2968 C C . LYS B 1 85 ? 5.695 -27.172 -7.117 1 39.5 85 LYS B C 1
ATOM 2970 O O . LYS B 1 85 ? 6.371 -27.906 -7.828 1 39.5 85 LYS B O 1
ATOM 2975 N N . PHE B 1 86 ? 5.574 -26.297 -7.84 1 36.19 86 PHE B N 1
ATOM 2976 C CA . PHE B 1 86 ? 6.438 -25.828 -8.922 1 36.19 86 PHE B CA 1
ATOM 2977 C C . PHE B 1 86 ? 7.809 -25.438 -8.398 1 36.19 86 PHE B C 1
ATOM 2979 O O . PHE B 1 86 ? 7.953 -24.422 -7.727 1 36.19 86 PHE B O 1
ATOM 2986 N N . ASP B 1 87 ? 8.516 -26.25 -7.922 1 36.38 87 ASP B N 1
ATOM 2987 C CA . ASP B 1 87 ? 9.898 -25.906 -8.242 1 36.38 87 ASP B CA 1
ATOM 2988 C C . ASP B 1 87 ? 10.008 -25.359 -9.656 1 36.38 87 ASP B C 1
ATOM 2990 O O . ASP B 1 87 ? 10.242 -26.109 -10.609 1 36.38 87 ASP B O 1
ATOM 2994 N N . ASP B 1 88 ? 9.008 -24.922 -10.312 1 40.03 88 ASP B N 1
ATOM 2995 C CA . ASP B 1 88 ? 9.289 -24.484 -11.672 1 40.03 88 ASP B CA 1
ATOM 2996 C C . ASP B 1 88 ? 10.609 -23.703 -11.734 1 40.03 88 ASP B C 1
ATOM 2998 O O . ASP B 1 88 ? 10.898 -22.891 -10.852 1 40.03 88 ASP B O 1
ATOM 3002 N N . PRO B 1 89 ? 11.422 -24.25 -12.43 1 44.22 89 PRO B N 1
ATOM 3003 C CA . PRO B 1 89 ? 12.742 -23.656 -12.617 1 44.22 89 PRO B CA 1
ATOM 3004 C C . PRO B 1 89 ? 12.703 -22.125 -12.68 1 44.22 89 PRO B C 1
ATOM 3006 O O . PRO B 1 89 ? 13.727 -21.469 -12.5 1 44.22 89 PRO B O 1
ATOM 3009 N N . LEU B 1 90 ? 11.383 -21.547 -12.953 1 53.94 90 LEU B N 1
ATOM 3010 C CA . LEU B 1 90 ? 11.414 -20.125 -13.258 1 53.94 90 LEU B CA 1
ATOM 3011 C C . LEU B 1 90 ? 11.211 -19.281 -12 1 53.94 90 LEU B C 1
ATOM 3013 O O . LEU B 1 90 ? 11.266 -18.062 -12.047 1 53.94 90 LEU B O 1
ATOM 3017 N N . SER B 1 91 ? 10.891 -20.062 -10.977 1 66 91 SER B N 1
ATOM 3018 C CA . SER B 1 91 ? 10.875 -19.266 -9.75 1 66 91 SER B CA 1
ATOM 3019 C C . SER B 1 91 ? 12.258 -19.188 -9.125 1 66 91 SER B C 1
ATOM 3021 O O . SER B 1 91 ? 13.039 -20.141 -9.203 1 66 91 SER B O 1
ATOM 3023 N N . SER B 1 92 ? 12.633 -18.109 -8.883 1 77.31 92 SER B N 1
ATOM 3024 C CA . SER B 1 92 ? 13.852 -17.875 -8.117 1 77.31 92 SER B CA 1
ATOM 3025 C C . SER B 1 92 ? 13.547 -17.594 -6.648 1 77.31 92 SER B C 1
ATOM 3027 O O . SER B 1 92 ? 12.562 -16.922 -6.328 1 77.31 92 SER B O 1
ATOM 3029 N N . ILE B 1 93 ? 14.312 -18.344 -5.848 1 80.62 93 ILE B N 1
ATOM 3030 C CA . ILE B 1 93 ? 14.07 -18.203 -4.414 1 80.62 93 ILE B CA 1
ATOM 3031 C C . ILE B 1 93 ? 15.281 -17.547 -3.752 1 80.62 93 ILE B C 1
ATOM 3033 O O . ILE B 1 93 ? 16.422 -17.891 -4.059 1 80.62 93 ILE B O 1
ATOM 3037 N N . TYR B 1 94 ? 15 -16.625 -2.975 1 83.25 94 TYR B N 1
ATOM 3038 C CA . TYR B 1 94 ? 16.031 -16.047 -2.119 1 83.25 94 TYR B CA 1
ATOM 3039 C C . TYR B 1 94 ? 15.742 -16.328 -0.65 1 83.25 94 TYR B C 1
ATOM 3041 O O . TYR B 1 94 ? 14.648 -16.031 -0.159 1 83.25 94 TYR B O 1
ATOM 3049 N N . TYR B 1 95 ? 16.734 -16.875 -0.009 1 82.31 95 TYR B N 1
ATOM 3050 C CA . TYR B 1 95 ? 16.594 -17.188 1.409 1 82.31 95 TYR B CA 1
ATOM 3051 C C . TYR B 1 95 ? 17.156 -16.062 2.27 1 82.31 95 TYR B C 1
ATOM 3053 O O . TYR B 1 95 ? 18.359 -15.766 2.213 1 82.31 95 TYR B O 1
ATOM 3061 N N . LEU B 1 96 ? 16.219 -15.523 2.996 1 79.94 96 LEU B N 1
ATOM 3062 C CA . LEU B 1 96 ? 16.672 -14.508 3.943 1 79.94 96 LEU B CA 1
ATOM 3063 C C . LEU B 1 96 ? 17.312 -15.156 5.16 1 79.94 96 LEU B C 1
ATOM 3065 O O . LEU B 1 96 ? 17.094 -16.328 5.441 1 79.94 96 LEU B O 1
ATOM 3069 N N . ASP B 1 97 ? 18.172 -14.398 5.852 1 76.62 97 ASP B N 1
ATOM 3070 C CA . ASP B 1 97 ? 18.812 -14.906 7.059 1 76.62 97 ASP B CA 1
ATOM 3071 C C . ASP B 1 97 ? 17.781 -15.281 8.117 1 76.62 97 ASP B C 1
ATOM 3073 O O . ASP B 1 97 ? 17.062 -14.422 8.625 1 76.62 97 ASP B O 1
ATOM 3077 N N . PRO B 1 98 ? 17.672 -16.578 8.359 1 71.38 98 PRO B N 1
ATOM 3078 C CA . PRO B 1 98 ? 16.656 -17.031 9.297 1 71.38 98 PRO B CA 1
ATOM 3079 C C . PRO B 1 98 ? 16.875 -16.5 10.719 1 71.38 98 PRO B C 1
ATOM 3081 O O . PRO B 1 98 ? 15.961 -16.562 11.547 1 71.38 98 PRO B O 1
ATOM 3084 N N . THR B 1 99 ? 18.109 -16.094 10.992 1 77.31 99 THR B N 1
ATOM 3085 C CA . THR B 1 99 ? 18.406 -15.586 12.328 1 77.31 99 THR B CA 1
ATOM 3086 C C . THR B 1 99 ? 17.828 -14.18 12.508 1 77.31 99 THR B C 1
ATOM 3088 O O . THR B 1 99 ? 17.719 -13.695 13.641 1 77.31 99 THR B O 1
ATOM 3091 N N . GLU B 1 100 ? 17.469 -13.688 11.398 1 78.75 100 GLU B N 1
ATOM 3092 C CA . GLU B 1 100 ? 16.906 -12.336 11.461 1 78.75 100 GLU B CA 1
ATOM 3093 C C . GLU B 1 100 ? 15.383 -12.367 11.586 1 78.75 100 GLU B C 1
ATOM 3095 O O . GLU B 1 100 ? 14.766 -13.422 11.422 1 78.75 100 GLU B O 1
ATOM 3100 N N . LEU B 1 101 ? 14.875 -11.328 12.031 1 81.5 101 LEU B N 1
ATOM 3101 C CA . LEU B 1 101 ? 13.422 -11.227 12.156 1 81.5 101 LEU B CA 1
ATOM 3102 C C . LEU B 1 101 ? 12.742 -11.422 10.805 1 81.5 101 LEU B C 1
ATOM 3104 O O . LEU B 1 101 ? 13.352 -11.211 9.758 1 81.5 101 LEU B O 1
ATOM 3108 N N . THR B 1 102 ? 11.57 -11.938 10.82 1 80.81 102 THR B N 1
ATOM 3109 C CA . THR B 1 102 ? 10.781 -12.078 9.609 1 80.81 102 THR B CA 1
ATOM 3110 C C . THR B 1 102 ? 10.562 -10.719 8.945 1 80.81 102 THR B C 1
ATOM 3112 O O . THR B 1 102 ? 10.414 -9.703 9.625 1 80.81 102 THR B O 1
ATOM 3115 N N . PRO B 1 103 ? 10.5 -10.75 7.609 1 82.06 103 PRO B N 1
ATOM 3116 C CA . PRO B 1 103 ? 10.234 -9.484 6.922 1 82.06 103 PRO B CA 1
ATOM 3117 C C . PRO B 1 103 ? 8.883 -8.891 7.289 1 82.06 103 PRO B C 1
ATOM 3119 O O . PRO B 1 103 ? 7.895 -9.625 7.422 1 82.06 103 PRO B O 1
ATOM 3122 N N . SER B 1 104 ? 8.914 -7.625 7.551 1 84.75 104 SER B N 1
ATOM 3123 C CA . SER B 1 104 ? 7.676 -6.953 7.945 1 84.75 104 SER B CA 1
ATOM 3124 C C . SER B 1 104 ? 7.082 -6.168 6.781 1 84.75 104 SER B C 1
ATOM 3126 O O . SER B 1 104 ? 5.883 -5.879 6.77 1 84.75 104 SER B O 1
ATOM 3128 N N . HIS B 1 105 ? 7.832 -5.824 5.805 1 87.38 105 HIS B N 1
ATOM 3129 C CA . HIS B 1 105 ? 7.391 -5.055 4.648 1 87.38 105 HIS B CA 1
ATOM 3130 C C . HIS B 1 105 ? 8.039 -5.566 3.365 1 87.38 105 HIS B C 1
ATOM 3132 O O . HIS B 1 105 ? 9.188 -6.023 3.385 1 87.38 105 HIS B O 1
ATOM 3138 N N . LEU B 1 106 ? 7.285 -5.512 2.301 1 86.56 106 LEU B N 1
ATOM 3139 C CA . LEU B 1 106 ? 7.789 -5.848 0.975 1 86.56 106 LEU B CA 1
ATOM 3140 C C . LEU B 1 106 ? 7.266 -4.867 -0.07 1 86.56 106 LEU B C 1
ATOM 3142 O O . LEU B 1 106 ? 6.07 -4.57 -0.102 1 86.56 106 LEU B O 1
ATOM 3146 N N . MET B 1 107 ? 8.148 -4.344 -0.771 1 88.75 107 MET B N 1
ATOM 3147 C CA . MET B 1 107 ? 7.758 -3.422 -1.835 1 88.75 107 MET B CA 1
ATOM 3148 C C . MET B 1 107 ? 8.539 -3.707 -3.113 1 88.75 107 MET B C 1
ATOM 3150 O O . MET B 1 107 ? 9.773 -3.713 -3.107 1 88.75 107 MET B O 1
ATOM 3154 N N . LEU B 1 108 ? 7.863 -3.826 -4.195 1 86.81 108 LEU B N 1
ATOM 3155 C CA . LEU B 1 108 ? 8.516 -4.027 -5.488 1 86.81 108 LEU B CA 1
ATOM 3156 C C . LEU B 1 108 ? 8.844 -2.688 -6.141 1 86.81 108 LEU B C 1
ATOM 3158 O O . LEU B 1 108 ? 8.047 -1.748 -6.078 1 86.81 108 LEU B O 1
ATOM 3162 N N . ASP B 1 109 ? 9.977 -2.633 -6.691 1 87.5 109 ASP B N 1
ATOM 3163 C CA . ASP B 1 109 ? 10.453 -1.485 -7.461 1 87.5 109 ASP B CA 1
ATOM 3164 C C . ASP B 1 109 ? 11.258 -1.936 -8.68 1 87.5 109 ASP B C 1
ATOM 3166 O O . ASP B 1 109 ? 12.445 -2.252 -8.562 1 87.5 109 ASP B O 1
ATOM 3170 N N . ARG B 1 110 ? 10.594 -1.87 -9.758 1 82.75 110 ARG B N 1
ATOM 3171 C CA . ARG B 1 110 ? 11.195 -2.344 -11 1 82.75 110 ARG B CA 1
ATOM 3172 C C . ARG B 1 110 ? 11.766 -3.748 -10.836 1 82.75 110 ARG B C 1
ATOM 3174 O O . ARG B 1 110 ? 11.039 -4.68 -10.484 1 82.75 110 ARG B O 1
ATOM 3181 N N . ASN B 1 111 ? 13 -3.893 -10.977 1 81.69 111 ASN B N 1
ATOM 3182 C CA . ASN B 1 111 ? 13.594 -5.223 -10.93 1 81.69 111 ASN B CA 1
ATOM 3183 C C . ASN B 1 111 ? 14.156 -5.535 -9.547 1 81.69 111 ASN B C 1
ATOM 3185 O O . ASN B 1 111 ? 15.023 -6.398 -9.398 1 81.69 111 ASN B O 1
ATOM 3189 N N . GLY B 1 112 ? 13.602 -4.805 -8.625 1 87.94 112 GLY B N 1
ATOM 3190 C CA . GLY B 1 112 ? 14.055 -5.047 -7.266 1 87.94 112 GLY B CA 1
ATOM 3191 C C . GLY B 1 112 ? 12.922 -5.094 -6.258 1 87.94 112 GLY B C 1
ATOM 3192 O O . GLY B 1 112 ? 11.797 -4.684 -6.555 1 87.94 112 GLY B O 1
ATOM 3193 N N . VAL B 1 113 ? 13.297 -5.703 -5.137 1 89.19 113 VAL B N 1
ATOM 3194 C CA . VAL B 1 113 ? 12.328 -5.766 -4.047 1 89.19 113 VAL B CA 1
ATOM 3195 C C . VAL B 1 113 ? 12.969 -5.242 -2.762 1 89.19 113 VAL B C 1
ATOM 3197 O O . VAL B 1 113 ? 14.086 -5.629 -2.416 1 89.19 113 VAL B O 1
ATOM 3200 N N . TRP B 1 114 ? 12.234 -4.293 -2.174 1 92.38 114 TRP B N 1
ATOM 3201 C CA . TRP B 1 114 ? 12.617 -3.803 -0.854 1 92.38 114 TRP B CA 1
ATOM 3202 C C . TRP B 1 114 ? 11.945 -4.621 0.246 1 92.38 114 TRP B C 1
ATOM 3204 O O . TRP B 1 114 ? 10.766 -4.969 0.137 1 92.38 114 TRP B O 1
ATOM 3214 N N . PHE B 1 115 ? 12.703 -4.934 1.299 1 89.94 115 PHE B N 1
ATOM 3215 C CA . PHE B 1 115 ? 12.094 -5.57 2.463 1 89.94 115 PHE B CA 1
ATOM 3216 C C . PHE B 1 115 ? 12.812 -5.148 3.742 1 89.94 115 PHE B C 1
ATOM 3218 O O . PHE B 1 115 ? 13.961 -4.719 3.701 1 89.94 115 PHE B O 1
ATOM 3225 N N . SER B 1 116 ? 12.055 -5.18 4.801 1 91.94 116 SER B N 1
ATOM 3226 C CA . SER B 1 116 ? 12.633 -4.812 6.086 1 91.94 116 SER B CA 1
ATOM 3227 C C . SER B 1 116 ? 12.672 -6.008 7.035 1 91.94 116 SER B C 1
ATOM 3229 O O . SER B 1 116 ? 11.82 -6.891 6.965 1 91.94 116 SER B O 1
ATOM 323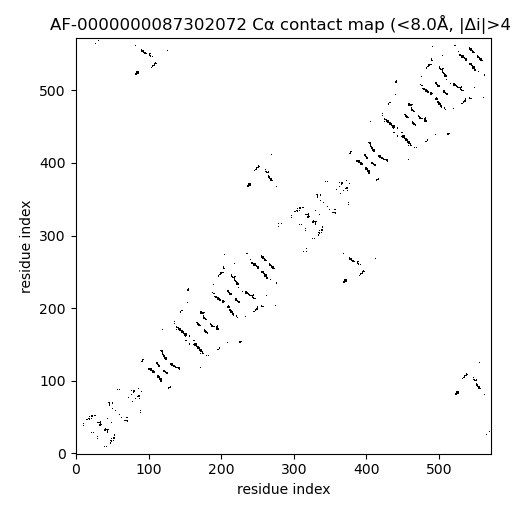1 N N . GLN B 1 117 ? 13.68 -6.039 7.859 1 89.81 117 GLN B N 1
ATOM 3232 C CA . GLN B 1 117 ? 13.875 -6.969 8.969 1 89.81 117 GLN B CA 1
ATOM 3233 C C . GLN B 1 117 ? 14.344 -6.242 10.219 1 89.81 117 GLN B C 1
ATOM 3235 O O . GLN B 1 117 ? 15.531 -5.926 10.352 1 89.81 117 GLN B O 1
ATOM 3240 N N . GLY B 1 118 ? 13.406 -6.016 11.125 1 90.94 118 GLY B N 1
ATOM 3241 C CA . GLY B 1 118 ? 13.758 -5.203 12.273 1 90.94 118 GLY B CA 1
ATOM 3242 C C . GLY B 1 118 ? 14.125 -3.777 11.914 1 90.94 118 GLY B C 1
ATOM 3243 O O . GLY B 1 118 ? 13.328 -3.062 11.297 1 90.94 118 GLY B O 1
ATOM 3244 N N . PRO B 1 119 ? 15.391 -3.443 12.281 1 94.5 119 PRO B N 1
ATOM 3245 C CA . PRO B 1 119 ? 15.812 -2.07 11.992 1 94.5 119 PRO B CA 1
ATOM 3246 C C . PRO B 1 119 ? 16.5 -1.938 10.633 1 94.5 119 PRO B C 1
ATOM 3248 O O . PRO B 1 119 ? 16.969 -0.854 10.273 1 94.5 119 PRO B O 1
ATOM 3251 N N . VAL B 1 120 ? 16.531 -3.016 9.867 1 93.81 120 VAL B N 1
ATOM 3252 C CA . VAL B 1 120 ? 17.328 -3.041 8.641 1 93.81 120 VAL B CA 1
ATOM 3253 C C . VAL B 1 120 ? 16.406 -3.139 7.426 1 93.81 120 VAL B C 1
ATOM 3255 O O . VAL B 1 120 ? 15.414 -3.873 7.449 1 93.81 120 VAL B O 1
ATOM 3258 N N . VAL B 1 121 ? 16.734 -2.391 6.395 1 95 121 VAL B N 1
ATOM 3259 C CA . VAL B 1 121 ? 16.047 -2.512 5.109 1 95 121 VAL B CA 1
ATOM 3260 C C . VAL B 1 121 ? 17.031 -2.99 4.043 1 95 121 VAL B C 1
ATOM 3262 O O . VAL B 1 121 ? 18.188 -2.541 4.004 1 95 121 VAL B O 1
ATOM 3265 N N . LYS B 1 122 ? 16.578 -3.871 3.236 1 93.12 122 LYS B N 1
ATOM 3266 C CA . LYS B 1 122 ? 17.406 -4.453 2.186 1 93.12 122 LYS B CA 1
ATOM 3267 C C . LYS B 1 122 ? 16.703 -4.391 0.833 1 93.12 122 LYS B C 1
ATOM 3269 O O . LYS B 1 122 ? 15.469 -4.352 0.769 1 93.12 122 LYS B O 1
ATOM 3274 N N . ARG B 1 123 ? 17.516 -4.379 -0.163 1 93.94 123 ARG B N 1
ATOM 3275 C CA . ARG B 1 123 ? 17 -4.445 -1.528 1 93.94 123 ARG B CA 1
ATOM 3276 C C . ARG B 1 123 ? 17.594 -5.641 -2.273 1 93.94 123 ARG B C 1
ATOM 3278 O O . ARG B 1 123 ? 18.812 -5.832 -2.293 1 93.94 123 ARG B O 1
ATOM 3285 N N . LEU B 1 124 ? 16.703 -6.438 -2.842 1 91.06 124 LEU B N 1
ATOM 3286 C CA . LEU B 1 124 ? 17.062 -7.609 -3.631 1 91.06 124 LEU B CA 1
ATOM 3287 C C . LEU B 1 124 ? 16.828 -7.359 -5.117 1 91.06 124 LEU B C 1
ATOM 3289 O O . LEU B 1 124 ? 15.781 -6.848 -5.508 1 91.06 124 LEU B O 1
ATOM 3293 N N . ARG B 1 125 ? 17.828 -7.625 -5.871 1 89.75 125 ARG B N 1
ATOM 3294 C CA . ARG B 1 125 ? 17.609 -7.652 -7.316 1 89.75 125 ARG B CA 1
ATOM 3295 C C . ARG B 1 125 ? 16.953 -8.961 -7.75 1 89.75 125 ARG B C 1
ATOM 3297 O O . ARG B 1 125 ? 17.453 -10.039 -7.422 1 89.75 125 ARG B O 1
ATOM 3304 N N . LEU B 1 126 ? 15.875 -8.82 -8.406 1 82.81 126 LEU B N 1
ATOM 3305 C CA . LEU B 1 126 ? 15.125 -9.992 -8.844 1 82.81 126 LEU B CA 1
ATOM 3306 C C . LEU B 1 126 ? 15.727 -10.586 -10.109 1 82.81 126 LEU B C 1
ATOM 3308 O O . LEU B 1 126 ? 16.5 -9.922 -10.805 1 82.81 126 LEU B O 1
ATOM 3312 N N . GLY B 1 127 ? 15.383 -11.75 -10.352 1 76.19 127 GLY B N 1
ATOM 3313 C CA . GLY B 1 127 ? 15.914 -12.516 -11.469 1 76.19 127 GLY B CA 1
ATOM 3314 C C . GLY B 1 127 ? 16.312 -13.93 -11.094 1 76.19 127 GLY B C 1
ATOM 3315 O O . GLY B 1 127 ? 16.031 -14.375 -9.977 1 76.19 127 GLY B O 1
ATOM 3316 N N . LEU B 1 128 ? 16.859 -14.602 -12.055 1 71.94 128 LEU B N 1
ATOM 3317 C CA . LEU B 1 128 ? 17.266 -15.984 -11.82 1 71.94 128 LEU B CA 1
ATOM 3318 C C . LEU B 1 128 ? 18.312 -16.062 -10.711 1 71.94 128 LEU B C 1
ATOM 3320 O O . LEU B 1 128 ? 18.297 -17.016 -9.922 1 71.94 128 LEU B O 1
ATOM 3324 N N . ASP B 1 129 ? 19.062 -15.031 -10.648 1 79.38 129 ASP B N 1
ATOM 3325 C CA . ASP B 1 129 ? 20.078 -14.938 -9.602 1 79.38 129 ASP B CA 1
ATOM 3326 C C . ASP B 1 129 ? 19.844 -13.719 -8.711 1 79.38 129 ASP B C 1
ATOM 3328 O O . ASP B 1 129 ? 20.547 -12.703 -8.844 1 79.38 129 ASP B O 1
ATOM 3332 N N . MET B 1 130 ? 18.922 -13.969 -7.812 1 83.62 130 MET B N 1
ATOM 3333 C CA . MET B 1 130 ? 18.609 -12.852 -6.93 1 83.62 130 MET B CA 1
ATOM 3334 C C . MET B 1 130 ? 19.812 -12.484 -6.059 1 83.62 130 MET B C 1
ATOM 3336 O O . MET B 1 130 ? 20.531 -13.367 -5.578 1 83.62 130 MET B O 1
ATOM 3340 N N . GLU B 1 131 ? 20.016 -11.18 -5.934 1 87.69 131 GLU B N 1
ATOM 3341 C CA . GLU B 1 131 ? 21.188 -10.719 -5.18 1 87.69 131 GLU B CA 1
ATOM 3342 C C . GLU B 1 131 ? 20.844 -9.484 -4.344 1 87.69 131 GLU B C 1
ATOM 3344 O O . GLU B 1 131 ? 20.125 -8.602 -4.801 1 87.69 131 GLU B O 1
ATOM 3349 N N . LEU B 1 132 ? 21.391 -9.547 -3.141 1 90.88 132 LEU B N 1
ATOM 3350 C CA . LEU B 1 132 ? 21.281 -8.359 -2.301 1 90.88 132 LEU B CA 1
ATOM 3351 C C . LEU B 1 132 ? 22.141 -7.223 -2.855 1 90.88 132 LEU B C 1
ATOM 3353 O O . LEU B 1 132 ? 23.344 -7.391 -3.066 1 90.88 132 LEU B O 1
ATOM 3357 N N . VAL B 1 133 ? 21.516 -6.066 -3.084 1 92.81 133 VAL B N 1
ATOM 3358 C CA . VAL B 1 133 ? 22.266 -5.02 -3.775 1 92.81 133 VAL B CA 1
ATOM 3359 C C . VAL B 1 133 ? 22.406 -3.797 -2.873 1 92.81 133 VAL B C 1
ATOM 3361 O O . VAL B 1 133 ? 23.297 -2.979 -3.059 1 92.81 133 VAL B O 1
ATOM 3364 N N . GLU B 1 134 ? 21.516 -3.562 -1.934 1 94.12 134 GLU B N 1
ATOM 3365 C CA . GLU B 1 134 ? 21.547 -2.422 -1.024 1 94.12 134 GLU B CA 1
ATOM 3366 C C . GLU B 1 134 ? 21.078 -2.814 0.374 1 94.12 134 GLU B C 1
ATOM 3368 O O . GLU B 1 134 ? 20.172 -3.627 0.521 1 94.12 134 GLU B O 1
ATOM 3373 N N . THR B 1 135 ? 21.688 -2.301 1.345 1 93.88 135 THR B N 1
ATOM 3374 C CA . THR B 1 135 ? 21.312 -2.492 2.738 1 93.88 135 THR B CA 1
ATOM 3375 C C . THR B 1 135 ? 21.406 -1.18 3.512 1 93.88 135 THR B C 1
ATOM 3377 O O . THR B 1 135 ? 22.406 -0.472 3.418 1 93.88 135 THR B O 1
ATOM 3380 N N . TYR B 1 136 ? 20.359 -0.839 4.219 1 95.56 136 TYR B N 1
ATOM 3381 C CA . TYR B 1 136 ? 20.359 0.352 5.059 1 95.56 136 TYR B CA 1
ATOM 3382 C C . TYR B 1 136 ? 20.156 -0.015 6.523 1 95.56 136 TYR B C 1
ATOM 3384 O O . TYR B 1 136 ? 19.156 -0.628 6.891 1 95.56 136 TYR B O 1
ATOM 3392 N N . ARG B 1 137 ? 21.078 0.321 7.289 1 94.31 137 ARG B N 1
ATOM 3393 C CA . ARG B 1 137 ? 21.016 0.182 8.742 1 94.31 137 ARG B CA 1
ATOM 3394 C C . ARG B 1 137 ? 20.984 1.547 9.422 1 94.31 137 ARG B C 1
ATOM 3396 O O . ARG B 1 137 ? 21.953 1.926 10.102 1 94.31 137 ARG B O 1
ATOM 3403 N N . THR B 1 138 ? 19.922 2.209 9.242 1 91.94 138 THR B N 1
ATOM 3404 C CA . THR B 1 138 ? 19.906 3.613 9.633 1 91.94 138 THR B CA 1
ATOM 3405 C C . THR B 1 138 ? 19.047 3.811 10.883 1 91.94 138 THR B C 1
ATOM 3407 O O . THR B 1 138 ? 19.141 4.844 11.547 1 91.94 138 THR B O 1
ATOM 3410 N N . HIS B 1 139 ? 18.234 2.844 11.211 1 96.25 139 HIS B N 1
ATOM 3411 C CA . HIS B 1 139 ? 17.375 2.947 12.383 1 96.25 139 HIS B CA 1
ATOM 3412 C C . HIS B 1 139 ? 17.938 2.172 13.562 1 96.25 139 HIS B C 1
ATOM 3414 O O . HIS B 1 139 ? 18.703 1.222 13.375 1 96.25 139 HIS B O 1
ATOM 3420 N N . SER B 1 140 ? 17.594 2.592 14.789 1 96.88 140 SER B N 1
ATOM 3421 C CA . SER B 1 140 ? 18.047 1.908 16 1 96.88 140 SER B CA 1
ATOM 3422 C C . SER B 1 140 ? 16.953 0.984 16.531 1 96.88 140 SER B C 1
ATOM 3424 O O . SER B 1 140 ? 17.156 0.308 17.547 1 96.88 140 SER B O 1
ATOM 3426 N N . ALA B 1 141 ? 15.883 0.977 15.945 1 97.19 141 ALA B N 1
ATOM 3427 C CA . ALA B 1 141 ? 14.766 0.129 16.359 1 97.19 141 ALA B CA 1
ATOM 3428 C C . ALA B 1 141 ? 13.977 -0.348 15.141 1 97.19 141 ALA B C 1
ATOM 3430 O O . ALA B 1 141 ? 14.359 -0.084 14 1 97.19 141 ALA B O 1
ATOM 3431 N N . ARG B 1 142 ? 12.906 -1.036 15.406 1 95.94 142 ARG B N 1
ATOM 3432 C CA . ARG B 1 142 ? 12.117 -1.688 14.359 1 95.94 142 ARG B CA 1
ATOM 3433 C C . ARG B 1 142 ? 11.531 -0.663 13.398 1 95.94 142 ARG B C 1
ATOM 3435 O O . ARG B 1 142 ? 11.055 0.395 13.82 1 95.94 142 ARG B O 1
ATOM 3442 N N . ILE B 1 143 ? 11.531 -1.021 12.102 1 97 143 ILE B N 1
ATOM 3443 C CA . ILE B 1 143 ? 10.898 -0.212 11.07 1 97 143 ILE B CA 1
ATOM 3444 C C . ILE B 1 143 ? 9.391 -0.438 11.094 1 97 143 ILE B C 1
ATOM 3446 O O . ILE B 1 143 ? 8.922 -1.578 11.18 1 97 143 ILE B O 1
ATOM 3450 N N . THR B 1 144 ? 8.648 0.657 11.062 1 96.81 144 THR B N 1
ATOM 3451 C CA . THR B 1 144 ? 7.195 0.554 11.18 1 96.81 144 THR B CA 1
ATOM 3452 C C . THR B 1 144 ? 6.535 0.691 9.812 1 96.81 144 THR B C 1
ATOM 3454 O O . THR B 1 144 ? 5.469 0.12 9.57 1 96.81 144 THR B O 1
ATOM 3457 N N . CYS B 1 145 ? 7.074 1.508 8.945 1 96.56 145 CYS B N 1
ATOM 3458 C CA . CYS B 1 145 ? 6.531 1.724 7.605 1 96.56 145 CYS B CA 1
ATOM 3459 C C . CYS B 1 145 ? 7.648 1.979 6.602 1 96.56 145 CYS B C 1
ATOM 3461 O O . CYS B 1 145 ? 8.727 2.438 6.969 1 96.56 145 CYS B O 1
ATOM 3463 N N . MET B 1 146 ? 7.316 1.67 5.34 1 96.44 146 MET B N 1
ATOM 3464 C CA . MET B 1 146 ? 8.195 1.939 4.207 1 96.44 146 MET B CA 1
ATOM 3465 C C . MET B 1 146 ? 7.41 2.482 3.02 1 96.44 146 MET B C 1
ATOM 3467 O O . MET B 1 146 ? 6.312 2.006 2.729 1 96.44 146 MET B O 1
ATOM 3471 N N . ARG B 1 147 ? 7.977 3.434 2.402 1 96.56 147 ARG B N 1
ATOM 3472 C CA . ARG B 1 147 ? 7.406 4.004 1.187 1 96.56 147 ARG B CA 1
ATOM 3473 C C . ARG B 1 147 ? 8.5 4.34 0.175 1 96.56 147 ARG B C 1
ATOM 3475 O O . ARG B 1 147 ? 9.648 4.586 0.551 1 96.56 147 ARG B O 1
ATOM 3482 N N . LEU B 1 148 ? 8.07 4.316 -1.105 1 95.75 148 LEU B N 1
ATOM 3483 C CA . LEU B 1 148 ? 8.93 4.789 -2.186 1 95.75 148 LEU B CA 1
ATOM 3484 C C . LEU B 1 148 ? 8.367 6.055 -2.818 1 95.75 148 LEU B C 1
ATOM 3486 O O . LEU B 1 148 ? 7.168 6.129 -3.105 1 95.75 148 LEU B O 1
ATOM 3490 N N . PHE B 1 149 ? 9.25 7 -2.998 1 96.44 149 PHE B N 1
ATOM 3491 C CA . PHE B 1 149 ? 8.859 8.242 -3.652 1 96.44 149 PHE B CA 1
ATOM 3492 C C . PHE B 1 149 ? 9.805 8.57 -4.801 1 96.44 149 PHE B C 1
ATOM 3494 O O . PHE B 1 149 ? 10.984 8.203 -4.77 1 96.44 149 PHE B O 1
ATOM 3501 N N . PRO B 1 150 ? 9.273 9.297 -5.801 1 94.75 150 PRO B N 1
ATOM 3502 C CA . PRO B 1 150 ? 10.188 9.719 -6.867 1 94.75 150 PRO B CA 1
ATOM 3503 C C . PRO B 1 150 ? 11.375 10.516 -6.344 1 94.75 150 PRO B C 1
ATOM 3505 O O . PRO B 1 150 ? 11.195 11.484 -5.594 1 94.75 150 PRO B O 1
ATOM 3508 N N . LEU B 1 151 ? 12.5 10.141 -6.789 1 95.56 151 LEU B N 1
ATOM 3509 C CA . LEU B 1 151 ? 13.727 10.805 -6.348 1 95.56 151 LEU B CA 1
ATOM 3510 C C . LEU B 1 151 ? 13.695 12.289 -6.68 1 95.56 151 LEU B C 1
ATOM 3512 O O . LEU B 1 151 ? 14.148 13.117 -5.887 1 95.56 151 LEU B O 1
ATOM 3516 N N . ILE B 1 152 ? 13.102 12.656 -7.777 1 92.94 152 ILE B N 1
ATOM 3517 C CA . ILE B 1 152 ? 13.078 14.023 -8.273 1 92.94 152 ILE B CA 1
ATOM 3518 C C . ILE B 1 152 ? 12.32 14.922 -7.301 1 92.94 152 ILE B C 1
ATOM 3520 O O . ILE B 1 152 ? 12.484 16.141 -7.305 1 92.94 152 ILE B O 1
ATOM 3524 N N . ASP B 1 153 ? 11.523 14.281 -6.488 1 93.56 153 ASP B N 1
ATOM 3525 C CA . ASP B 1 153 ? 10.695 15.047 -5.562 1 93.56 153 ASP B CA 1
ATOM 3526 C C . ASP B 1 153 ? 11.328 15.109 -4.176 1 93.56 153 ASP B C 1
ATOM 3528 O O . ASP B 1 153 ? 10.688 15.539 -3.213 1 93.56 153 ASP B O 1
ATOM 3532 N N . THR B 1 154 ? 12.523 14.648 -3.998 1 94.19 154 THR B N 1
ATOM 3533 C CA . THR B 1 154 ? 13.195 14.602 -2.703 1 94.19 154 THR B CA 1
ATOM 3534 C C . THR B 1 154 ? 14.469 15.438 -2.723 1 94.19 154 THR B C 1
ATOM 3536 O O . THR B 1 154 ? 14.984 15.766 -3.791 1 94.19 154 THR B O 1
ATOM 3539 N N . PRO B 1 155 ? 14.938 15.797 -1.551 1 93.12 155 PRO B N 1
ATOM 3540 C CA . PRO B 1 155 ? 16.156 16.609 -1.494 1 93.12 155 PRO B CA 1
ATOM 3541 C C . PRO B 1 155 ? 17.406 15.836 -1.909 1 93.12 155 PRO B C 1
ATOM 3543 O O . PRO B 1 155 ? 18.484 16.422 -2.035 1 93.12 155 PRO B O 1
ATOM 3546 N N . LEU B 1 156 ? 17.312 14.57 -2.145 1 93.19 156 LEU B N 1
ATOM 3547 C CA . LEU B 1 156 ? 18.469 13.766 -2.502 1 93.19 156 LEU B CA 1
ATOM 3548 C C . LEU B 1 156 ? 18.719 13.789 -4.008 1 93.19 156 LEU B C 1
ATOM 3550 O O . LEU B 1 156 ? 19.734 13.297 -4.488 1 93.19 156 LEU B O 1
ATOM 3554 N N . HIS B 1 157 ? 17.781 14.406 -4.68 1 91.19 157 HIS B N 1
ATOM 3555 C CA . HIS B 1 157 ? 17.953 14.5 -6.125 1 91.19 157 HIS B CA 1
ATOM 3556 C C . HIS B 1 157 ? 19.109 15.414 -6.492 1 91.19 157 HIS B C 1
ATOM 3558 O O . HIS B 1 157 ? 19.188 16.547 -6.02 1 91.19 157 HIS B O 1
ATOM 3564 N N . ARG B 1 158 ? 20.016 14.93 -7.324 1 85.44 158 ARG B N 1
ATOM 3565 C CA . ARG B 1 158 ? 21.188 15.727 -7.684 1 85.44 158 ARG B CA 1
ATOM 3566 C C . ARG B 1 158 ? 21.312 15.859 -9.195 1 85.44 158 ARG B C 1
ATOM 3568 O O . ARG B 1 158 ? 21.875 16.844 -9.695 1 85.44 158 ARG B O 1
ATOM 3575 N N . SER B 1 159 ? 20.875 14.828 -9.977 1 84.75 159 SER B N 1
ATOM 3576 C CA . SER B 1 159 ? 21.078 14.852 -11.422 1 84.75 159 SER B CA 1
ATOM 3577 C C . SER B 1 159 ? 19.906 14.227 -12.164 1 84.75 159 SER B C 1
ATOM 3579 O O . SER B 1 159 ? 19.172 13.414 -11.602 1 84.75 159 SER B O 1
ATOM 3581 N N . ASP B 1 160 ? 19.844 14.594 -13.391 1 85.25 160 ASP B N 1
ATOM 3582 C CA . ASP B 1 160 ? 18.766 14.117 -14.258 1 85.25 160 ASP B CA 1
ATOM 3583 C C . ASP B 1 160 ? 19 12.664 -14.664 1 85.25 160 ASP B C 1
ATOM 3585 O O . ASP B 1 160 ? 18.094 11.992 -15.148 1 85.25 160 ASP B O 1
ATOM 3589 N N . ALA B 1 161 ? 20.172 12.148 -14.43 1 87.25 161 ALA B N 1
ATOM 3590 C CA . ALA B 1 161 ? 20.5 10.781 -14.805 1 87.25 161 ALA B CA 1
ATOM 3591 C C . ALA B 1 161 ? 19.656 9.781 -14.023 1 87.25 161 ALA B C 1
ATOM 3593 O O . ALA B 1 161 ? 19.453 8.648 -14.461 1 87.25 161 ALA B O 1
ATOM 3594 N N . HIS B 1 162 ? 19.156 10.297 -12.953 1 86.25 162 HIS B N 1
ATOM 3595 C CA . HIS B 1 162 ? 18.422 9.391 -12.07 1 86.25 162 HIS B CA 1
ATOM 3596 C C . HIS B 1 162 ? 16.984 9.852 -11.875 1 86.25 162 HIS B C 1
ATOM 3598 O O . HIS B 1 162 ? 16.375 9.586 -10.828 1 86.25 162 HIS B O 1
ATOM 3604 N N . ARG B 1 163 ? 16.453 10.453 -12.805 1 85.38 163 ARG B N 1
ATOM 3605 C CA . ARG B 1 163 ? 15.156 11.109 -12.695 1 85.38 163 ARG B CA 1
ATOM 3606 C C . ARG B 1 163 ? 14.039 10.078 -12.516 1 85.38 163 ARG B C 1
ATOM 3608 O O . ARG B 1 163 ? 13.008 10.383 -11.914 1 85.38 163 ARG B O 1
ATOM 3615 N N . ASN B 1 164 ? 14.242 8.875 -12.961 1 87.62 164 ASN B N 1
ATOM 3616 C CA . ASN B 1 164 ? 13.188 7.875 -12.898 1 87.62 164 ASN B CA 1
ATOM 3617 C C . ASN B 1 164 ? 13.375 6.938 -11.711 1 87.62 164 ASN B C 1
ATOM 3619 O O . ASN B 1 164 ? 12.633 5.965 -11.555 1 87.62 164 ASN B O 1
ATOM 3623 N N . GLU B 1 165 ? 14.305 7.277 -10.914 1 92.38 165 GLU B N 1
ATOM 3624 C CA . GLU B 1 165 ? 14.562 6.434 -9.75 1 92.38 165 GLU B CA 1
ATOM 3625 C C . GLU B 1 165 ? 13.727 6.875 -8.555 1 92.38 165 GLU B C 1
ATOM 3627 O O . GLU B 1 165 ? 13.117 7.945 -8.578 1 92.38 165 GLU B O 1
ATOM 3632 N N . LYS B 1 166 ? 13.648 5.977 -7.594 1 94.88 166 LYS B N 1
ATOM 3633 C CA . LYS B 1 166 ? 12.875 6.258 -6.387 1 94.88 166 LYS B CA 1
ATOM 3634 C C . LYS B 1 166 ? 13.766 6.285 -5.152 1 94.88 166 LYS B C 1
ATOM 3636 O O . LYS B 1 166 ? 14.812 5.637 -5.125 1 94.88 166 LYS B O 1
ATOM 3641 N N . ALA B 1 167 ? 13.352 7.113 -4.203 1 96.69 167 ALA B N 1
ATOM 3642 C CA . ALA B 1 167 ? 13.977 7.145 -2.887 1 96.69 167 ALA B CA 1
ATOM 3643 C C . ALA B 1 167 ? 13.148 6.375 -1.865 1 96.69 167 ALA B C 1
ATOM 3645 O O . ALA B 1 167 ? 11.922 6.328 -1.963 1 96.69 167 ALA B O 1
ATOM 3646 N N . LEU B 1 168 ? 13.82 5.77 -0.919 1 97.5 168 LEU B N 1
ATOM 3647 C CA . LEU B 1 168 ? 13.18 4.996 0.138 1 97.5 168 LEU B CA 1
ATOM 3648 C C . LEU B 1 168 ? 12.969 5.848 1.385 1 97.5 168 LEU B C 1
ATOM 3650 O O . LEU B 1 168 ? 13.898 6.508 1.854 1 97.5 168 LEU B O 1
ATOM 3654 N N . VAL B 1 169 ? 11.742 5.859 1.859 1 98.25 169 VAL B N 1
ATOM 3655 C CA . VAL B 1 169 ? 11.445 6.484 3.143 1 98.25 169 VAL B CA 1
ATOM 3656 C C . VAL B 1 169 ? 11.008 5.422 4.148 1 98.25 169 VAL B C 1
ATOM 3658 O O . VAL B 1 169 ? 10.164 4.574 3.842 1 98.25 169 VAL B O 1
ATOM 3661 N N . THR B 1 170 ? 11.57 5.434 5.328 1 98.12 170 THR B N 1
ATOM 3662 C CA . THR B 1 170 ? 11.219 4.488 6.383 1 98.12 170 THR B CA 1
ATOM 3663 C C . THR B 1 170 ? 10.914 5.223 7.688 1 98.12 170 THR B C 1
ATOM 3665 O O . THR B 1 170 ? 11.508 6.262 7.973 1 98.12 170 THR B O 1
ATOM 3668 N N . SER B 1 171 ? 9.992 4.738 8.391 1 98.38 171 SER B N 1
ATOM 3669 C CA . SER B 1 171 ? 9.719 5.172 9.758 1 98.38 171 SER B CA 1
ATOM 3670 C C . SER B 1 171 ? 10.055 4.074 10.758 1 98.38 171 SER B C 1
ATOM 3672 O O . SER B 1 171 ? 10.148 2.902 10.398 1 98.38 171 SER B O 1
ATOM 3674 N N . SER B 1 172 ? 10.164 4.449 12 1 98.31 172 SER B N 1
ATOM 3675 C CA . SER B 1 172 ? 10.625 3.486 13 1 98.31 172 SER B CA 1
ATOM 3676 C C . SER B 1 172 ? 10.031 3.785 14.367 1 98.31 172 SER B C 1
ATOM 3678 O O . SER B 1 172 ? 9.531 4.887 14.609 1 98.31 172 SER B O 1
ATOM 3680 N N . THR B 1 173 ? 10.188 2.807 15.211 1 98.12 173 THR B N 1
ATOM 3681 C CA . THR B 1 173 ? 9.82 2.984 16.609 1 98.12 173 THR B CA 1
ATOM 3682 C C . THR B 1 173 ? 10.852 3.844 17.344 1 98.12 173 THR B C 1
ATOM 3684 O O . THR B 1 173 ? 10.602 4.316 18.453 1 98.12 173 THR B O 1
ATOM 3687 N N . ASP B 1 174 ? 11.969 4.152 16.766 1 98 174 ASP B N 1
ATOM 3688 C CA . ASP B 1 174 ? 12.992 4.992 17.375 1 98 174 ASP B CA 1
ATOM 3689 C C . ASP B 1 174 ? 12.641 6.473 17.234 1 98 174 ASP B C 1
ATOM 3691 O O . ASP B 1 174 ? 13.477 7.34 17.484 1 98 174 ASP B O 1
ATOM 3695 N N . ARG B 1 175 ? 11.5 6.77 16.688 1 98.19 175 ARG B N 1
ATOM 3696 C CA . ARG B 1 175 ? 10.891 8.094 16.609 1 98.19 175 ARG B CA 1
ATOM 3697 C C . ARG B 1 175 ? 11.43 8.891 15.43 1 98.19 175 ARG B C 1
ATOM 3699 O O . ARG B 1 175 ? 11.242 10.102 15.352 1 98.19 175 ARG B O 1
ATOM 3706 N N . THR B 1 176 ? 12.094 8.172 14.5 1 97.75 176 THR B N 1
ATOM 3707 C CA . THR B 1 176 ? 12.695 8.906 13.391 1 97.75 176 THR B CA 1
ATOM 3708 C C . THR B 1 176 ? 12.141 8.422 12.055 1 97.75 176 THR B C 1
ATOM 3710 O O . THR B 1 176 ? 11.547 7.34 11.984 1 97.75 176 THR B O 1
ATOM 3713 N N . VAL B 1 177 ? 12.312 9.258 11.078 1 98.19 177 VAL B N 1
ATOM 3714 C CA . VAL B 1 177 ? 12.07 8.945 9.672 1 98.19 177 VAL B CA 1
ATOM 3715 C C . VAL B 1 177 ? 13.359 9.086 8.883 1 98.19 177 VAL B C 1
ATOM 3717 O O . VAL B 1 177 ? 14.141 10.023 9.109 1 98.19 177 VAL B O 1
ATOM 3720 N N . ARG B 1 178 ? 13.586 8.172 8.008 1 98.06 178 ARG B N 1
ATOM 3721 C CA . ARG B 1 178 ? 14.797 8.219 7.191 1 98.06 178 ARG B CA 1
ATOM 3722 C C . ARG B 1 178 ? 14.461 8.25 5.707 1 98.06 178 ARG B C 1
ATOM 3724 O O . ARG B 1 178 ? 13.562 7.535 5.254 1 98.06 178 ARG B O 1
ATOM 3731 N N . LEU B 1 179 ? 15.117 9.062 5.02 1 97.5 179 LEU B N 1
ATOM 3732 C CA . LEU B 1 179 ? 15.117 9.109 3.562 1 97.5 179 LEU B CA 1
ATOM 3733 C C . LEU B 1 179 ? 16.438 8.586 3.006 1 97.5 179 LEU B C 1
ATOM 3735 O O . LEU B 1 179 ? 17.5 9.117 3.318 1 97.5 179 LEU B O 1
ATOM 3739 N N . CYS B 1 180 ? 16.344 7.555 2.15 1 97.19 180 CYS B N 1
ATOM 3740 C CA . CYS B 1 180 ? 17.562 6.867 1.706 1 97.19 180 CYS B CA 1
ATOM 3741 C C . CYS B 1 180 ? 17.578 6.715 0.19 1 97.19 180 CYS B C 1
ATOM 3743 O O . CYS B 1 180 ? 16.531 6.453 -0.422 1 97.19 180 CYS B O 1
ATOM 3745 N N . TRP B 1 181 ? 18.797 6.871 -0.344 1 95.19 181 TRP B N 1
ATOM 3746 C CA . TRP B 1 181 ? 19.031 6.621 -1.764 1 95.19 181 TRP B CA 1
ATOM 3747 C C . TRP B 1 181 ? 20.5 6.363 -2.045 1 95.19 181 TRP B C 1
ATOM 3749 O O . TRP B 1 181 ? 21.344 7.223 -1.789 1 95.19 181 TRP B O 1
ATOM 3759 N N . LYS B 1 182 ? 20.766 5.188 -2.527 1 91.81 182 LYS B N 1
ATOM 3760 C CA . LYS B 1 182 ? 22.094 4.785 -2.998 1 91.81 182 LYS B CA 1
ATOM 3761 C C . LYS B 1 182 ? 23.188 5.277 -2.057 1 91.81 182 LYS B C 1
ATOM 3763 O O . LYS B 1 182 ? 24.125 5.941 -2.49 1 91.81 182 LYS B O 1
ATOM 3768 N N . GLY B 1 183 ? 23.016 4.992 -0.839 1 89.56 183 GLY B N 1
ATOM 3769 C CA . GLY B 1 183 ? 24.047 5.254 0.146 1 89.56 183 GLY B CA 1
ATOM 3770 C C . GLY B 1 183 ? 23.875 6.578 0.867 1 89.56 183 GLY B C 1
ATOM 3771 O O . GLY B 1 183 ? 24.531 6.836 1.875 1 89.56 183 GLY B O 1
ATOM 3772 N N . GLN B 1 184 ? 23.078 7.398 0.352 1 92.56 184 GLN B N 1
ATOM 3773 C CA . GLN B 1 184 ? 22.766 8.656 1.027 1 92.56 184 GLN B CA 1
ATOM 3774 C C . GLN B 1 184 ? 21.547 8.492 1.933 1 92.56 184 GLN B C 1
ATOM 3776 O O . GLN B 1 184 ? 20.641 7.707 1.638 1 92.56 184 GLN B O 1
ATOM 3781 N N . SER B 1 185 ? 21.656 9.211 3.072 1 93.25 185 SER B N 1
ATOM 3782 C CA . SER B 1 185 ? 20.516 9.141 3.982 1 93.25 185 SER B CA 1
ATOM 3783 C C . SER B 1 185 ? 20.312 10.469 4.703 1 93.25 185 SER B C 1
ATOM 3785 O O . SER B 1 185 ? 21.266 11.188 4.988 1 93.25 185 SER B O 1
ATOM 3787 N N . ARG B 1 186 ? 19.078 10.797 4.859 1 94.5 186 ARG B N 1
ATOM 3788 C CA . ARG B 1 186 ? 18.672 11.93 5.676 1 94.5 186 ARG B CA 1
ATOM 3789 C C . ARG B 1 186 ? 17.734 11.492 6.801 1 94.5 186 ARG B C 1
ATOM 3791 O O . ARG B 1 186 ? 16.875 10.633 6.598 1 94.5 186 ARG B O 1
ATOM 3798 N N . CYS B 1 187 ? 17.922 12.18 7.91 1 95.94 187 CYS B N 1
ATOM 3799 C CA . CYS B 1 187 ? 17.125 11.828 9.078 1 95.94 187 CYS B CA 1
ATOM 3800 C C . CYS B 1 187 ? 16.172 12.945 9.453 1 95.94 187 CYS B C 1
ATOM 3802 O O . CYS B 1 187 ? 16.547 14.117 9.484 1 95.94 187 CYS B O 1
ATOM 3804 N N . TYR B 1 188 ? 14.969 12.602 9.711 1 96.5 188 TYR B N 1
ATOM 3805 C CA . TYR B 1 188 ? 13.961 13.539 10.188 1 96.5 188 TYR B CA 1
ATOM 3806 C C . TYR B 1 188 ? 13.523 13.203 11.609 1 96.5 188 TYR B C 1
ATOM 3808 O O . TYR B 1 188 ? 12.953 12.141 11.859 1 96.5 188 TYR B O 1
ATOM 3816 N N . LYS B 1 189 ? 13.789 14.156 12.445 1 95.19 189 LYS B N 1
ATOM 3817 C CA . LYS B 1 189 ? 13.477 14 13.859 1 95.19 189 LYS B CA 1
ATOM 3818 C C . LYS B 1 189 ? 12.453 15.031 14.32 1 95.19 189 LYS B C 1
ATOM 3820 O O . LYS B 1 189 ? 12.555 16.219 13.977 1 95.19 189 LYS B O 1
ATOM 3825 N N . GLY B 1 190 ? 11.453 14.531 15.008 1 94.25 190 GLY B N 1
ATOM 3826 C CA . GLY B 1 190 ? 10.461 15.477 15.508 1 94.25 190 GLY B CA 1
ATOM 3827 C C . GLY B 1 190 ? 9.375 14.812 16.344 1 94.25 190 GLY B C 1
ATOM 3828 O O . GLY B 1 190 ? 8.875 15.406 17.297 1 94.25 190 GLY B O 1
ATOM 3829 N N . HIS B 1 191 ? 9.047 13.617 16.047 1 96.75 191 HIS B N 1
ATOM 3830 C CA . HIS B 1 191 ? 8.031 12.891 16.812 1 96.75 191 HIS B CA 1
ATOM 3831 C C . HIS B 1 191 ? 8.523 12.57 18.219 1 96.75 191 HIS B C 1
ATOM 3833 O O . HIS B 1 191 ? 9.711 12.312 18.422 1 96.75 191 HIS B O 1
ATOM 3839 N N . SER B 1 192 ? 7.629 12.57 19.156 1 97.31 192 SER B N 1
ATOM 3840 C CA . SER B 1 192 ? 7.992 12.266 20.547 1 97.31 192 SER B CA 1
ATOM 3841 C C . SER B 1 192 ? 7.762 10.797 20.875 1 97.31 192 SER B C 1
ATOM 3843 O O . SER B 1 192 ? 8.102 10.336 21.969 1 97.31 192 SER B O 1
ATOM 3845 N N . GLY B 1 193 ? 7.215 10.055 20 1 97.69 193 GLY B N 1
ATOM 3846 C CA . GLY B 1 193 ? 7.02 8.617 20.078 1 97.69 193 GLY B CA 1
ATOM 3847 C C . GLY B 1 193 ? 7.238 7.91 18.75 1 97.69 193 GLY B C 1
ATOM 3848 O O . GLY B 1 193 ? 7.641 8.539 17.766 1 97.69 193 GLY B O 1
ATOM 3849 N N . PRO B 1 194 ? 7.031 6.641 18.844 1 98.44 194 PRO B N 1
ATOM 3850 C CA . PRO B 1 194 ? 7.18 5.883 17.594 1 98.44 194 PRO B CA 1
ATOM 3851 C C . PRO B 1 194 ? 6.406 6.5 16.438 1 98.44 194 PRO B C 1
ATOM 3853 O O . PRO B 1 194 ? 5.293 6.992 16.625 1 98.44 194 PRO B O 1
ATOM 3856 N N . VAL B 1 195 ? 7.004 6.508 15.242 1 98.56 195 VAL B N 1
ATOM 3857 C CA . VAL B 1 195 ? 6.309 6.895 14.023 1 98.56 195 VAL B CA 1
ATOM 3858 C C . VAL B 1 195 ? 5.547 5.695 13.461 1 98.56 195 VAL B C 1
ATOM 3860 O O . VAL B 1 195 ? 6.141 4.656 13.164 1 98.56 195 VAL B O 1
ATOM 3863 N N . THR B 1 196 ? 4.238 5.836 13.297 1 97.44 196 THR B N 1
ATOM 3864 C CA . THR B 1 196 ? 3.412 4.664 13.031 1 97.44 196 THR B CA 1
ATOM 3865 C C . THR B 1 196 ? 2.75 4.77 11.664 1 97.44 196 THR B C 1
ATOM 3867 O O . THR B 1 196 ? 2.133 3.814 11.188 1 97.44 196 THR B O 1
ATOM 3870 N N . ALA B 1 197 ? 2.863 5.895 11 1 96.56 197 ALA B N 1
ATOM 3871 C CA . ALA B 1 197 ? 2.227 6.055 9.695 1 96.56 197 ALA B CA 1
ATOM 3872 C C . ALA B 1 197 ? 3.059 6.957 8.789 1 96.56 197 ALA B C 1
ATOM 3874 O O . ALA B 1 197 ? 3.617 7.961 9.242 1 96.56 197 ALA B O 1
ATOM 3875 N N . LEU B 1 198 ? 3.168 6.566 7.543 1 97.19 198 LEU B N 1
ATOM 3876 C CA . LEU B 1 198 ? 3.73 7.355 6.453 1 97.19 198 LEU B CA 1
ATOM 3877 C C . LEU B 1 198 ? 2.699 7.57 5.352 1 97.19 198 LEU B C 1
ATOM 3879 O O . LEU B 1 198 ? 1.99 6.641 4.969 1 97.19 198 LEU B O 1
ATOM 3883 N N . ALA B 1 199 ? 2.615 8.773 4.93 1 95.12 199 ALA B N 1
ATOM 3884 C CA . ALA B 1 199 ? 1.721 9.016 3.799 1 95.12 199 ALA B CA 1
ATOM 3885 C C . ALA B 1 199 ? 2.186 8.25 2.561 1 95.12 199 ALA B C 1
ATOM 3887 O O . ALA B 1 199 ? 3.387 8.055 2.359 1 95.12 199 ALA B O 1
ATOM 3888 N N . ASP B 1 200 ? 1.242 7.875 1.724 1 91.56 200 ASP B N 1
ATOM 3889 C CA . ASP B 1 200 ? 1.55 7.043 0.564 1 91.56 200 ASP B CA 1
ATOM 3890 C C . ASP B 1 200 ? 2.021 7.895 -0.612 1 91.56 200 ASP B C 1
ATOM 3892 O O . ASP B 1 200 ? 2.572 7.371 -1.583 1 91.56 200 ASP B O 1
ATOM 3896 N N . LYS B 1 201 ? 1.777 9.195 -0.517 1 92.81 201 LYS B N 1
ATOM 3897 C CA . LYS B 1 201 ? 2.24 10.172 -1.494 1 92.81 201 LYS B CA 1
ATOM 3898 C C . LYS B 1 201 ? 2.707 11.453 -0.808 1 92.81 201 LYS B C 1
ATOM 3900 O O . LYS B 1 201 ? 2.342 11.719 0.339 1 92.81 201 LYS B O 1
ATOM 3905 N N . LEU B 1 202 ? 3.494 12.133 -1.569 1 94.06 202 LEU B N 1
ATOM 3906 C CA . LEU B 1 202 ? 3.908 13.438 -1.06 1 94.06 202 LEU B CA 1
ATOM 3907 C C . LEU B 1 202 ? 2.836 14.492 -1.323 1 94.06 202 LEU B C 1
ATOM 3909 O O . LEU B 1 202 ? 2.217 14.5 -2.389 1 94.06 202 LEU B O 1
ATOM 3913 N N . LEU B 1 203 ? 2.688 15.25 -0.354 1 89.5 203 LEU B N 1
ATOM 3914 C CA . LEU B 1 203 ? 1.84 16.422 -0.549 1 89.5 203 LEU B CA 1
ATOM 3915 C C . LEU B 1 203 ? 2.537 17.453 -1.426 1 89.5 203 LEU B C 1
ATOM 3917 O O . LEU B 1 203 ? 3.768 17.484 -1.51 1 89.5 203 LEU B O 1
ATOM 3921 N N . ASP B 1 204 ? 1.689 18.141 -2.119 1 84.5 204 ASP B N 1
ATOM 3922 C CA . ASP B 1 204 ? 2.193 19.203 -2.973 1 84.5 204 ASP B CA 1
ATOM 3923 C C . ASP B 1 204 ? 1.489 20.531 -2.672 1 84.5 204 ASP B C 1
ATOM 3925 O O . ASP B 1 204 ? 0.277 20.656 -2.857 1 84.5 204 ASP B O 1
ATOM 3929 N N . ASP B 1 205 ? 2.176 21.438 -2.219 1 72 205 ASP B N 1
ATOM 3930 C CA . ASP B 1 205 ? 1.569 22.734 -1.907 1 72 205 ASP B CA 1
ATOM 3931 C C . ASP B 1 205 ? 1.84 23.75 -3.016 1 72 205 ASP B C 1
ATOM 3933 O O . ASP B 1 205 ? 1.629 24.953 -2.83 1 72 205 ASP B O 1
ATOM 3937 N N . GLY B 1 206 ? 2.266 23.219 -4.129 1 68.94 206 GLY B N 1
ATOM 3938 C CA . GLY B 1 206 ? 2.594 24.094 -5.238 1 68.94 206 GLY B CA 1
ATOM 3939 C C . GLY B 1 206 ? 4.031 24.578 -5.211 1 68.94 206 GLY B C 1
ATOM 3940 O O . GLY B 1 206 ? 4.605 24.891 -6.254 1 68.94 206 GLY B O 1
ATOM 3941 N N . GLU B 1 207 ? 4.633 24.703 -4.031 1 68.56 207 GLU B N 1
ATOM 3942 C CA . GLU B 1 207 ? 6 25.188 -3.896 1 68.56 207 GLU B CA 1
ATOM 3943 C C . GLU B 1 207 ? 6.984 24.047 -3.686 1 68.56 207 GLU B C 1
ATOM 3945 O O . GLU B 1 207 ? 8.078 24.047 -4.254 1 68.56 207 GLU B O 1
ATOM 3950 N N . CYS B 1 208 ? 6.539 23.219 -2.885 1 77.69 208 CYS B N 1
ATOM 3951 C CA . CYS B 1 208 ? 7.434 22.109 -2.607 1 77.69 208 CYS B CA 1
ATOM 3952 C C . CYS B 1 208 ? 6.645 20.844 -2.258 1 77.69 208 CYS B C 1
ATOM 3954 O O . CYS B 1 208 ? 5.453 20.922 -1.948 1 77.69 208 CYS B O 1
ATOM 3956 N N . LYS B 1 209 ? 7.34 19.797 -2.326 1 90.75 209 LYS B N 1
ATOM 3957 C CA . LYS B 1 209 ? 6.773 18.516 -1.883 1 90.75 209 LYS B CA 1
ATOM 3958 C C . LYS B 1 209 ? 6.898 18.359 -0.37 1 90.75 209 LYS B C 1
ATOM 3960 O O . LYS B 1 209 ? 7.875 18.828 0.229 1 90.75 209 LYS B O 1
ATOM 3965 N N . ILE B 1 210 ? 5.859 17.734 0.214 1 91.88 210 ILE B N 1
ATOM 3966 C CA . ILE B 1 210 ? 5.793 17.609 1.666 1 91.88 210 ILE B CA 1
ATOM 3967 C C . ILE B 1 210 ? 5.52 16.156 2.047 1 91.88 210 ILE B C 1
ATOM 3969 O O . ILE B 1 210 ? 4.625 15.516 1.488 1 91.88 210 ILE B O 1
ATOM 3973 N N . LEU B 1 211 ? 6.289 15.656 2.975 1 95.69 211 LEU B N 1
ATOM 3974 C CA . LEU B 1 211 ? 6.059 14.336 3.545 1 95.69 211 LEU B CA 1
ATOM 3975 C C . LEU B 1 211 ? 5.238 14.438 4.828 1 95.69 211 LEU B C 1
ATOM 3977 O O . LEU B 1 211 ? 5.578 15.211 5.727 1 95.69 211 LEU B O 1
ATOM 3981 N N . ALA B 1 212 ? 4.199 13.688 4.906 1 95.06 212 ALA B N 1
ATOM 3982 C CA . ALA B 1 212 ? 3.395 13.625 6.121 1 95.06 212 ALA B CA 1
ATOM 3983 C C . ALA B 1 212 ? 3.664 12.344 6.895 1 95.06 212 ALA B C 1
ATOM 3985 O O . ALA B 1 212 ? 3.66 11.25 6.316 1 95.06 212 ALA B O 1
ATOM 3986 N N . THR B 1 213 ? 3.926 12.438 8.141 1 97.56 213 THR B N 1
ATOM 3987 C CA . THR B 1 213 ? 4.152 11.297 9.016 1 97.56 213 THR B CA 1
ATOM 3988 C C . THR B 1 213 ? 3.24 11.367 10.234 1 97.56 213 THR B C 1
ATOM 3990 O O . THR B 1 213 ? 2.885 12.453 10.695 1 97.56 213 THR B O 1
ATOM 3993 N N . GLY B 1 214 ? 2.818 10.266 10.719 1 97.19 214 GLY B N 1
ATOM 3994 C CA . GLY B 1 214 ? 1.996 10.148 11.914 1 97.19 214 GLY B CA 1
ATOM 3995 C C . GLY B 1 214 ? 2.637 9.305 13 1 97.19 214 GLY B C 1
ATOM 3996 O O . GLY B 1 214 ? 3.316 8.32 12.711 1 97.19 214 GLY B O 1
ATOM 3997 N N . GLY B 1 215 ? 2.367 9.688 14.219 1 97.44 215 GLY B N 1
ATOM 3998 C CA . GLY B 1 215 ? 3.041 8.992 15.297 1 97.44 215 GLY B CA 1
ATOM 3999 C C . GLY B 1 215 ? 2.094 8.523 16.391 1 97.44 215 GLY B C 1
ATOM 4000 O O . GLY B 1 215 ? 0.891 8.781 16.328 1 97.44 215 GLY B O 1
ATOM 4001 N N . GLU B 1 216 ? 2.693 7.789 17.281 1 97.44 216 GLU B N 1
ATOM 4002 C CA . GLU B 1 216 ? 2.002 7.398 18.5 1 97.44 216 GLU B CA 1
ATOM 4003 C C . GLU B 1 216 ? 1.72 8.609 19.391 1 97.44 216 GLU B C 1
ATOM 4005 O O . GLU B 1 216 ? 0.866 8.547 20.266 1 97.44 216 GLU B O 1
ATOM 4010 N N . ASP B 1 217 ? 2.396 9.711 19.219 1 95.19 217 ASP B N 1
ATOM 4011 C CA . ASP B 1 217 ? 2.197 10.945 19.969 1 95.19 217 ASP B CA 1
ATOM 4012 C C . ASP B 1 217 ? 0.938 11.672 19.5 1 95.19 217 ASP B C 1
ATOM 4014 O O . ASP B 1 217 ? 0.684 12.812 19.906 1 95.19 217 ASP B O 1
ATOM 4018 N N . CYS B 1 218 ? 0.194 11.133 18.547 1 92.88 218 CYS B N 1
ATOM 4019 C CA . CYS B 1 218 ? -1.126 11.555 18.094 1 92.88 218 CYS B CA 1
ATOM 4020 C C . CYS B 1 218 ? -1.028 12.797 17.219 1 92.88 218 CYS B C 1
ATOM 4022 O O . CYS B 1 218 ? -2.012 13.516 17.031 1 92.88 218 CYS B O 1
ATOM 4024 N N . THR B 1 219 ? 0.176 12.969 16.688 1 91.75 219 THR B N 1
ATOM 4025 C CA . THR B 1 219 ? 0.355 14.133 15.828 1 91.75 219 THR B CA 1
ATOM 4026 C C . THR B 1 219 ? 0.764 13.719 14.422 1 91.75 219 THR B C 1
ATOM 4028 O O . THR B 1 219 ? 1.264 12.617 14.211 1 91.75 219 THR B O 1
ATOM 4031 N N . ILE B 1 220 ? 0.442 14.594 13.508 1 93.06 220 ILE B N 1
ATOM 4032 C CA . ILE B 1 220 ? 0.96 14.492 12.148 1 93.06 220 ILE B CA 1
ATOM 4033 C C . ILE B 1 220 ? 2.035 15.555 11.93 1 93.06 220 ILE B C 1
ATOM 4035 O O . ILE B 1 220 ? 1.833 16.719 12.242 1 93.06 220 ILE B O 1
ATOM 4039 N N . ARG B 1 221 ? 3.131 15.133 11.484 1 93.81 221 ARG B N 1
ATOM 4040 C CA . ARG B 1 221 ? 4.203 16.062 11.156 1 93.81 221 ARG B CA 1
ATOM 4041 C C . ARG B 1 221 ? 4.363 16.203 9.641 1 93.81 221 ARG B C 1
ATOM 4043 O O . ARG B 1 221 ? 4.285 15.219 8.914 1 93.81 221 ARG B O 1
ATOM 4050 N N . LEU B 1 222 ? 4.555 17.406 9.195 1 91.44 222 LEU B N 1
ATOM 4051 C CA . LEU B 1 222 ? 4.785 17.719 7.785 1 91.44 222 LEU B CA 1
ATOM 4052 C C . LEU B 1 222 ? 6.227 18.156 7.555 1 91.44 222 LEU B C 1
ATOM 4054 O O . LEU B 1 222 ? 6.695 19.125 8.172 1 91.44 222 LEU B O 1
ATOM 4058 N N . TRP B 1 223 ? 6.875 17.438 6.684 1 92.94 223 TRP B N 1
ATOM 4059 C CA . TRP B 1 223 ? 8.289 17.703 6.426 1 92.94 223 TRP B CA 1
ATOM 4060 C C . TRP B 1 223 ? 8.5 18.219 5.008 1 92.94 223 TRP B C 1
ATOM 4062 O O . TRP B 1 223 ? 7.996 17.641 4.043 1 92.94 223 TRP B O 1
ATOM 4072 N N . SER B 1 224 ? 9.289 19.234 4.914 1 89.69 224 SER B N 1
ATOM 4073 C CA . SER B 1 224 ? 9.641 19.734 3.594 1 89.69 224 SER B CA 1
ATOM 4074 C C . SER B 1 224 ? 10.602 18.797 2.877 1 89.69 224 SER B C 1
ATOM 4076 O O . SER B 1 224 ? 11.57 18.328 3.473 1 89.69 224 SER B O 1
ATOM 4078 N N . MET B 1 225 ? 10.344 18.547 1.61 1 92.56 225 MET B N 1
ATOM 4079 C CA . MET B 1 225 ? 11.234 17.734 0.791 1 92.56 225 MET B CA 1
ATOM 4080 C C . MET B 1 225 ? 12.078 18.609 -0.13 1 92.56 225 MET B C 1
ATOM 4082 O O . MET B 1 225 ? 12.625 18.125 -1.123 1 92.56 225 MET B O 1
ATOM 4086 N N . ASN B 1 226 ? 12.141 19.75 0.236 1 84.12 226 ASN B N 1
ATOM 4087 C CA . ASN B 1 226 ? 12.969 20.672 -0.529 1 84.12 226 ASN B CA 1
ATOM 4088 C C . ASN B 1 226 ? 14.43 20.625 -0.075 1 84.12 226 ASN B C 1
ATOM 4090 O O . ASN B 1 226 ? 14.703 20.453 1.113 1 84.12 226 ASN B O 1
ATOM 4094 N N . THR B 1 227 ? 15.289 20.781 -0.997 1 72.62 227 THR B N 1
ATOM 4095 C CA . THR B 1 227 ? 16.719 20.75 -0.737 1 72.62 227 THR B CA 1
ATOM 4096 C C . THR B 1 227 ? 17.125 21.859 0.229 1 72.62 227 THR B C 1
ATOM 4098 O O . THR B 1 227 ? 18.047 21.688 1.031 1 72.62 227 THR B O 1
ATOM 4101 N N . ARG B 1 228 ? 16.484 22.984 0.162 1 67.5 228 ARG B N 1
ATOM 4102 C CA . ARG B 1 228 ? 16.859 24.156 0.94 1 67.5 228 ARG B CA 1
ATOM 4103 C C . ARG B 1 228 ? 16.484 23.984 2.408 1 67.5 228 ARG B C 1
ATOM 4105 O O . ARG B 1 228 ? 16.969 24.719 3.27 1 67.5 228 ARG B O 1
ATOM 4112 N N . ALA B 1 229 ? 15.703 23 2.734 1 62.31 229 ALA B N 1
ATOM 4113 C CA . ALA B 1 229 ? 15.18 22.812 4.082 1 62.31 229 ALA B CA 1
ATOM 4114 C C . ALA B 1 229 ? 16.047 21.844 4.879 1 62.31 229 ALA B C 1
ATOM 4116 O O . ALA B 1 229 ? 15.547 21.109 5.727 1 62.31 229 ALA B O 1
ATOM 4117 N N . LYS B 1 230 ? 17.312 21.797 4.668 1 65 230 LYS B N 1
ATOM 4118 C CA . LYS B 1 230 ? 18.188 20.797 5.27 1 65 230 LYS B CA 1
ATOM 4119 C C . LYS B 1 230 ? 18.234 20.953 6.789 1 65 230 LYS B C 1
ATOM 4121 O O . LYS B 1 230 ? 18.141 19.953 7.52 1 65 230 LYS B O 1
ATOM 4126 N N . LYS B 1 231 ? 18.156 22.156 7.238 1 71.12 231 LYS B N 1
ATOM 4127 C CA . LYS B 1 231 ? 18.359 22.328 8.672 1 71.12 231 LYS B CA 1
ATOM 4128 C C . LYS B 1 231 ? 17.047 22.25 9.438 1 71.12 231 LYS B C 1
ATOM 4130 O O . LYS B 1 231 ? 17 21.703 10.539 1 71.12 231 LYS B O 1
ATOM 4135 N N . HIS B 1 232 ? 15.938 22.75 8.852 1 78.44 232 HIS B N 1
ATOM 4136 C CA . HIS B 1 232 ? 14.641 22.719 9.531 1 78.44 232 HIS B CA 1
ATOM 4137 C C . HIS B 1 232 ? 13.547 22.219 8.602 1 78.44 232 HIS B C 1
ATOM 4139 O O . HIS B 1 232 ? 12.711 23 8.133 1 78.44 232 HIS B O 1
ATOM 4145 N N . PRO B 1 233 ? 13.523 20.938 8.523 1 86.44 233 PRO B N 1
ATOM 4146 C CA . PRO B 1 233 ? 12.594 20.422 7.523 1 86.44 233 PRO B CA 1
ATOM 4147 C C . PRO B 1 233 ? 11.156 20.359 8.031 1 86.44 233 PRO B C 1
ATOM 4149 O O . PRO B 1 233 ? 10.227 20.172 7.238 1 86.44 233 PRO B O 1
ATOM 4152 N N . LEU B 1 234 ? 10.961 20.484 9.32 1 87.69 234 LEU B N 1
ATOM 4153 C CA . LEU B 1 234 ? 9.602 20.422 9.844 1 87.69 234 LEU B CA 1
ATOM 4154 C C . LEU B 1 234 ? 8.812 21.672 9.492 1 87.69 234 LEU B C 1
ATOM 4156 O O . LEU B 1 234 ? 9.18 22.781 9.906 1 87.69 234 LEU B O 1
ATOM 4160 N N . ILE B 1 235 ? 7.824 21.516 8.781 1 82.88 235 ILE B N 1
ATOM 4161 C CA . ILE B 1 235 ? 7 22.625 8.32 1 82.88 235 ILE B CA 1
ATOM 4162 C C . ILE B 1 235 ? 5.895 22.891 9.336 1 82.88 235 ILE B C 1
ATOM 4164 O O . ILE B 1 235 ? 5.621 24.047 9.672 1 82.88 235 ILE B O 1
ATOM 4168 N N . SER B 1 236 ? 5.238 21.828 9.711 1 83.5 236 SER B N 1
ATOM 4169 C CA . SER B 1 236 ? 4.074 21.984 10.578 1 83.5 236 SER B CA 1
ATOM 4170 C C . SER B 1 236 ? 3.75 20.688 11.312 1 83.5 236 SER B C 1
ATOM 4172 O O . SER B 1 236 ? 4.238 19.625 10.938 1 83.5 236 SER B O 1
ATOM 4174 N N . THR B 1 237 ? 3.051 20.844 12.359 1 86.38 237 THR B N 1
ATOM 4175 C CA . THR B 1 237 ? 2.502 19.734 13.133 1 86.38 237 THR B CA 1
ATOM 4176 C C . THR B 1 237 ? 0.979 19.812 13.172 1 86.38 237 THR B C 1
ATOM 4178 O O . THR B 1 237 ? 0.412 20.844 13.531 1 86.38 237 THR B O 1
ATOM 4181 N N . LEU B 1 238 ? 0.345 18.781 12.758 1 85.5 238 LEU B N 1
ATOM 4182 C CA . LEU B 1 238 ? -1.112 18.719 12.805 1 85.5 238 LEU B CA 1
ATOM 4183 C C . LEU B 1 238 ? -1.584 17.922 14.023 1 85.5 238 LEU B C 1
ATOM 4185 O O . LEU B 1 238 ? -1.017 16.875 14.344 1 85.5 238 LEU B O 1
ATOM 4189 N N . HIS B 1 239 ? -2.648 18.484 14.617 1 83.38 239 HIS B N 1
ATOM 4190 C CA . HIS B 1 239 ? -3.242 17.859 15.789 1 83.38 239 HIS B CA 1
ATOM 4191 C C . HIS B 1 239 ? -4.672 17.406 15.508 1 83.38 239 HIS B C 1
ATOM 4193 O O . HIS B 1 239 ? -5.148 17.5 14.375 1 83.38 239 HIS B O 1
ATOM 4199 N N . GLY B 1 240 ? -5.312 16.75 16.5 1 79.25 240 GLY B N 1
ATOM 4200 C CA . GLY B 1 240 ? -6.699 16.344 16.344 1 79.25 240 GLY B CA 1
ATOM 4201 C C . GLY B 1 240 ? -6.965 14.93 16.812 1 79.25 240 GLY B C 1
ATOM 4202 O O . GLY B 1 240 ? -8.047 14.625 17.312 1 79.25 240 GLY B O 1
ATOM 4203 N N . HIS B 1 241 ? -6.039 14.141 16.562 1 84.94 241 HIS B N 1
ATOM 4204 C CA . HIS B 1 241 ? -6.188 12.766 17 1 84.94 241 HIS B CA 1
ATOM 4205 C C . HIS B 1 241 ? -5.832 12.625 18.484 1 84.94 241 HIS B C 1
ATOM 4207 O O . HIS B 1 241 ? -4.977 13.352 18.984 1 84.94 241 HIS B O 1
ATOM 4213 N N . GLU B 1 242 ? -6.465 11.75 19.156 1 87.38 242 GLU B N 1
ATOM 4214 C CA . GLU B 1 242 ? -6.227 11.539 20.578 1 87.38 242 GLU B CA 1
ATOM 4215 C C . GLU B 1 242 ? -5.559 10.188 20.828 1 87.38 242 GLU B C 1
ATOM 4217 O O . GLU B 1 242 ? -5.188 9.875 21.969 1 87.38 242 GLU B O 1
ATOM 4222 N N . LYS B 1 243 ? -5.508 9.461 19.844 1 91.31 243 LYS B N 1
ATOM 4223 C CA . LYS B 1 243 ? -4.809 8.18 19.922 1 91.31 243 LYS B CA 1
ATOM 4224 C C . LYS B 1 243 ? -3.83 8.023 18.75 1 91.31 243 LYS B C 1
ATOM 4226 O O . LYS B 1 243 ? -3.73 8.906 17.906 1 91.31 243 LYS B O 1
ATOM 4231 N N . THR B 1 244 ? -3.105 6.957 18.812 1 94.06 244 THR B N 1
ATOM 4232 C CA . THR B 1 244 ? -2.041 6.684 17.844 1 94.06 244 THR B CA 1
ATOM 4233 C C . THR B 1 244 ? -2.576 6.727 16.422 1 94.06 244 THR B C 1
ATOM 4235 O O . THR B 1 244 ? -3.641 6.18 16.141 1 94.06 244 THR B O 1
ATOM 4238 N N . LEU B 1 245 ? -1.861 7.41 15.516 1 93.56 245 LEU B N 1
ATOM 4239 C CA . LEU B 1 245 ? -2.191 7.418 14.094 1 93.56 245 LEU B CA 1
ATOM 4240 C C . LEU B 1 245 ? -1.97 6.039 13.477 1 93.56 245 LEU B C 1
ATOM 4242 O O . LEU B 1 245 ? -0.988 5.363 13.789 1 93.56 245 LEU B O 1
ATOM 4246 N N . SER B 1 246 ? -2.873 5.723 12.617 1 91.69 246 SER B N 1
ATOM 4247 C CA . SER B 1 246 ? -2.762 4.41 11.984 1 91.69 246 SER B CA 1
ATOM 4248 C C . SER B 1 246 ? -2.555 4.539 10.477 1 91.69 246 SER B C 1
ATOM 4250 O O . SER B 1 246 ? -1.822 3.748 9.875 1 91.69 246 SER B O 1
ATOM 4252 N N . HIS B 1 247 ? -3.188 5.527 9.898 1 91.12 247 HIS B N 1
ATOM 4253 C CA . HIS B 1 247 ? -3.104 5.652 8.445 1 91.12 247 HIS B CA 1
ATOM 4254 C C . HIS B 1 247 ? -3.031 7.113 8.023 1 91.12 247 HIS B C 1
ATOM 4256 O O . HIS B 1 247 ? -3.674 7.973 8.633 1 91.12 247 HIS B O 1
ATOM 4262 N N . LEU B 1 248 ? -2.279 7.316 6.992 1 92.25 248 LEU B N 1
ATOM 4263 C CA . LEU B 1 248 ? -2.186 8.594 6.297 1 92.25 248 LEU B CA 1
ATOM 4264 C C . LEU B 1 248 ? -2.262 8.398 4.785 1 92.25 248 LEU B C 1
ATOM 4266 O O . LEU B 1 248 ? -1.597 7.52 4.234 1 92.25 248 LEU B O 1
ATOM 4270 N N . SER B 1 249 ? -3.086 9.172 4.156 1 90.69 249 SER B N 1
ATOM 4271 C CA . SER B 1 249 ? -3.184 9.07 2.703 1 90.69 249 SER B CA 1
ATOM 4272 C C . SER B 1 249 ? -3.406 10.438 2.07 1 90.69 249 SER B C 1
ATOM 4274 O O . SER B 1 249 ? -4.164 11.258 2.598 1 90.69 249 SER B O 1
ATOM 4276 N N . VAL B 1 250 ? -2.727 10.656 0.97 1 88.5 250 VAL B N 1
ATOM 4277 C CA . VAL B 1 250 ? -2.869 11.898 0.217 1 88.5 250 VAL B CA 1
ATOM 4278 C C . VAL B 1 250 ? -3.746 11.656 -1.01 1 88.5 250 VAL B C 1
ATOM 4280 O O . VAL B 1 250 ? -3.561 10.68 -1.733 1 88.5 250 VAL B O 1
ATOM 4283 N N . ALA B 1 251 ? -4.613 12.57 -1.233 1 81.56 251 ALA B N 1
ATOM 4284 C CA . ALA B 1 251 ? -5.508 12.43 -2.377 1 81.56 251 ALA B CA 1
ATOM 4285 C C . ALA B 1 251 ? -4.75 12.586 -3.691 1 81.56 251 ALA B C 1
ATOM 4287 O O . ALA B 1 251 ? -3.904 13.477 -3.82 1 81.56 251 ALA B O 1
ATOM 4288 N N . TRP B 1 252 ? -5.105 11.758 -4.609 1 70.19 252 TRP B N 1
ATOM 4289 C CA . TRP B 1 252 ? -4.414 11.781 -5.895 1 70.19 252 TRP B CA 1
ATOM 4290 C C . TRP B 1 252 ? -4.848 12.984 -6.723 1 70.19 252 TRP B C 1
ATOM 4292 O O . TRP B 1 252 ? -4.039 13.578 -7.441 1 70.19 252 TRP B O 1
ATOM 4302 N N . HIS B 1 253 ? -6.098 13.281 -6.637 1 69.81 253 HIS B N 1
ATOM 4303 C CA . HIS B 1 253 ? -6.66 14.32 -7.496 1 69.81 253 HIS B CA 1
ATOM 4304 C C . HIS B 1 253 ? -6.449 15.703 -6.895 1 69.81 253 HIS B C 1
ATOM 4306 O O . HIS B 1 253 ? -6.559 16.719 -7.598 1 69.81 253 HIS B O 1
ATOM 4312 N N . LYS B 1 254 ? -6.168 15.758 -5.676 1 72.62 254 LYS B N 1
ATOM 4313 C CA . LYS B 1 254 ? -5.867 16.984 -4.945 1 72.62 254 LYS B CA 1
ATOM 4314 C C . LYS B 1 254 ? -4.676 16.797 -4.012 1 72.62 254 LYS B C 1
ATOM 4316 O O . LYS B 1 254 ? -4.848 16.406 -2.85 1 72.62 254 LYS B O 1
ATOM 4321 N N . SER B 1 255 ? -3.574 17.109 -4.465 1 77.81 255 SER B N 1
ATOM 4322 C CA . SER B 1 255 ? -2.33 16.75 -3.791 1 77.81 255 SER B CA 1
ATOM 4323 C C . SER B 1 255 ? -2.146 17.547 -2.508 1 77.81 255 SER B C 1
ATOM 4325 O O . SER B 1 255 ? -1.164 17.359 -1.787 1 77.81 255 SER B O 1
ATOM 4327 N N . SER B 1 256 ? -3.117 18.359 -2.174 1 77.38 256 SER B N 1
ATOM 4328 C CA . SER B 1 256 ? -3.047 19.125 -0.938 1 77.38 256 SER B CA 1
ATOM 4329 C C . SER B 1 256 ? -4 18.562 0.116 1 77.38 256 SER B C 1
ATOM 4331 O O . SER B 1 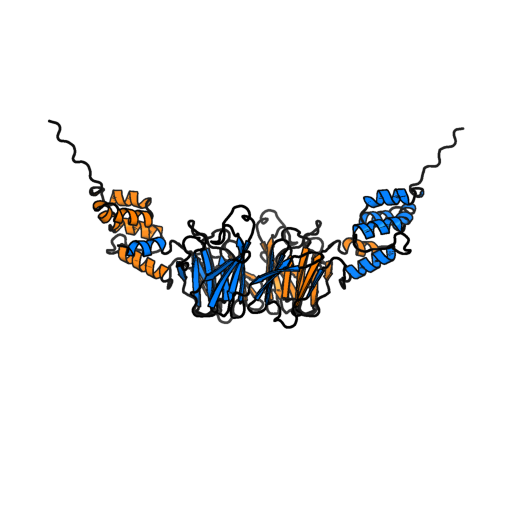256 ? -4.105 19.125 1.215 1 77.38 256 SER B O 1
ATOM 4333 N N . LEU B 1 257 ? -4.637 17.531 -0.233 1 81.94 257 LEU B N 1
ATOM 4334 C CA . LEU B 1 257 ? -5.605 16.922 0.673 1 81.94 257 LEU B CA 1
ATOM 4335 C C . LEU B 1 257 ? -5.02 15.695 1.354 1 81.94 257 LEU B C 1
ATOM 4337 O O . LEU B 1 257 ? -4.574 14.766 0.682 1 81.94 257 LEU B O 1
ATOM 4341 N N . LEU B 1 258 ? -4.992 15.742 2.666 1 88.62 258 LEU B N 1
ATOM 4342 C CA . LEU B 1 258 ? -4.496 14.648 3.494 1 88.62 258 LEU B CA 1
ATOM 4343 C C . LEU B 1 258 ? -5.621 14.062 4.344 1 88.62 258 LEU B C 1
ATOM 4345 O O . LEU B 1 258 ? -6.41 14.805 4.934 1 88.62 258 LEU B O 1
ATOM 4349 N N . VAL B 1 259 ? -5.695 12.781 4.352 1 88.75 259 VAL B N 1
ATOM 4350 C CA . VAL B 1 259 ? -6.656 12.102 5.215 1 88.75 259 VAL B CA 1
ATOM 4351 C C . VAL B 1 259 ? -5.918 11.234 6.227 1 88.75 259 VAL B C 1
ATOM 4353 O O . VAL B 1 259 ? -4.949 10.547 5.883 1 88.75 259 VAL B O 1
ATOM 4356 N N . SER B 1 260 ? -6.367 11.281 7.445 1 90.5 260 SER B N 1
ATOM 4357 C CA . SER B 1 260 ? -5.73 10.516 8.516 1 90.5 260 SER B CA 1
ATOM 4358 C C . SER B 1 260 ? -6.758 9.719 9.312 1 90.5 260 SER B C 1
ATOM 4360 O O . SER B 1 260 ? -7.934 10.078 9.352 1 90.5 260 SER B O 1
ATOM 4362 N N . SER B 1 261 ? -6.312 8.672 9.836 1 88.38 261 SER B N 1
ATOM 4363 C CA . SER B 1 261 ? -7.102 7.879 10.773 1 88.38 261 SER B CA 1
ATOM 4364 C C . SER B 1 261 ? -6.266 7.461 11.977 1 88.38 261 SER B C 1
ATOM 4366 O O . SER B 1 261 ? -5.039 7.363 11.891 1 88.38 261 SER B O 1
ATOM 4368 N N . SER B 1 262 ? -6.922 7.254 13.047 1 88.62 262 SER B N 1
ATOM 4369 C CA . SER B 1 262 ? -6.266 6.867 14.297 1 88.62 262 SER B CA 1
ATOM 4370 C C . SER B 1 262 ? -7.031 5.75 15 1 88.62 262 SER B C 1
ATOM 4372 O O . SER B 1 262 ? -8.109 5.355 14.555 1 88.62 262 SER B O 1
ATOM 4374 N N . LYS B 1 263 ? -6.426 5.246 16.062 1 85.19 263 LYS B N 1
ATOM 4375 C CA . LYS B 1 263 ? -7.027 4.16 16.844 1 85.19 263 LYS B CA 1
ATOM 4376 C C . LYS B 1 263 ? -8.266 4.637 17.594 1 85.19 263 LYS B C 1
ATOM 4378 O O . LYS B 1 263 ? -9.023 3.826 18.125 1 85.19 263 LYS B O 1
ATOM 4383 N N . ASP B 1 264 ? -8.516 5.969 17.672 1 74.19 264 ASP B N 1
ATOM 4384 C CA . ASP B 1 264 ? -9.711 6.508 18.312 1 74.19 264 ASP B CA 1
ATOM 4385 C C . ASP B 1 264 ? -10.906 6.496 17.359 1 74.19 264 ASP B C 1
ATOM 4387 O O . ASP B 1 264 ? -11.938 7.109 17.641 1 74.19 264 ASP B O 1
ATOM 4391 N N . THR B 1 265 ? -10.82 5.945 16.266 1 74.38 265 THR B N 1
ATOM 4392 C CA . THR B 1 265 ? -11.914 5.77 15.312 1 74.38 265 THR B CA 1
ATOM 4393 C C . THR B 1 265 ? -12.32 7.105 14.703 1 74.38 265 THR B C 1
ATOM 4395 O O . THR B 1 265 ? -13.516 7.418 14.617 1 74.38 265 THR B O 1
ATOM 4398 N N . LYS B 1 266 ? -11.367 7.926 14.492 1 81.06 266 LYS B N 1
ATOM 4399 C CA . LYS B 1 266 ? -11.594 9.195 13.812 1 81.06 266 LYS B CA 1
ATOM 4400 C C . LYS B 1 266 ? -10.922 9.211 12.445 1 81.06 266 LYS B C 1
ATOM 4402 O O . LYS B 1 266 ? -9.797 8.727 12.289 1 81.06 266 LYS B O 1
ATOM 4407 N N . VAL B 1 267 ? -11.711 9.711 11.531 1 81.75 267 VAL B N 1
ATOM 4408 C CA . VAL B 1 267 ? -11.141 10.055 10.234 1 81.75 267 VAL B CA 1
ATOM 4409 C C . VAL B 1 267 ? -11.148 11.57 10.055 1 81.75 267 VAL B C 1
ATOM 4411 O O . VAL B 1 267 ? -12.188 12.219 10.227 1 81.75 267 VAL B O 1
ATOM 4414 N N . ILE B 1 268 ? -9.961 12.117 9.773 1 82.62 268 ILE B N 1
ATOM 4415 C CA . ILE B 1 268 ? -9.852 13.57 9.641 1 82.62 268 ILE B CA 1
ATOM 4416 C C . ILE B 1 268 ? -9.344 13.922 8.242 1 82.62 268 ILE B C 1
ATOM 4418 O O . ILE B 1 268 ? -8.383 13.32 7.758 1 82.62 268 ILE B O 1
ATOM 4422 N N . GLU B 1 269 ? -10.055 14.711 7.586 1 81.75 269 GLU B N 1
ATOM 4423 C CA . GLU B 1 269 ? -9.594 15.336 6.348 1 81.75 269 GLU B CA 1
ATOM 4424 C C . GLU B 1 269 ? -8.898 16.672 6.629 1 81.75 269 GLU B C 1
ATOM 4426 O O . GLU B 1 269 ? -9.484 17.562 7.23 1 81.75 269 GLU B O 1
ATOM 4431 N N . HIS B 1 270 ? -7.637 16.625 6.238 1 77.38 270 HIS B N 1
ATOM 4432 C CA . HIS B 1 270 ? -6.848 17.844 6.418 1 77.38 270 HIS B CA 1
ATOM 4433 C C . HIS B 1 270 ? -6.723 18.609 5.109 1 77.38 270 HIS B C 1
ATOM 4435 O O . HIS B 1 270 ? -6.18 18.094 4.129 1 77.38 270 HIS B O 1
ATOM 4441 N N . ARG B 1 271 ? -7.434 19.5 4.984 1 63.78 271 ARG B N 1
ATOM 4442 C CA . ARG B 1 271 ? -7.34 20.328 3.791 1 63.78 271 ARG B CA 1
ATOM 4443 C C . ARG B 1 271 ? -6.395 21.516 4.016 1 63.78 271 ARG B C 1
ATOM 4445 O O . ARG B 1 271 ? -6.492 22.203 5.027 1 63.78 271 ARG B O 1
ATOM 4452 N N . ARG B 1 272 ? -5.191 21.156 3.84 1 53.31 272 ARG B N 1
ATOM 4453 C CA . ARG B 1 272 ? -4.211 22.203 4.09 1 53.31 272 ARG B CA 1
ATOM 4454 C C . ARG B 1 272 ? -4.461 23.422 3.189 1 53.31 272 ARG B C 1
ATOM 4456 O O . ARG B 1 272 ? -4.625 23.266 1.977 1 53.31 272 ARG B O 1
ATOM 4463 N N . LYS B 1 273 ? -5.102 24.297 3.447 1 45.34 273 LYS B N 1
ATOM 4464 C CA . LYS B 1 273 ? -4.332 25.391 2.861 1 45.34 273 LYS B CA 1
ATOM 4465 C C . LYS B 1 273 ? -2.871 25.328 3.295 1 45.34 273 LYS B C 1
ATOM 4467 O O . LYS B 1 273 ? -2.535 25.719 4.418 1 45.34 273 LYS B O 1
ATOM 4472 N N . LEU B 1 274 ? -2.146 24.125 3.215 1 40.38 274 LEU B N 1
ATOM 4473 C CA . LEU B 1 274 ? -0.722 24.109 3.525 1 40.38 274 LEU B CA 1
ATOM 4474 C C . LEU B 1 274 ? -0.106 25.5 3.318 1 40.38 274 LEU B C 1
ATOM 4476 O O . LEU B 1 274 ? 0.541 25.75 2.297 1 40.38 274 LEU B O 1
ATOM 4480 N N . TYR B 1 275 ? -0.79 26.438 3.219 1 33.03 275 TYR B N 1
ATOM 4481 C CA . TYR B 1 275 ? -0.062 27.703 3.24 1 33.03 275 TYR B CA 1
ATOM 4482 C C . TYR B 1 275 ? 0.79 27.828 4.5 1 33.03 275 TYR B C 1
ATOM 4484 O O . TYR B 1 275 ? 0.271 28.109 5.582 1 33.03 275 TYR B O 1
ATOM 4492 N N . LEU B 1 276 ? 1.498 26.625 4.918 1 33.75 276 LEU B N 1
ATOM 4493 C CA . LEU B 1 276 ? 2.492 26.688 5.984 1 33.75 276 LEU B CA 1
ATOM 4494 C C . LEU B 1 276 ? 2.99 28.109 6.184 1 33.75 276 LEU B C 1
ATOM 4496 O O . LEU B 1 276 ? 2.873 28.938 5.285 1 33.75 276 LEU B O 1
ATOM 4500 N N . LYS B 1 277 ? 4.008 28.156 7.203 1 35.84 277 LYS B N 1
ATOM 4501 C CA . LYS B 1 277 ? 5.016 28.969 7.883 1 35.84 277 LYS B CA 1
ATOM 4502 C C . LYS B 1 277 ? 5.828 29.781 6.883 1 35.84 277 LYS B C 1
ATOM 4504 O O . LYS B 1 277 ? 6.656 30.609 7.277 1 35.84 277 LYS B O 1
ATOM 4509 N N . TYR B 1 278 ? 5.992 29.359 5.672 1 30.58 278 TYR B N 1
ATOM 4510 C CA . TYR B 1 278 ? 6.957 30.344 5.191 1 30.58 278 TYR B CA 1
ATOM 4511 C C . TYR B 1 278 ? 6.566 31.75 5.617 1 30.58 278 TYR B C 1
ATOM 4513 O O . TYR B 1 278 ? 7.426 32.562 5.973 1 30.58 278 TYR B O 1
ATOM 4521 N N . TYR B 1 279 ? 5.32 32.031 5.668 1 29.66 279 TYR B N 1
ATOM 4522 C CA . TYR B 1 279 ? 5.078 33.469 5.895 1 29.66 279 TYR B CA 1
ATOM 4523 C C . TYR B 1 279 ? 5.156 33.812 7.379 1 29.66 279 TYR B C 1
ATOM 4525 O O . TYR B 1 279 ? 5.266 34.969 7.75 1 29.66 279 TYR B O 1
ATOM 4533 N N . ILE B 1 280 ? 4.949 32.844 8.312 1 30.33 280 ILE B N 1
ATOM 4534 C CA . ILE B 1 280 ? 5.094 33.344 9.68 1 30.33 280 ILE B CA 1
ATOM 4535 C C . ILE B 1 280 ? 6.566 33.594 9.984 1 30.33 280 ILE B C 1
ATOM 4537 O O . ILE B 1 280 ? 6.91 34.625 10.586 1 30.33 280 ILE B O 1
ATOM 4541 N N . ASN B 1 281 ? 7.426 32.594 9.797 1 31.14 281 ASN B N 1
ATOM 4542 C CA . ASN B 1 281 ? 8.773 32.906 10.25 1 31.14 281 ASN B CA 1
ATOM 4543 C C . ASN B 1 281 ? 9.352 34.125 9.516 1 31.14 281 ASN B C 1
ATOM 4545 O O . ASN B 1 281 ? 10.359 34.688 9.938 1 31.14 281 ASN B O 1
ATOM 4549 N N . ARG B 1 282 ? 9.023 34.438 8.281 1 32.31 282 ARG B N 1
ATOM 4550 C CA . ARG B 1 282 ? 9.633 35.688 7.836 1 32.31 282 ARG B CA 1
ATOM 4551 C C . ARG B 1 282 ? 9.023 36.875 8.555 1 32.31 282 ARG B C 1
ATOM 4553 O O . ARG B 1 282 ? 9.57 37.969 8.508 1 32.31 282 ARG B O 1
ATOM 4560 N N . SER B 1 283 ? 7.91 36.656 9.141 1 31.05 283 SER B N 1
ATOM 4561 C CA . SER B 1 283 ? 7.508 37.875 9.844 1 31.05 283 SER B CA 1
ATOM 4562 C C . SER B 1 283 ? 8.297 38.062 11.133 1 31.05 283 SER B C 1
ATOM 4564 O O . SER B 1 283 ? 8.242 39.125 11.758 1 31.05 283 SER B O 1
ATOM 4566 N N . ASN B 1 284 ? 8.773 37.031 11.812 1 29.28 284 ASN B N 1
ATOM 4567 C CA . ASN B 1 284 ? 9.531 37.469 12.969 1 29.28 284 ASN B CA 1
ATOM 4568 C C . ASN B 1 284 ? 10.844 38.125 12.562 1 29.28 284 ASN B C 1
ATOM 4570 O O . ASN B 1 284 ? 11.68 38.469 13.406 1 29.28 284 ASN B O 1
ATOM 4574 N N . ILE B 1 285 ? 11.32 38 11.32 1 26.66 285 ILE B N 1
ATOM 4575 C CA . ILE B 1 285 ? 12.461 38.906 11.172 1 26.66 285 ILE B CA 1
ATOM 4576 C C . ILE B 1 285 ? 11.984 40.344 11.141 1 26.66 285 ILE B C 1
ATOM 4578 O O . ILE B 1 285 ? 12.797 41.281 11 1 26.66 285 ILE B O 1
ATOM 4582 N N . VAL B 1 286 ? 10.75 40.719 11.609 1 24.38 286 VAL B N 1
ATOM 4583 C CA . VAL B 1 286 ? 10.859 42.125 12.008 1 24.38 286 VAL B CA 1
ATOM 4584 C C . VAL B 1 286 ? 11.406 42.219 13.43 1 24.38 286 VAL B C 1
ATOM 4586 O O . VAL B 1 286 ? 11.086 41.375 14.281 1 24.38 286 VAL B O 1
#

InterPro domains:
  IPR001680 WD40 repeat [PF00400] (131-179)
  IPR001680 WD40 repeat [PF00400] (186-224)
  IPR001680 WD40 repeat [PF00400] (234-267)
  IPR001680 WD40 repeat [PS50082] (188-233)
  IPR001680 WD40 repeat [SM00320] (129-181)
  IPR001680 WD40 repeat [SM00320] (182-224)
  IPR001680 WD40 repeat [SM00320] (231-271)
  IPR015943 WD40/YVTN repeat-like-containing domain superfamily [G3DSA:2.130.10.10] (116-273)
  IPR036047 F-box-like domain superfamily [SSF81383] (5-79)
  IPR036322 WD40-repeat-containing domain superfamily [SSF50978] (130-267)

Solvent-accessible surface area (backbone atoms only — not comparable to full-atom values): 30365 Å² total; per-residue (Å²): 134,83,76,77,73,77,75,81,48,81,58,68,54,48,72,65,54,48,33,60,54,35,74,74,40,48,76,60,48,37,51,51,35,38,71,70,42,75,52,40,27,52,52,50,66,31,48,59,35,34,44,49,51,40,39,69,76,38,68,83,58,88,68,68,89,82,48,84,57,33,52,54,50,44,46,45,49,46,42,37,37,48,66,5,62,30,77,34,86,61,42,24,76,41,79,48,67,75,91,46,58,47,60,79,47,74,44,77,52,75,62,27,36,37,34,29,36,49,35,33,36,37,30,32,33,61,53,85,73,58,39,82,74,46,75,44,76,81,51,93,29,43,56,57,41,76,45,71,42,57,21,69,59,34,52,80,50,85,56,77,91,48,51,87,38,64,26,41,36,38,26,11,55,67,19,35,34,39,40,35,48,98,88,44,73,47,78,47,76,76,57,89,27,31,26,46,21,55,32,75,43,63,32,40,65,86,80,46,36,27,43,43,37,21,13,52,68,18,36,32,39,32,29,47,27,41,62,88,31,74,88,63,29,69,62,43,44,40,46,82,54,89,28,34,29,57,39,38,38,46,32,81,86,41,38,44,32,36,38,37,31,24,64,67,26,38,38,37,36,40,48,47,75,59,69,59,46,71,62,55,63,60,54,62,72,102,136,84,77,77,73,77,75,81,49,81,59,68,55,47,73,64,54,49,34,59,52,35,73,75,41,47,75,59,49,40,50,50,34,38,69,68,41,74,52,41,27,54,52,50,66,31,47,59,35,35,45,51,52,40,40,69,75,36,68,82,58,88,68,68,90,81,49,83,58,34,52,54,49,42,47,46,49,45,42,38,39,46,65,7,66,31,77,34,86,60,41,23,75,42,78,47,66,72,90,46,59,49,60,80,45,74,45,77,52,75,63,26,35,37,36,27,36,48,36,32,38,36,30,32,34,61,52,87,72,59,39,82,76,47,75,45,78,81,50,92,29,42,57,58,42,76,44,72,42,56,22,69,59,34,52,81,51,83,59,78,90,47,50,86,37,64,26,41,35,37,25,11,54,68,19,35,34,37,40,36,48,97,88,42,73,46,78,47,77,76,55,89,27,31,26,46,22,54,33,74,42,62,32,40,65,84,82,46,35,28,42,44,36,21,13,53,67,18,34,34,40,32,30,46,28,43,61,88,31,74,87,63,29,69,60,43,45,40,44,80,51,90,29,33,29,56,38,38,38,45,32,82,88,42,39,44,32,37,38,38,32,24,62,66,26,37,37,37,36,40,48,45,75,59,69,58,45,72,63,54,65,60,54,63,72,102

Foldseek 3Di:
DPDPDPPPPPLPCPLVNLLVVLLVPALVNLVVQLPPDPSSVVSSQDLSSLVSNCCVVPVPDDDPSPDPCSVVVSVVLVVCVVVVVPPPLFDADDDDDPVFADWDDWDDDVQWIWTDTWQKIWIWGDGSDIDTDDMDNDDPTGWQDKEKDQPVQALNDDDPVCRRPIWMWIFGQSQWIWIDDPHDIDIDHDGPGGWHEWEHYWADLPPGTWTWTWFQSQKIWIFTRHNVCRVPGTFDIGHDGPGGWHYWYADPVHSQWIWTDHPVGDIDIDRPVVPTPPPVVVVVVD/DPPPDPPPPPLPCPLVNLLVVLLVDALVNLVVQLPPDVSSVVSSQDLSSLVNNCCVVPVPDDDPSPDPPSVVVSVVLVCCVVVVVPPPLFDADDDDDPVFADWDDWDDDVQWIWTDTWQKIWIWGDDSDIDTDDIDNDDPTGWQDKEKDQPVQALNDDDPVRRRPIWMWIFGQSQWIWIDDPHDIDIDHDGPGGWHEWEHYWADLPPGTWTWTWFQSQKIWIFTRHNVCRPPGTFDIHHDGPGGWHYWYADPVHSQWIWTDHPVGDIDIDRDVVPTPPVVVVVVVD

Radius of gyration: 31.17 Å; Cα contacts (8 Å, |Δi|>4): 1253; chains: 2; bounding box: 48×120×90 Å